Protein AF-A0AAD5FVX3-F1 (afdb_monomer)

Solvent-accessible surface area (backbone atoms only — not comparable to full-atom values): 28934 Å² total; per-residue (Å²): 134,87,79,82,76,73,82,83,62,68,49,76,49,75,51,73,77,37,102,55,100,63,56,95,56,68,50,38,39,42,38,32,35,44,67,47,93,89,44,83,86,58,59,31,7,36,40,37,32,32,49,61,84,53,92,61,96,62,64,76,43,79,46,80,34,93,35,38,50,61,24,64,38,67,38,69,78,39,96,90,45,76,48,69,29,47,47,80,86,84,65,46,25,36,27,52,48,68,45,70,48,90,92,56,54,36,40,36,37,32,20,37,70,20,42,33,35,35,25,42,82,91,44,79,90,53,69,76,44,76,48,74,48,46,52,93,85,75,41,72,40,44,30,41,31,63,33,55,34,66,95,41,82,45,44,34,36,39,23,18,57,77,12,36,36,35,35,29,25,71,68,67,99,62,46,39,73,73,45,78,48,80,76,52,86,23,31,27,69,42,54,47,46,39,58,66,91,57,104,59,90,48,45,50,32,34,38,37,33,29,76,64,80,46,76,47,81,47,62,77,66,80,80,91,53,88,75,74,73,82,58,82,70,80,76,80,53,62,70,59,50,51,49,53,52,55,47,43,76,70,68,50,53,60,71,61,51,19,69,75,69,75,43,61,51,67,58,54,51,50,52,51,53,45,28,75,76,67,75,49,78,70,84,71,84,70,90,67,79,81,70,87,72,47,74,67,56,51,52,50,54,52,54,51,39,72,78,36,80,80,69,50,53,61,58,57,32,50,64,31,43,79,73,72,47,87,64,55,42,65,58,51,52,51,51,39,44,75,73,71,50,73,92,74,82,80,80,90,70,84,89,75,51,73,69,44,51,53,46,42,52,53,50,48,66,74,53,67,83,56,58,69,78,80,69,74,74,81,71,74,88,75,91,72,96,63,89,81,48,43,65,58,50,51,53,54,46,66,72,43,47,62,56,32,40,59,76,69,68,57,63,100,80,64,72,47,79,68,74,88,47,71,49,62,66,28,73,66,37,48,53,52,45,60,74,72,66,64,47,69,53,88,72,53,72,96,44,66,91,77,39,67,64,56,56,52,51,50,52,49,50,52,57,44,58,72,70,58,58,88,45,76,67,50,44,51,53,50,62,71,75,106

Radius of gyration: 42.19 Å; Cα contacts (8 Å, |Δi|>4): 654; chains: 1; bounding box: 110×62×102 Å

Structure (mmCIF, N/CA/C/O backbone):
data_AF-A0AAD5FVX3-F1
#
_entry.id   AF-A0AAD5FVX3-F1
#
loop_
_atom_site.group_PDB
_atom_site.id
_atom_site.type_symbol
_atom_site.label_atom_id
_atom_site.label_alt_id
_atom_site.label_comp_id
_atom_site.label_asym_id
_atom_site.label_entity_id
_atom_site.label_seq_id
_atom_site.pdbx_PDB_ins_code
_atom_site.Cartn_x
_atom_site.Cartn_y
_atom_site.Cartn_z
_atom_site.occupancy
_atom_site.B_iso_or_equiv
_atom_site.auth_seq_id
_atom_site.auth_comp_id
_atom_site.auth_asym_id
_atom_site.auth_atom_id
_atom_site.pdbx_PDB_model_num
ATOM 1 N N . MET A 1 1 ? 18.220 26.783 13.282 1.00 26.48 1 MET A N 1
ATOM 2 C CA . MET A 1 1 ? 18.216 27.625 12.072 1.00 26.48 1 MET A CA 1
ATOM 3 C C . MET A 1 1 ? 18.574 26.736 10.899 1.00 26.48 1 MET A C 1
ATOM 5 O O . MET A 1 1 ? 19.712 26.313 10.789 1.00 26.48 1 MET A O 1
ATOM 9 N N . THR A 1 2 ? 17.582 26.344 10.110 1.00 23.83 2 THR A N 1
ATOM 10 C CA . THR A 1 2 ? 17.761 25.588 8.867 1.00 23.83 2 THR A CA 1
ATOM 11 C C . THR A 1 2 ? 18.089 26.599 7.775 1.00 23.83 2 THR A C 1
ATOM 13 O O . THR A 1 2 ? 17.193 27.282 7.286 1.00 23.83 2 THR A O 1
ATOM 16 N N . ALA A 1 3 ? 19.373 26.763 7.457 1.00 27.17 3 ALA A N 1
ATOM 17 C CA . ALA A 1 3 ? 19.788 27.577 6.324 1.00 27.17 3 ALA A CA 1
ATOM 18 C C . ALA A 1 3 ? 19.433 26.821 5.037 1.00 27.17 3 ALA A C 1
ATOM 20 O O . ALA A 1 3 ? 19.989 25.763 4.747 1.00 27.17 3 ALA A O 1
ATOM 21 N N . ALA A 1 4 ? 18.449 27.334 4.302 1.00 26.73 4 ALA A N 1
ATOM 22 C CA . ALA A 1 4 ? 18.193 26.923 2.934 1.00 26.73 4 ALA A CA 1
ATOM 23 C C . ALA A 1 4 ? 19.313 27.510 2.063 1.00 26.73 4 ALA A C 1
ATOM 25 O O . ALA A 1 4 ? 19.299 28.700 1.760 1.00 26.73 4 ALA A O 1
ATOM 26 N N . VAL A 1 5 ? 20.308 26.689 1.726 1.00 33.12 5 VAL A N 1
ATOM 27 C CA . VAL A 1 5 ? 21.365 27.047 0.772 1.00 33.12 5 VAL A CA 1
ATOM 28 C C . VAL A 1 5 ? 20.748 27.042 -0.630 1.00 33.12 5 VAL A C 1
ATOM 30 O O . VAL A 1 5 ? 20.064 26.084 -1.001 1.00 33.12 5 VAL A O 1
ATOM 33 N N . GLN A 1 6 ? 20.914 28.134 -1.381 1.00 27.50 6 GLN A N 1
ATOM 34 C CA . GLN A 1 6 ? 20.445 28.225 -2.766 1.00 27.50 6 GLN A CA 1
ATOM 35 C C . GLN A 1 6 ? 21.184 27.212 -3.670 1.00 27.50 6 GLN A C 1
ATOM 37 O O . GLN A 1 6 ? 22.305 26.823 -3.360 1.00 27.50 6 GLN A O 1
ATOM 42 N N . PRO A 1 7 ? 20.592 26.773 -4.799 1.00 33.41 7 PRO A N 1
ATOM 43 C CA . PRO A 1 7 ? 21.096 25.646 -5.592 1.00 33.41 7 PRO A CA 1
ATOM 44 C C . PRO A 1 7 ? 22.273 25.983 -6.520 1.00 33.41 7 PRO A C 1
ATOM 46 O O . PRO A 1 7 ? 22.688 25.128 -7.304 1.00 33.41 7 PRO A O 1
ATOM 49 N N . ASN A 1 8 ? 22.786 27.210 -6.487 1.00 35.69 8 ASN A N 1
ATOM 50 C CA . ASN A 1 8 ? 23.823 27.628 -7.415 1.00 35.69 8 ASN A CA 1
ATOM 51 C C . ASN A 1 8 ? 25.183 27.196 -6.853 1.00 35.69 8 ASN A C 1
ATOM 53 O O . ASN A 1 8 ? 25.682 27.797 -5.913 1.00 35.69 8 ASN A O 1
ATOM 57 N N . GLU A 1 9 ? 25.734 26.130 -7.443 1.00 46.78 9 GLU A N 1
ATOM 58 C CA . GLU A 1 9 ? 27.077 25.571 -7.195 1.00 46.78 9 GLU A CA 1
ATOM 59 C C . GLU A 1 9 ? 27.244 24.637 -5.986 1.00 46.78 9 GLU A C 1
ATOM 61 O O . GLU A 1 9 ? 28.295 24.592 -5.349 1.00 46.78 9 GLU A O 1
ATOM 66 N N . LEU A 1 10 ? 26.236 23.810 -5.700 1.00 49.88 10 LEU A N 1
ATOM 67 C CA . LEU A 1 10 ? 26.441 22.637 -4.846 1.00 49.88 10 LEU A CA 1
ATOM 68 C C . LEU A 1 10 ? 26.990 21.470 -5.675 1.00 49.88 10 LEU A C 1
ATOM 70 O O . LEU A 1 10 ? 26.279 20.908 -6.513 1.00 49.88 10 LEU A O 1
ATOM 74 N N . VAL A 1 11 ? 28.239 21.080 -5.418 1.00 52.00 11 VAL A N 1
ATOM 75 C CA . VAL A 1 11 ? 28.817 19.846 -5.963 1.00 52.00 11 VAL A CA 1
ATOM 76 C C . VAL A 1 11 ? 28.563 18.734 -4.949 1.00 52.00 11 VAL A C 1
ATOM 78 O O . VAL A 1 11 ? 29.147 18.699 -3.865 1.00 52.00 11 VAL A O 1
ATOM 81 N N . PHE A 1 12 ? 27.642 17.834 -5.292 1.00 51.00 12 PHE A N 1
ATOM 82 C CA . PHE A 1 12 ? 27.363 16.635 -4.507 1.00 51.00 12 PHE A CA 1
ATOM 83 C C . PHE A 1 12 ? 28.134 15.459 -5.086 1.00 51.00 12 PHE A C 1
ATOM 85 O O . PHE A 1 12 ? 27.883 15.061 -6.225 1.00 51.00 12 PHE A O 1
ATOM 92 N N . GLU A 1 13 ? 29.005 14.858 -4.283 1.00 48.41 13 GLU A N 1
ATOM 93 C CA . GLU A 1 13 ? 29.642 13.601 -4.641 1.00 48.41 13 GLU A CA 1
ATOM 94 C C . GLU A 1 13 ? 29.197 12.512 -3.664 1.00 48.41 13 GLU A C 1
ATOM 96 O O . GLU A 1 13 ? 29.522 12.499 -2.474 1.00 48.41 13 GLU A O 1
ATOM 101 N N . PHE A 1 14 ? 28.392 11.585 -4.181 1.00 43.88 14 PHE A N 1
ATOM 102 C CA . PHE A 1 14 ? 28.045 10.373 -3.458 1.00 43.88 14 PHE A CA 1
ATOM 103 C C . PHE A 1 14 ? 29.169 9.360 -3.636 1.00 43.88 14 PHE A C 1
ATOM 105 O O . PHE A 1 14 ? 29.391 8.862 -4.740 1.00 43.88 14 PHE A O 1
ATOM 112 N N . ALA A 1 15 ? 29.800 8.964 -2.533 1.00 39.47 15 ALA A N 1
ATOM 113 C CA . ALA A 1 15 ? 30.621 7.764 -2.492 1.00 39.47 15 ALA A CA 1
ATOM 114 C C . ALA A 1 15 ? 29.725 6.516 -2.513 1.00 39.47 15 ALA A C 1
ATOM 116 O O . ALA A 1 15 ? 29.636 5.770 -1.548 1.00 39.47 15 ALA A O 1
ATOM 117 N N . SER A 1 16 ? 29.025 6.278 -3.623 1.00 32.94 16 SER A N 1
ATOM 118 C CA . SER A 1 16 ? 28.420 4.976 -3.910 1.00 32.94 16 SER A CA 1
ATOM 119 C C . SER A 1 16 ? 29.180 4.304 -5.049 1.00 32.94 16 SER A C 1
ATOM 121 O O . SER A 1 16 ? 28.598 3.883 -6.053 1.00 32.94 16 SER A O 1
ATOM 123 N N . ASN A 1 17 ? 30.504 4.221 -4.916 1.00 32.34 17 ASN A N 1
ATOM 124 C CA . ASN A 1 17 ? 31.295 3.339 -5.759 1.00 32.34 17 ASN A CA 1
ATOM 125 C C . ASN A 1 17 ? 31.090 1.914 -5.269 1.00 32.34 17 ASN A C 1
ATOM 127 O O . ASN A 1 17 ? 31.829 1.482 -4.399 1.00 32.34 17 ASN A O 1
ATOM 131 N N . GLY A 1 18 ? 30.076 1.249 -5.835 1.00 29.80 18 GLY A N 1
ATOM 132 C CA . GLY A 1 18 ? 29.922 -0.205 -5.850 1.00 29.80 18 GLY A CA 1
ATOM 133 C C . GLY A 1 18 ? 29.725 -0.852 -4.480 1.00 29.80 18 GLY A C 1
ATOM 134 O O . GLY A 1 18 ? 30.430 -0.586 -3.517 1.00 29.80 18 GLY A O 1
ATOM 135 N N . MET A 1 19 ? 28.776 -1.777 -4.383 1.00 27.39 19 MET A N 1
ATOM 136 C CA . MET A 1 19 ? 28.849 -2.792 -3.336 1.00 27.39 19 MET A CA 1
ATOM 137 C C . MET A 1 19 ? 30.014 -3.736 -3.656 1.00 27.39 19 MET A C 1
ATOM 139 O O . MET A 1 19 ? 29.774 -4.821 -4.160 1.00 27.39 19 MET A O 1
ATOM 143 N N . ASP A 1 20 ? 31.242 -3.305 -3.394 1.00 27.55 20 ASP A N 1
ATOM 144 C CA . ASP A 1 20 ? 32.408 -4.171 -3.266 1.00 27.55 20 ASP A CA 1
ATOM 145 C C . ASP A 1 20 ? 33.216 -3.668 -2.060 1.00 27.55 20 ASP A C 1
ATOM 147 O O . ASP A 1 20 ? 33.366 -2.464 -1.853 1.00 27.55 20 ASP A O 1
ATOM 151 N N . GLU A 1 21 ? 33.672 -4.606 -1.230 1.00 32.50 21 GLU A N 1
ATOM 152 C CA . GLU A 1 21 ? 34.218 -4.500 0.140 1.00 32.50 21 GLU A CA 1
ATOM 153 C C . GLU A 1 21 ? 35.450 -3.582 0.357 1.00 32.50 21 GLU A C 1
ATOM 155 O O . GLU A 1 21 ? 36.186 -3.753 1.326 1.00 32.50 21 GLU A O 1
ATOM 160 N N . ILE A 1 22 ? 35.711 -2.597 -0.504 1.00 38.91 22 ILE A N 1
ATOM 161 C CA . ILE A 1 22 ? 36.975 -1.841 -0.534 1.00 38.91 22 ILE A CA 1
ATOM 162 C C . ILE A 1 22 ? 36.826 -0.384 -0.059 1.00 38.91 22 ILE A C 1
ATOM 164 O O . ILE A 1 22 ? 37.811 0.219 0.357 1.00 38.91 22 ILE A O 1
ATOM 168 N N . ASN A 1 23 ? 35.617 0.185 -0.014 1.00 48.59 23 ASN A N 1
ATOM 169 C CA . ASN A 1 23 ? 35.409 1.488 0.628 1.00 48.59 23 ASN A CA 1
ATOM 170 C C . ASN A 1 23 ? 35.146 1.290 2.127 1.00 48.59 23 ASN A C 1
ATOM 172 O O . ASN A 1 23 ? 34.058 0.874 2.511 1.00 48.59 23 ASN A O 1
ATOM 176 N N . GLN A 1 24 ? 36.115 1.626 2.988 1.00 49.28 24 GLN A N 1
ATOM 177 C CA . GLN A 1 24 ? 35.953 1.581 4.455 1.00 49.28 24 GLN A CA 1
ATOM 178 C C . GLN A 1 24 ? 34.836 2.510 4.984 1.00 49.28 24 GLN A C 1
ATOM 180 O O . GLN A 1 24 ? 34.381 2.339 6.117 1.00 49.28 24 GLN A O 1
ATOM 185 N N . HIS A 1 25 ? 34.334 3.438 4.157 1.00 55.91 25 HIS A N 1
ATOM 186 C CA . HIS A 1 25 ? 33.217 4.335 4.467 1.00 55.91 25 HIS A CA 1
ATOM 187 C C . HIS A 1 25 ? 32.100 4.281 3.402 1.00 55.91 25 HIS A C 1
ATOM 189 O O . HIS A 1 25 ? 31.864 5.268 2.708 1.00 55.91 25 HIS A O 1
ATOM 195 N N . PRO A 1 26 ? 31.366 3.160 3.268 1.00 57.00 26 PRO A N 1
ATOM 196 C CA . PRO A 1 26 ? 30.338 3.003 2.231 1.00 57.00 26 PRO A CA 1
ATOM 197 C C . PRO A 1 26 ? 29.081 3.863 2.477 1.00 57.00 26 PRO A C 1
ATOM 199 O O . PRO A 1 26 ? 28.192 3.924 1.633 1.00 57.00 26 PRO A O 1
ATOM 202 N N . GLU A 1 27 ? 28.995 4.518 3.640 1.00 67.44 27 GLU A N 1
ATOM 203 C CA . GLU A 1 27 ? 27.856 5.334 4.080 1.00 67.44 27 GLU A CA 1
ATOM 204 C C . GLU A 1 27 ? 28.245 6.801 4.362 1.00 67.44 27 GLU A C 1
ATOM 206 O O . GLU A 1 27 ? 27.495 7.519 5.026 1.00 67.44 27 GLU A O 1
ATOM 211 N N . SER A 1 28 ? 29.405 7.262 3.879 1.00 68.19 28 SER A N 1
ATOM 212 C CA . SER A 1 28 ? 29.810 8.669 3.996 1.00 68.19 28 SER A CA 1
ATOM 213 C C . SER A 1 28 ? 29.415 9.474 2.756 1.00 68.19 28 SER A C 1
ATOM 215 O O . SER A 1 28 ? 29.584 9.028 1.623 1.00 68.19 28 SER A O 1
ATOM 217 N N . LEU A 1 29 ? 28.892 10.680 2.971 1.00 73.50 29 LEU A N 1
ATOM 218 C CA . LEU A 1 29 ? 28.498 11.626 1.928 1.00 73.50 29 LEU A CA 1
ATOM 219 C C . LEU A 1 29 ? 29.385 12.867 2.009 1.00 73.50 29 LEU A C 1
ATOM 221 O O . LEU A 1 29 ? 29.534 13.423 3.096 1.00 73.50 29 LEU A O 1
ATOM 225 N N . MET A 1 30 ? 29.913 13.330 0.875 1.00 72.38 30 MET A N 1
ATOM 226 C CA . MET A 1 30 ? 30.599 14.619 0.787 1.00 72.38 30 MET A CA 1
ATOM 227 C C . MET A 1 30 ? 29.777 15.611 -0.025 1.00 72.38 30 MET A C 1
ATOM 229 O O . MET A 1 30 ? 29.214 15.275 -1.067 1.00 72.38 30 MET A O 1
ATOM 233 N N . ALA A 1 31 ? 29.732 16.852 0.440 1.00 76.00 31 ALA A N 1
ATOM 234 C CA . ALA A 1 31 ? 29.313 17.971 -0.389 1.00 76.00 31 ALA A CA 1
ATOM 235 C C . ALA A 1 31 ? 30.309 19.106 -0.231 1.00 76.00 31 ALA A C 1
ATOM 237 O O . ALA A 1 31 ? 30.757 19.397 0.879 1.00 76.00 31 ALA A O 1
ATOM 238 N N . SER A 1 32 ? 30.616 19.763 -1.338 1.00 75.56 32 SER A N 1
ATOM 239 C CA . SER A 1 32 ? 31.330 21.028 -1.326 1.00 75.56 32 SER A CA 1
ATOM 240 C C . SER A 1 32 ? 30.425 22.143 -1.814 1.00 75.56 32 SER A C 1
ATOM 242 O O . SER A 1 32 ? 29.554 21.937 -2.665 1.00 75.56 32 SER A O 1
ATOM 244 N N . TYR A 1 33 ? 30.638 23.328 -1.260 1.00 74.38 33 TYR A N 1
ATOM 245 C CA . TYR A 1 33 ? 30.000 24.547 -1.721 1.00 74.38 33 TYR A CA 1
ATOM 246 C C . TYR A 1 33 ? 31.025 25.672 -1.820 1.00 74.38 33 TYR A C 1
ATOM 248 O O . TYR A 1 33 ? 32.030 25.692 -1.101 1.00 74.38 33 TYR A O 1
ATOM 256 N N . ASN A 1 34 ? 30.752 26.576 -2.754 1.00 71.06 34 ASN A N 1
ATOM 257 C CA . ASN A 1 34 ? 31.538 27.777 -2.994 1.00 71.06 34 ASN A CA 1
ATOM 258 C C . ASN A 1 34 ? 30.947 28.977 -2.244 1.00 71.06 34 ASN A C 1
ATOM 260 O O . ASN A 1 34 ? 29.917 28.848 -1.581 1.00 71.06 34 ASN A O 1
ATOM 264 N N . ALA A 1 35 ? 31.609 30.131 -2.358 1.00 64.31 35 ALA A N 1
ATOM 265 C CA . ALA A 1 35 ? 31.251 31.398 -1.723 1.00 64.31 35 ALA A CA 1
ATOM 266 C C . ALA A 1 35 ? 29.733 31.597 -1.544 1.00 64.31 35 ALA A C 1
ATOM 268 O O . ALA A 1 35 ? 28.959 31.672 -2.499 1.00 64.31 35 ALA A O 1
ATOM 269 N N . ASN A 1 36 ? 29.313 31.696 -0.284 1.00 64.88 36 ASN A N 1
ATOM 270 C CA . ASN A 1 36 ? 27.922 31.907 0.079 1.00 64.88 36 ASN A CA 1
ATOM 271 C C . ASN A 1 36 ? 27.628 33.413 0.139 1.00 64.88 36 ASN A C 1
ATOM 273 O O . ASN A 1 36 ? 28.110 34.104 1.038 1.00 64.88 36 ASN A O 1
ATOM 277 N N . GLU A 1 37 ? 26.785 33.919 -0.768 1.00 63.12 37 GLU A N 1
ATOM 278 C CA . GLU A 1 37 ? 26.379 35.338 -0.816 1.00 63.12 37 GLU A CA 1
ATOM 279 C C . GLU A 1 37 ? 25.769 35.844 0.507 1.00 63.12 37 GLU A C 1
ATOM 281 O O . GLU A 1 37 ? 25.782 37.041 0.793 1.00 63.12 37 GLU A O 1
ATOM 286 N N . HIS A 1 38 ? 25.238 34.943 1.339 1.00 58.81 38 HIS A N 1
ATOM 287 C CA . HIS A 1 38 ? 24.609 35.274 2.618 1.00 58.81 38 HIS A CA 1
ATOM 288 C C . HIS A 1 38 ? 25.559 35.217 3.828 1.00 58.81 38 HIS A C 1
ATOM 290 O O . HIS A 1 38 ? 25.165 35.638 4.917 1.00 58.81 38 HIS A O 1
ATOM 296 N N . ALA A 1 39 ? 26.790 34.720 3.663 1.00 62.75 39 ALA A N 1
ATOM 297 C CA . ALA A 1 39 ? 27.779 34.589 4.736 1.00 62.75 39 ALA A CA 1
ATOM 298 C C . ALA A 1 39 ? 29.206 34.909 4.235 1.00 62.75 39 ALA A C 1
ATOM 300 O O . ALA A 1 39 ? 30.047 34.018 4.156 1.00 62.75 39 ALA A O 1
ATOM 301 N N . PRO A 1 40 ? 29.525 36.188 3.954 1.00 63.66 40 PRO A N 1
ATOM 302 C CA . PRO A 1 40 ? 30.817 36.601 3.387 1.00 63.66 40 PRO A CA 1
ATOM 303 C C . PRO A 1 40 ? 32.020 36.453 4.340 1.00 63.66 40 PRO A C 1
ATOM 305 O O . PRO A 1 40 ? 33.136 36.805 3.978 1.00 63.66 40 PRO A O 1
ATOM 308 N N . GLN A 1 41 ? 31.801 35.987 5.575 1.00 67.06 41 GLN A N 1
ATOM 309 C CA . GLN A 1 41 ? 32.872 35.659 6.524 1.00 67.06 41 GLN A CA 1
ATOM 310 C C . GLN A 1 41 ? 33.358 34.207 6.389 1.00 67.06 41 GLN A C 1
ATOM 312 O O . GLN A 1 41 ? 34.379 33.857 6.981 1.00 67.06 41 GLN A O 1
ATOM 317 N N . GLU A 1 42 ? 32.632 33.355 5.656 1.00 67.88 42 GLU A N 1
ATOM 318 C CA . GLU A 1 42 ? 33.064 31.985 5.380 1.00 67.88 42 GLU A CA 1
ATOM 319 C C . GLU A 1 42 ? 34.121 31.965 4.261 1.00 67.88 42 GLU A C 1
ATOM 321 O O . GLU A 1 42 ? 34.056 32.776 3.338 1.00 67.88 42 GLU A O 1
ATOM 326 N N . PRO A 1 43 ? 35.110 31.059 4.333 1.00 72.19 43 PRO A N 1
ATOM 327 C CA . PRO A 1 43 ? 36.108 30.906 3.281 1.00 72.19 43 PRO A CA 1
ATOM 328 C C . PRO A 1 43 ? 35.474 30.397 1.975 1.00 72.19 43 PRO A C 1
ATOM 330 O O . PRO A 1 43 ? 34.518 29.626 2.008 1.00 72.19 43 PRO A O 1
ATOM 333 N N . ASP A 1 44 ? 36.047 30.788 0.831 1.00 72.25 44 ASP A N 1
ATOM 334 C CA . ASP A 1 44 ? 35.489 30.554 -0.515 1.00 72.25 44 ASP A CA 1
ATOM 335 C C . ASP A 1 44 ? 35.241 29.083 -0.880 1.00 72.25 44 ASP A C 1
ATOM 337 O O . ASP A 1 44 ? 34.451 28.806 -1.782 1.00 72.25 44 ASP A O 1
ATOM 341 N N . GLY A 1 45 ? 35.925 28.142 -0.226 1.00 75.31 45 GLY A N 1
ATOM 342 C CA . GLY A 1 45 ? 35.736 26.711 -0.430 1.00 75.31 45 GLY A CA 1
ATOM 343 C C . GLY A 1 45 ? 35.466 25.989 0.882 1.00 75.31 45 GLY A C 1
ATOM 344 O O . GLY A 1 45 ? 36.335 25.943 1.754 1.00 75.31 45 GLY A O 1
ATOM 345 N N . VAL A 1 46 ? 34.292 25.373 1.017 1.00 78.62 46 VAL A N 1
ATOM 346 C CA . VAL A 1 46 ? 33.951 24.554 2.188 1.00 78.62 46 VAL A CA 1
ATOM 347 C C . VAL A 1 46 ? 33.575 23.146 1.745 1.00 78.62 46 VAL A C 1
ATOM 349 O O . VAL A 1 46 ? 32.786 22.966 0.819 1.00 78.62 46 VAL A O 1
ATOM 352 N N . VAL A 1 47 ? 34.127 22.137 2.424 1.00 78.88 47 VAL A N 1
ATOM 353 C CA . VAL A 1 47 ? 33.809 20.718 2.209 1.00 78.88 47 VAL A CA 1
ATOM 354 C C . VAL A 1 47 ? 33.208 20.141 3.485 1.00 78.88 47 VAL A C 1
ATOM 356 O O . VAL A 1 47 ? 33.801 20.216 4.560 1.00 78.88 47 VAL A O 1
ATOM 359 N N . LEU A 1 48 ? 32.027 19.549 3.360 1.00 79.50 48 LEU A N 1
ATOM 360 C CA . LEU A 1 48 ? 31.264 18.934 4.436 1.00 79.50 48 LEU A CA 1
ATOM 361 C C . LEU A 1 48 ? 31.216 17.421 4.235 1.00 79.50 48 LEU A C 1
ATOM 363 O O . LEU A 1 48 ? 30.860 16.947 3.156 1.00 79.50 48 LEU A O 1
ATOM 367 N N . VAL A 1 49 ? 31.528 16.668 5.289 1.00 79.00 49 VAL A N 1
ATOM 368 C CA . VAL A 1 49 ? 31.451 15.202 5.294 1.00 79.00 49 VAL A CA 1
ATOM 369 C C . VAL A 1 49 ? 30.391 14.762 6.294 1.00 79.00 49 VAL A C 1
ATOM 371 O O . VAL A 1 49 ? 30.495 15.048 7.487 1.00 79.00 49 VAL A O 1
ATOM 374 N N . TRP A 1 50 ? 29.374 14.045 5.824 1.00 77.81 50 TRP A N 1
ATOM 375 C CA . TRP A 1 50 ? 28.351 13.420 6.659 1.00 77.81 50 TRP A CA 1
ATOM 376 C C . TRP A 1 50 ? 28.552 11.920 6.738 1.00 77.81 50 TRP A C 1
ATOM 378 O O . TRP A 1 50 ? 28.893 11.266 5.758 1.00 77.81 50 TRP A O 1
ATOM 388 N N . ASN A 1 51 ? 28.223 11.370 7.898 1.00 74.69 51 ASN A N 1
ATOM 389 C CA . ASN A 1 51 ? 28.173 9.941 8.131 1.00 74.69 51 ASN A CA 1
ATOM 390 C C . ASN A 1 51 ? 26.718 9.511 8.275 1.00 74.69 51 ASN A C 1
ATOM 392 O O . ASN A 1 51 ? 26.046 9.865 9.243 1.00 74.69 51 ASN A O 1
ATOM 396 N N . MET A 1 52 ? 26.223 8.757 7.296 1.00 70.06 52 MET A N 1
ATOM 397 C CA . MET A 1 52 ? 24.811 8.380 7.215 1.00 70.06 52 MET A CA 1
ATOM 398 C C . MET A 1 52 ? 24.443 7.232 8.166 1.00 70.06 52 MET A C 1
ATOM 400 O O . MET A 1 52 ? 23.254 6.995 8.403 1.00 70.06 52 MET A O 1
ATOM 404 N N . LYS A 1 53 ? 25.436 6.558 8.764 1.00 70.00 53 LYS A N 1
ATOM 405 C CA . LYS A 1 53 ? 25.236 5.463 9.726 1.00 70.00 53 LYS A CA 1
ATOM 406 C C . LYS A 1 53 ? 24.561 5.948 11.002 1.00 70.00 53 LYS A C 1
ATOM 408 O O . LYS A 1 53 ? 23.645 5.321 11.540 1.00 70.00 53 LYS A O 1
ATOM 413 N N . PHE A 1 54 ? 25.008 7.097 11.495 1.00 63.31 54 PHE A N 1
ATOM 414 C CA . PHE A 1 54 ? 24.380 7.789 12.605 1.00 63.31 54 PHE A CA 1
ATOM 415 C C . PHE A 1 54 ? 23.444 8.812 11.983 1.00 63.31 54 PHE A C 1
ATOM 417 O O . PHE A 1 54 ? 23.925 9.751 11.375 1.00 63.31 54 PHE A O 1
ATOM 424 N N . LYS A 1 55 ? 22.122 8.638 12.108 1.00 65.31 55 LYS A N 1
ATOM 425 C CA . LYS A 1 55 ? 21.071 9.521 11.548 1.00 65.31 55 LYS A CA 1
ATOM 426 C C . LYS A 1 55 ? 21.093 10.953 12.128 1.00 65.31 55 LYS A C 1
ATOM 428 O O . LYS A 1 55 ? 20.089 11.439 12.644 1.00 65.31 55 LYS A O 1
ATOM 433 N N . LYS A 1 56 ? 22.247 11.610 12.116 1.00 72.06 56 LYS A N 1
ATOM 434 C CA . LYS A 1 56 ? 22.498 12.976 12.546 1.00 72.06 56 LYS A CA 1
ATOM 435 C C . LYS A 1 56 ? 22.409 13.869 11.316 1.00 72.06 56 LYS A C 1
ATOM 437 O O . LYS A 1 56 ? 22.874 13.519 10.241 1.00 72.06 56 LYS A O 1
ATOM 442 N N . THR A 1 57 ? 21.814 15.040 11.490 1.00 72.56 57 THR A N 1
ATOM 443 C CA . THR A 1 57 ? 21.676 16.055 10.435 1.00 72.56 57 THR A CA 1
ATOM 444 C C . THR A 1 57 ? 22.867 17.018 10.376 1.00 72.56 57 THR A C 1
ATOM 446 O O . THR A 1 57 ? 22.832 17.979 9.617 1.00 72.56 57 THR A O 1
ATOM 449 N N . ILE A 1 58 ? 23.892 16.801 11.206 1.00 77.62 58 ILE A N 1
ATOM 450 C CA . ILE A 1 58 ? 25.070 17.667 11.344 1.00 77.62 58 ILE A CA 1
ATOM 451 C C . ILE A 1 58 ? 26.250 16.973 10.645 1.00 77.62 58 ILE A C 1
ATOM 453 O O . ILE A 1 58 ? 26.390 15.759 10.831 1.00 77.62 58 ILE A O 1
ATOM 457 N N . PRO A 1 59 ? 27.066 17.693 9.852 1.00 76.12 59 PRO A N 1
ATOM 458 C CA . PRO A 1 59 ? 28.291 17.135 9.278 1.00 76.12 59 PRO A CA 1
ATOM 459 C C . PRO A 1 59 ? 29.243 16.666 10.386 1.00 76.12 59 PRO A C 1
ATOM 461 O O . PRO A 1 59 ? 29.341 17.292 11.440 1.00 76.12 59 PRO A O 1
ATOM 464 N N . GLU A 1 60 ? 29.922 15.543 10.158 1.00 78.62 60 GLU A N 1
ATOM 465 C CA . GLU A 1 60 ? 30.923 14.996 11.081 1.00 78.62 60 GLU A CA 1
ATOM 466 C C . GLU A 1 60 ? 32.249 15.755 10.960 1.00 78.62 60 GLU A C 1
ATOM 468 O O . GLU A 1 60 ? 32.876 16.057 11.974 1.00 78.62 60 GLU A O 1
ATOM 473 N N . TYR A 1 61 ? 32.622 16.133 9.732 1.00 80.12 61 TYR A N 1
ATOM 474 C CA . TYR A 1 61 ? 33.816 16.927 9.451 1.00 80.12 61 TYR A CA 1
ATOM 475 C C . TYR A 1 61 ? 33.491 18.111 8.540 1.00 80.12 61 TYR A C 1
ATOM 477 O O . TYR A 1 61 ? 32.677 18.001 7.619 1.00 80.12 61 TYR A O 1
ATOM 485 N N . ILE A 1 62 ? 34.151 19.237 8.809 1.00 82.44 62 ILE A N 1
ATOM 486 C CA . ILE A 1 62 ? 34.081 20.470 8.024 1.00 82.44 62 ILE A CA 1
ATOM 487 C C . ILE A 1 62 ? 35.518 20.865 7.692 1.00 82.44 62 ILE A C 1
ATOM 489 O O . ILE A 1 62 ? 36.333 21.049 8.597 1.00 82.44 62 ILE A O 1
ATOM 493 N N . PHE A 1 63 ? 35.823 20.983 6.404 1.00 81.25 63 PHE A N 1
ATOM 494 C CA . PHE A 1 63 ? 37.116 21.439 5.907 1.00 81.25 63 PHE A CA 1
ATOM 495 C C . PHE A 1 63 ? 36.957 22.776 5.195 1.00 81.25 63 PHE A C 1
ATOM 497 O O . PHE A 1 63 ? 35.968 23.012 4.501 1.00 81.25 63 PHE A O 1
ATOM 504 N N . HIS A 1 64 ? 37.959 23.635 5.355 1.00 82.81 64 HIS A N 1
ATOM 505 C CA . HIS A 1 64 ? 37.981 24.980 4.802 1.00 82.81 64 HIS A CA 1
ATOM 506 C C . HIS A 1 64 ? 39.177 25.146 3.863 1.00 82.81 64 HIS A C 1
ATOM 508 O O . HIS A 1 64 ? 40.306 24.802 4.216 1.00 82.81 64 HIS A O 1
ATOM 514 N N . CYS A 1 65 ? 38.930 25.709 2.686 1.00 77.88 65 CYS A N 1
ATOM 515 C CA . CYS A 1 65 ? 39.918 26.020 1.665 1.00 77.88 65 CYS A CA 1
ATOM 516 C C . CYS A 1 65 ? 39.867 27.515 1.334 1.00 77.88 65 CYS A C 1
ATOM 518 O O . CYS A 1 65 ? 38.800 28.115 1.253 1.00 77.88 65 CYS A O 1
ATOM 520 N N . GLN A 1 66 ? 41.035 28.117 1.103 1.00 77.44 66 GLN A N 1
ATOM 521 C CA . GLN A 1 66 ? 41.169 29.540 0.749 1.00 77.44 66 GLN A CA 1
ATOM 522 C C . GLN A 1 66 ? 40.720 29.860 -0.687 1.00 77.44 66 GLN A C 1
ATOM 524 O O . GLN A 1 66 ? 40.776 31.008 -1.111 1.00 77.44 66 GLN A O 1
ATOM 529 N N . SER A 1 67 ? 40.329 28.850 -1.461 1.00 78.62 67 SER A N 1
ATOM 530 C CA . SER A 1 67 ? 39.927 28.981 -2.858 1.00 78.62 67 SER A CA 1
ATOM 531 C C . SER A 1 67 ? 38.730 28.078 -3.129 1.00 78.62 67 SER A C 1
ATOM 533 O O . SER A 1 67 ? 38.596 27.030 -2.492 1.00 78.62 67 SER A O 1
ATOM 535 N N . SER A 1 68 ? 37.895 28.472 -4.092 1.00 76.19 68 SER A N 1
ATOM 536 C CA . SER A 1 68 ? 36.710 27.717 -4.514 1.00 76.19 68 SER A CA 1
ATOM 537 C C . SER A 1 68 ? 37.065 26.278 -4.904 1.00 76.19 68 SER A C 1
ATOM 539 O O . SER A 1 68 ? 38.041 26.031 -5.624 1.00 76.19 68 SER A O 1
ATOM 541 N N . VAL A 1 69 ? 36.266 25.332 -4.406 1.00 76.88 69 VAL A N 1
ATOM 542 C CA . VAL A 1 69 ? 36.439 23.893 -4.622 1.00 76.88 69 VAL A CA 1
ATOM 543 C C . VAL A 1 69 ? 35.513 23.464 -5.757 1.00 76.88 69 VAL A C 1
ATOM 545 O O . VAL A 1 69 ? 34.293 23.512 -5.643 1.00 76.88 69 VAL A O 1
ATOM 548 N N . MET A 1 70 ? 36.105 23.041 -6.869 1.00 74.88 70 MET A N 1
ATOM 549 C CA . MET A 1 70 ? 35.395 22.698 -8.105 1.00 74.88 70 MET A CA 1
ATOM 550 C C . MET A 1 70 ? 34.972 21.228 -8.147 1.00 74.88 70 MET A C 1
ATOM 552 O O . MET A 1 70 ? 33.939 20.881 -8.711 1.00 74.88 70 MET A O 1
ATOM 556 N N . SER A 1 71 ? 35.785 20.357 -7.559 1.00 74.38 71 SER A N 1
ATOM 557 C CA . SER A 1 71 ? 35.519 18.926 -7.450 1.00 74.38 71 SER A CA 1
ATOM 558 C C . SER A 1 71 ? 36.171 18.386 -6.186 1.00 74.38 71 SER A C 1
ATOM 560 O O . SER A 1 71 ? 37.208 18.882 -5.748 1.00 74.38 71 SER A O 1
ATOM 562 N N . VAL A 1 72 ? 35.557 17.379 -5.583 1.00 76.19 72 VAL A N 1
ATOM 563 C CA . VAL A 1 72 ? 36.107 16.636 -4.445 1.00 76.19 72 VAL A CA 1
ATOM 564 C C . VAL A 1 72 ? 36.196 15.172 -4.871 1.00 76.19 72 VAL A C 1
ATOM 566 O O . VAL A 1 72 ? 35.649 14.813 -5.910 1.00 76.19 72 VAL A O 1
ATOM 569 N N . GLY A 1 73 ? 36.978 14.378 -4.148 1.00 73.75 73 GLY A N 1
ATOM 570 C CA . GLY A 1 73 ? 37.083 12.935 -4.298 1.00 73.75 73 GLY A CA 1
ATOM 571 C C . GLY A 1 73 ? 37.635 12.304 -3.023 1.00 73.75 73 GLY A C 1
ATOM 572 O O . GLY A 1 73 ? 38.543 12.844 -2.381 1.00 73.75 73 GLY A O 1
ATOM 573 N N . PHE A 1 74 ? 37.111 11.139 -2.641 1.00 74.25 74 PHE A N 1
ATOM 574 C CA . PHE A 1 74 ? 37.741 10.326 -1.600 1.00 74.25 74 PHE A CA 1
ATOM 575 C C . PHE A 1 74 ? 38.986 9.645 -2.163 1.00 74.25 74 PHE A C 1
ATOM 577 O O . PHE A 1 74 ? 38.960 9.094 -3.268 1.00 74.25 74 PHE A O 1
ATOM 584 N N . ALA A 1 75 ? 40.060 9.592 -1.377 1.00 73.50 75 ALA A N 1
ATOM 585 C CA . ALA A 1 75 ? 41.149 8.683 -1.682 1.00 73.50 75 ALA A CA 1
ATOM 586 C C . ALA A 1 75 ? 40.689 7.247 -1.392 1.00 73.50 75 ALA A C 1
ATOM 588 O O . ALA A 1 75 ? 40.683 6.808 -0.246 1.00 73.50 75 ALA A O 1
ATOM 589 N N . GLN A 1 76 ? 40.309 6.509 -2.440 1.00 67.19 76 GLN A N 1
ATOM 590 C CA . GLN A 1 76 ? 39.699 5.172 -2.346 1.00 67.19 76 GLN A CA 1
ATOM 591 C C . GLN A 1 76 ? 40.456 4.189 -1.430 1.00 67.19 76 GLN A C 1
ATOM 593 O O . GLN A 1 76 ? 39.840 3.331 -0.807 1.00 67.19 76 GLN A O 1
ATOM 598 N N . PHE A 1 77 ? 41.782 4.322 -1.325 1.00 68.69 77 PHE A N 1
ATOM 599 C CA . PHE A 1 77 ? 42.645 3.420 -0.553 1.00 68.69 77 PHE A CA 1
ATOM 600 C C . PHE A 1 77 ? 43.245 4.052 0.718 1.00 68.69 77 PHE A C 1
ATOM 602 O O . PHE A 1 77 ? 43.963 3.374 1.451 1.00 68.69 77 PHE A O 1
ATOM 609 N N . HIS A 1 78 ? 42.944 5.325 1.007 1.00 69.69 78 HIS A N 1
ATOM 610 C CA . HIS A 1 78 ? 43.433 6.038 2.191 1.00 69.69 78 HIS A CA 1
ATOM 611 C C . HIS A 1 78 ? 42.252 6.660 2.955 1.00 69.69 78 HIS A C 1
ATOM 613 O O . HIS A 1 78 ? 41.812 7.755 2.611 1.00 69.69 78 HIS A O 1
ATOM 619 N N . PRO A 1 79 ? 41.751 6.009 4.022 1.00 64.25 79 PRO A N 1
ATOM 620 C CA . PRO A 1 79 ? 40.493 6.385 4.682 1.00 64.25 79 PRO A CA 1
ATOM 621 C C . PRO A 1 79 ? 40.502 7.786 5.312 1.00 64.25 79 PRO A C 1
ATOM 623 O O . PRO A 1 79 ? 39.448 8.383 5.496 1.00 64.25 79 PRO A O 1
ATOM 626 N N . ASN A 1 80 ? 41.686 8.327 5.612 1.00 71.19 80 ASN A N 1
ATOM 627 C CA . ASN A 1 80 ? 41.856 9.634 6.252 1.00 71.19 80 ASN A CA 1
ATOM 628 C C . ASN A 1 80 ? 42.221 10.753 5.262 1.00 71.19 80 ASN A C 1
ATOM 630 O O . ASN A 1 80 ? 42.533 11.860 5.696 1.00 71.19 80 ASN A O 1
ATOM 634 N N . LEU A 1 81 ? 42.243 10.470 3.956 1.00 75.00 81 LEU A N 1
ATOM 635 C CA . LEU A 1 81 ? 42.667 11.425 2.938 1.00 75.00 81 LEU A CA 1
ATOM 636 C C . LEU A 1 81 ? 41.497 11.781 2.015 1.00 75.00 81 LEU A C 1
ATOM 638 O O . LEU A 1 81 ? 40.902 10.925 1.360 1.00 75.00 81 LEU A O 1
ATOM 642 N N . ILE A 1 82 ? 41.201 13.075 1.945 1.00 76.38 82 ILE A N 1
ATOM 643 C CA . ILE A 1 82 ? 40.250 13.658 0.998 1.00 76.38 82 ILE A CA 1
ATOM 644 C C . ILE A 1 82 ? 41.049 14.551 0.062 1.00 76.38 82 ILE A C 1
ATOM 646 O O . ILE A 1 82 ? 41.935 15.284 0.505 1.00 76.38 82 ILE A O 1
ATOM 650 N N . VAL A 1 83 ? 40.740 14.482 -1.227 1.00 78.69 83 VAL A N 1
ATOM 651 C CA . VAL A 1 83 ? 41.396 15.295 -2.245 1.00 78.69 83 VAL A CA 1
ATOM 652 C C . VAL A 1 83 ? 40.359 16.203 -2.890 1.00 78.69 83 VAL A C 1
ATOM 654 O O . VAL A 1 83 ? 39.261 15.769 -3.222 1.00 78.69 83 VAL A O 1
ATOM 657 N N . GLY A 1 84 ? 40.703 17.478 -3.051 1.00 76.94 84 GLY A N 1
ATOM 658 C CA . GLY A 1 84 ? 39.844 18.483 -3.667 1.00 76.94 84 GLY A CA 1
ATOM 659 C C . GLY A 1 84 ? 40.590 19.263 -4.740 1.00 76.94 84 GLY A C 1
ATOM 660 O O . GLY A 1 84 ? 41.764 19.594 -4.582 1.00 76.94 84 GLY A O 1
ATOM 661 N N . GLY A 1 85 ? 39.902 19.546 -5.839 1.00 77.88 85 GLY A N 1
ATOM 662 C CA . GLY A 1 85 ? 40.376 20.376 -6.934 1.00 77.88 85 GLY A CA 1
ATOM 663 C C . GLY A 1 85 ? 39.959 21.808 -6.683 1.00 77.88 85 GLY A C 1
ATOM 664 O O . GLY A 1 85 ? 38.766 22.105 -6.652 1.00 77.88 85 GLY A O 1
ATOM 665 N N . THR A 1 86 ? 40.931 22.693 -6.497 1.00 77.31 86 THR A N 1
ATOM 666 C CA . THR A 1 86 ? 40.681 24.113 -6.251 1.00 77.31 86 THR A CA 1
ATOM 667 C C . THR A 1 86 ? 40.866 24.945 -7.516 1.00 77.31 86 THR A C 1
ATOM 669 O O . THR A 1 86 ? 41.544 24.547 -8.468 1.00 77.31 86 THR A O 1
ATOM 672 N N . TYR A 1 87 ? 40.257 26.127 -7.531 1.00 79.00 87 TYR A N 1
ATOM 673 C CA . TYR A 1 87 ? 40.506 27.142 -8.546 1.00 79.00 87 TYR A CA 1
ATOM 674 C C . TYR A 1 87 ? 41.620 28.099 -8.092 1.00 79.00 87 TYR A C 1
ATOM 676 O O . TYR A 1 87 ? 41.400 28.951 -7.239 1.00 79.00 87 TYR A O 1
ATOM 684 N N . SER A 1 88 ? 42.819 27.967 -8.672 1.00 69.12 88 SER A N 1
ATOM 685 C CA . SER A 1 88 ? 43.992 28.816 -8.377 1.00 69.12 88 SER A CA 1
ATOM 686 C C . SER A 1 88 ? 44.370 29.786 -9.512 1.00 69.12 88 SER A C 1
ATOM 688 O O . SER A 1 88 ? 45.451 30.371 -9.501 1.00 69.12 88 SER A O 1
ATOM 690 N N . GLY A 1 89 ? 43.492 29.967 -10.508 1.00 59.72 89 GLY A N 1
ATOM 691 C CA . GLY A 1 89 ? 43.638 30.973 -11.571 1.00 59.72 89 GLY A CA 1
ATOM 692 C C . GLY A 1 89 ? 44.403 30.554 -12.837 1.00 59.72 89 GLY A C 1
ATOM 693 O O . GLY A 1 89 ? 44.312 31.271 -13.827 1.00 59.72 89 GLY A O 1
ATOM 694 N N . GLN A 1 90 ? 45.108 29.413 -12.865 1.00 61.84 90 GLN A N 1
ATOM 695 C CA . GLN A 1 90 ? 45.757 28.914 -14.096 1.00 61.84 90 GLN A CA 1
ATOM 696 C C . GLN A 1 90 ? 44.887 27.922 -14.881 1.00 61.84 90 GLN A C 1
ATOM 698 O O . GLN A 1 90 ? 44.656 28.137 -16.064 1.00 61.84 90 GLN A O 1
ATOM 703 N N . HIS A 1 91 ? 44.368 26.871 -14.236 1.00 67.88 91 HIS A N 1
ATOM 704 C CA . HIS A 1 91 ? 43.500 25.873 -14.875 1.00 67.88 91 HIS A CA 1
ATOM 705 C C . HIS A 1 91 ? 42.503 25.304 -13.844 1.00 67.88 91 HIS A C 1
ATOM 707 O O . HIS A 1 91 ? 42.935 24.583 -12.942 1.00 67.88 91 HIS A O 1
ATOM 713 N N . PRO A 1 92 ? 41.186 25.591 -13.926 1.00 75.44 92 PRO A N 1
ATOM 714 C CA . PRO A 1 92 ? 40.208 25.035 -12.988 1.00 75.44 92 PRO A CA 1
ATOM 715 C C . PRO A 1 92 ? 40.135 23.515 -13.125 1.00 75.44 92 PRO A C 1
ATOM 717 O O . PRO A 1 92 ? 39.913 23.021 -14.234 1.00 75.44 92 PRO A O 1
ATOM 720 N N . VAL A 1 93 ? 40.279 22.780 -12.019 1.00 79.31 93 VAL A N 1
ATOM 721 C CA . VAL A 1 93 ? 40.147 21.315 -11.996 1.00 79.31 93 VAL A CA 1
ATOM 722 C C . VAL A 1 93 ? 38.665 20.930 -11.973 1.00 79.31 93 VAL A C 1
ATOM 724 O O . VAL A 1 93 ? 38.008 20.996 -10.939 1.00 79.31 93 VAL A O 1
ATOM 727 N N . SER A 1 94 ? 38.141 20.523 -13.128 1.00 74.25 94 SER A N 1
ATOM 728 C CA . SER A 1 94 ? 36.730 20.163 -13.327 1.00 74.25 94 SER A CA 1
ATOM 729 C C . SER A 1 94 ? 36.331 18.840 -12.672 1.00 74.25 94 SER A C 1
ATOM 731 O O . SER A 1 94 ? 35.192 18.676 -12.249 1.00 74.25 94 SER A O 1
ATOM 733 N N . SER A 1 95 ? 37.250 17.876 -12.608 1.00 75.94 95 SER A N 1
ATOM 734 C CA . SER A 1 95 ? 36.965 16.536 -12.103 1.00 75.94 95 SER A CA 1
ATOM 735 C C . SER A 1 95 ? 38.237 15.874 -11.592 1.00 75.94 95 SER A C 1
ATOM 737 O O . SER A 1 95 ? 39.306 16.000 -12.200 1.00 75.94 95 SER A O 1
ATOM 739 N N . ILE A 1 96 ? 38.100 15.155 -10.483 1.00 81.19 96 ILE A N 1
ATOM 740 C CA . ILE A 1 96 ? 39.153 14.368 -9.852 1.00 81.19 96 ILE A CA 1
ATOM 741 C C . ILE A 1 96 ? 38.681 12.926 -9.754 1.00 81.19 96 ILE A C 1
ATOM 743 O O . ILE A 1 96 ? 37.523 12.664 -9.446 1.00 81.19 96 ILE A O 1
ATOM 747 N N . ASN A 1 97 ? 39.580 11.984 -10.020 1.00 79.12 97 ASN A N 1
ATOM 748 C CA . ASN A 1 97 ? 39.324 10.572 -9.786 1.00 79.12 97 ASN A CA 1
ATOM 749 C C . ASN A 1 97 ? 40.608 9.876 -9.326 1.00 79.12 97 ASN A C 1
ATOM 751 O O . ASN A 1 97 ? 41.695 10.188 -9.814 1.00 79.12 97 ASN A O 1
ATOM 755 N N . VAL A 1 98 ? 40.495 8.938 -8.389 1.00 79.19 98 VAL A N 1
ATOM 756 C CA . VAL A 1 98 ? 41.626 8.117 -7.943 1.00 79.19 98 VAL A CA 1
ATOM 757 C C . VAL A 1 98 ? 41.563 6.798 -8.689 1.00 79.19 98 VAL A C 1
ATOM 759 O O . VAL A 1 98 ? 40.574 6.076 -8.605 1.00 79.19 98 VAL A O 1
ATOM 762 N N . VAL A 1 99 ? 42.621 6.489 -9.433 1.00 78.38 99 VAL A N 1
ATOM 763 C CA . VAL A 1 99 ? 42.661 5.337 -10.333 1.00 78.38 99 VAL A CA 1
ATOM 764 C C . VAL A 1 99 ? 43.835 4.446 -9.958 1.00 78.38 99 VAL A C 1
ATOM 766 O O . VAL A 1 99 ? 44.953 4.919 -9.761 1.00 78.38 99 VAL A O 1
ATOM 769 N N . GLY A 1 100 ? 43.593 3.140 -9.880 1.00 74.38 100 GLY A N 1
ATOM 770 C CA . GLY A 1 100 ? 44.635 2.146 -9.652 1.00 74.38 100 GLY A CA 1
ATOM 771 C C . GLY A 1 100 ? 44.224 1.073 -8.655 1.00 74.38 100 GLY A C 1
ATOM 772 O O . GLY A 1 100 ? 43.043 0.799 -8.451 1.00 74.38 100 GLY A O 1
ATOM 773 N N . THR A 1 101 ? 45.229 0.445 -8.058 1.00 72.19 101 THR A N 1
ATOM 774 C CA . THR A 1 101 ? 45.076 -0.600 -7.039 1.00 72.19 101 THR A CA 1
ATOM 775 C C . THR A 1 101 ? 45.536 -0.077 -5.681 1.00 72.19 101 THR A C 1
ATOM 777 O O . THR A 1 101 ? 46.204 0.950 -5.613 1.00 72.19 101 THR A O 1
ATOM 780 N N . GLN A 1 102 ? 45.252 -0.810 -4.602 1.00 70.31 102 GLN A N 1
ATOM 781 C CA . GLN A 1 102 ? 45.647 -0.423 -3.242 1.00 70.31 102 GLN A CA 1
ATOM 782 C C . GLN A 1 102 ? 47.150 -0.132 -3.086 1.00 70.31 102 GLN A C 1
ATOM 784 O O . GLN A 1 102 ? 47.521 0.731 -2.300 1.00 70.31 102 GLN A O 1
ATOM 789 N N . ASN A 1 103 ? 48.003 -0.831 -3.839 1.00 70.81 103 ASN A N 1
ATOM 790 C CA . ASN A 1 103 ? 49.460 -0.695 -3.746 1.00 70.81 103 ASN A CA 1
ATOM 791 C C . ASN A 1 103 ? 50.054 0.244 -4.812 1.00 70.81 103 ASN A C 1
ATOM 793 O O . ASN A 1 103 ? 51.252 0.503 -4.792 1.00 70.81 103 ASN A O 1
ATOM 797 N N . ALA A 1 104 ? 49.245 0.693 -5.776 1.00 73.12 104 ALA A N 1
ATOM 798 C CA . ALA A 1 104 ? 49.669 1.553 -6.876 1.00 73.12 104 ALA A CA 1
ATOM 799 C C . ALA A 1 104 ? 48.460 2.350 -7.378 1.00 73.12 104 ALA A C 1
ATOM 801 O O . ALA A 1 104 ? 47.720 1.894 -8.258 1.00 73.12 104 ALA A O 1
ATOM 802 N N . ASN A 1 105 ? 48.247 3.515 -6.775 1.00 79.00 105 ASN A N 1
ATOM 803 C CA . ASN A 1 105 ? 47.149 4.431 -7.042 1.00 79.00 105 ASN A CA 1
ATOM 804 C C . ASN A 1 105 ? 47.689 5.808 -7.432 1.00 79.00 105 ASN A C 1
ATOM 806 O O . ASN A 1 105 ? 48.521 6.395 -6.748 1.00 79.00 105 ASN A O 1
ATOM 810 N N . ASN A 1 106 ? 47.152 6.339 -8.522 1.00 83.06 106 ASN A N 1
ATOM 811 C CA . ASN A 1 106 ? 47.443 7.687 -8.971 1.00 83.06 106 ASN A CA 1
ATOM 812 C C . ASN A 1 106 ? 46.179 8.532 -8.865 1.00 83.06 106 ASN A C 1
ATOM 814 O O . ASN A 1 106 ? 45.058 8.068 -9.093 1.00 83.06 106 ASN A O 1
ATOM 818 N N . LEU A 1 107 ? 46.373 9.798 -8.532 1.00 83.62 107 LEU A N 1
ATOM 819 C CA . LEU A 1 107 ? 45.332 10.803 -8.574 1.00 83.62 107 LEU A CA 1
ATOM 820 C C . LEU A 1 107 ? 45.298 11.400 -9.977 1.00 83.62 107 LEU A C 1
ATOM 822 O O . LEU A 1 107 ? 46.292 11.942 -10.450 1.00 83.62 107 LEU A O 1
ATOM 826 N N . VAL A 1 108 ? 44.150 11.336 -10.633 1.00 86.31 108 VAL A N 1
ATOM 827 C CA . VAL A 1 108 ? 43.969 11.881 -11.972 1.00 86.31 108 VAL A CA 1
ATOM 828 C C . VAL A 1 108 ? 43.050 13.090 -11.910 1.00 86.31 108 VAL A C 1
ATOM 830 O O . VAL A 1 108 ? 41.925 13.008 -11.419 1.00 86.31 108 VAL A O 1
ATOM 833 N N . THR A 1 109 ? 43.520 14.216 -12.436 1.00 85.44 109 THR A N 1
ATOM 834 C CA . THR A 1 109 ? 42.775 15.476 -12.482 1.00 85.44 109 THR A CA 1
ATOM 835 C C . THR A 1 109 ? 42.525 15.876 -13.925 1.00 85.44 109 THR A C 1
ATOM 837 O O . THR A 1 109 ? 43.447 15.814 -14.739 1.00 85.44 109 THR A O 1
ATOM 840 N N . VAL A 1 110 ? 41.322 16.351 -14.234 1.00 85.75 110 VAL A N 1
ATOM 841 C CA . VAL A 1 110 ? 41.006 16.956 -15.531 1.00 85.75 110 VAL A CA 1
ATOM 842 C C . VAL A 1 110 ? 40.606 18.406 -15.339 1.00 85.75 110 VAL A C 1
ATOM 844 O O . VAL A 1 110 ? 39.684 18.720 -14.585 1.00 85.75 110 VAL A O 1
ATOM 847 N N . SER A 1 111 ? 41.281 19.289 -16.056 1.00 86.69 111 SER A N 1
ATOM 848 C CA . SER A 1 111 ? 40.988 20.709 -16.105 1.00 86.69 111 SER A CA 1
ATOM 849 C C . SER A 1 111 ? 39.906 21.031 -17.139 1.00 86.69 111 SER A C 1
ATOM 851 O O . SER A 1 111 ? 39.690 20.296 -18.104 1.00 86.69 111 SER A O 1
ATOM 853 N N . THR A 1 112 ? 39.205 22.143 -16.927 1.00 79.94 112 THR A N 1
ATOM 854 C CA . THR A 1 112 ? 38.117 22.615 -17.811 1.00 79.94 112 THR A CA 1
ATOM 855 C C . THR A 1 112 ? 38.556 22.881 -19.249 1.00 79.94 112 THR A C 1
ATOM 857 O O . THR A 1 112 ? 37.735 22.826 -20.157 1.00 79.94 112 THR A O 1
ATOM 860 N N . ASP A 1 113 ? 39.841 23.128 -19.474 1.00 79.69 113 ASP A N 1
ATOM 861 C CA . ASP A 1 113 ? 40.475 23.323 -20.776 1.00 79.69 113 ASP A CA 1
ATOM 862 C C . ASP A 1 113 ? 40.939 22.011 -21.433 1.00 79.69 113 ASP A C 1
ATOM 864 O O . ASP A 1 113 ? 41.589 22.036 -22.471 1.00 79.69 113 ASP A O 1
ATOM 868 N N . GLY A 1 114 ? 40.617 20.856 -20.846 1.00 79.00 114 GLY A N 1
ATOM 869 C CA . GLY A 1 114 ? 40.974 19.554 -21.405 1.00 79.00 114 GLY A CA 1
ATOM 870 C C . GLY A 1 114 ? 42.417 19.130 -21.136 1.00 79.00 114 GLY A C 1
ATOM 871 O O . GLY A 1 114 ? 42.890 18.180 -21.765 1.00 79.00 114 GLY A O 1
ATOM 872 N N . LYS A 1 115 ? 43.115 19.784 -20.201 1.00 85.62 115 LYS A N 1
ATOM 873 C CA . LYS A 1 115 ? 44.396 19.301 -19.681 1.00 85.62 115 LYS A CA 1
ATOM 874 C C . LYS A 1 115 ? 44.168 18.263 -18.587 1.00 85.62 115 LYS A C 1
ATOM 876 O O . LYS A 1 115 ? 43.459 18.503 -17.616 1.00 85.62 115 LYS A O 1
ATOM 881 N N . MET A 1 116 ? 44.770 17.098 -18.746 1.00 85.69 116 MET A N 1
ATOM 882 C CA . MET A 1 116 ? 44.653 15.971 -17.834 1.00 85.69 116 MET A CA 1
ATOM 883 C C . MET A 1 116 ? 46.015 15.697 -17.200 1.00 85.69 116 MET A C 1
ATOM 885 O O . MET A 1 116 ? 47.009 15.570 -17.907 1.00 85.69 116 MET A O 1
ATOM 889 N N . CYS A 1 117 ? 46.074 15.618 -15.875 1.00 87.38 117 CYS A N 1
ATOM 890 C CA . CYS A 1 117 ? 47.317 15.422 -15.129 1.00 87.38 117 CYS A CA 1
ATOM 891 C C . CYS A 1 117 ? 47.193 14.217 -14.196 1.00 87.38 117 CYS A C 1
ATOM 893 O O . CYS A 1 117 ? 46.165 14.040 -13.543 1.00 87.38 117 CYS A O 1
ATOM 895 N N . SER A 1 118 ? 48.242 13.400 -14.139 1.00 86.81 118 SER A N 1
ATOM 896 C CA . SER A 1 118 ? 48.391 12.309 -13.179 1.00 86.81 118 SER A CA 1
ATOM 897 C C . SER A 1 118 ? 49.345 12.755 -12.083 1.00 86.81 118 SER A C 1
ATOM 899 O O . SER A 1 118 ? 50.432 13.262 -12.361 1.00 86.81 118 SER A O 1
ATOM 901 N N . TRP A 1 119 ? 48.956 12.531 -10.839 1.00 86.44 119 TRP A N 1
ATOM 902 C CA . TRP A 1 119 ? 49.696 12.895 -9.642 1.00 86.44 119 TRP A CA 1
ATOM 903 C C . TRP A 1 119 ? 49.922 11.647 -8.796 1.00 86.44 119 TRP A C 1
ATOM 905 O O . TRP A 1 119 ? 49.040 10.793 -8.684 1.00 86.44 119 TRP A O 1
ATOM 915 N N . SER A 1 120 ? 51.093 11.561 -8.174 1.00 84.69 120 SER A N 1
ATOM 916 C CA . SER A 1 120 ? 51.330 10.584 -7.115 1.00 84.69 120 SER A CA 1
ATOM 917 C C . SER A 1 120 ? 50.775 11.139 -5.805 1.00 84.69 120 SER A C 1
ATOM 919 O O . SER A 1 120 ? 50.993 12.310 -5.492 1.00 84.69 120 SER A O 1
ATOM 921 N N . LEU A 1 121 ? 50.079 10.308 -5.026 1.00 78.31 121 LEU A N 1
ATOM 922 C CA . LEU A 1 121 ? 49.574 10.715 -3.710 1.00 78.31 121 LEU A CA 1
ATOM 923 C C . LEU A 1 121 ? 50.705 11.041 -2.720 1.00 78.31 121 LEU A C 1
ATOM 925 O O . LEU A 1 121 ? 50.492 11.838 -1.809 1.00 78.31 121 LEU A O 1
ATOM 929 N N . ASP A 1 122 ? 51.909 10.504 -2.939 1.00 79.06 122 ASP A N 1
ATOM 930 C CA . ASP A 1 122 ? 53.090 10.771 -2.111 1.00 79.06 122 ASP A CA 1
ATOM 931 C C . ASP A 1 122 ? 53.804 12.082 -2.495 1.00 79.06 122 ASP A C 1
ATOM 933 O O . ASP A 1 122 ? 54.560 12.644 -1.700 1.00 79.06 122 ASP A O 1
ATOM 937 N N . MET A 1 123 ? 53.586 12.591 -3.716 1.00 78.88 123 MET A N 1
ATOM 938 C CA . MET A 1 123 ? 54.256 13.785 -4.244 1.00 78.88 123 MET A CA 1
ATOM 939 C C . MET A 1 123 ? 53.289 14.659 -5.050 1.00 78.88 123 MET A C 1
ATOM 941 O O . MET A 1 123 ? 53.209 14.581 -6.273 1.00 78.88 123 MET A O 1
ATOM 945 N N . LEU A 1 124 ? 52.595 15.557 -4.348 1.00 76.62 124 LEU A N 1
ATOM 946 C CA . LEU A 1 124 ? 51.610 16.479 -4.933 1.00 76.62 124 LEU A CA 1
ATOM 947 C C . LEU A 1 124 ? 52.204 17.820 -5.401 1.00 76.62 124 LEU A C 1
ATOM 949 O O . LEU A 1 124 ? 51.478 18.695 -5.861 1.00 76.62 124 LEU A O 1
ATOM 953 N N . SER A 1 125 ? 53.520 18.016 -5.279 1.00 80.00 125 SER A N 1
ATOM 954 C CA . SER A 1 125 ? 54.169 19.285 -5.641 1.00 80.00 125 SER A CA 1
ATOM 955 C C . SER A 1 125 ? 54.262 19.510 -7.153 1.00 80.00 125 SER A C 1
ATOM 957 O O . SER A 1 125 ? 54.296 20.658 -7.597 1.00 80.00 125 SER A O 1
ATOM 959 N N . LYS A 1 126 ? 54.313 18.436 -7.952 1.00 80.38 126 LYS A N 1
ATOM 960 C CA . LYS A 1 126 ? 54.343 18.471 -9.420 1.00 80.38 126 LYS A CA 1
ATOM 961 C C . LYS A 1 126 ? 53.577 17.274 -9.994 1.00 80.38 126 LYS A C 1
ATOM 963 O O . LYS A 1 126 ? 53.639 16.198 -9.401 1.00 80.38 126 LYS A O 1
ATOM 968 N N . PRO A 1 127 ? 52.900 17.429 -11.146 1.00 82.94 127 PRO A N 1
ATOM 969 C CA . PRO A 1 127 ? 52.269 16.300 -11.815 1.00 82.94 127 PRO A CA 1
ATOM 970 C C . PRO A 1 127 ? 53.345 15.345 -12.344 1.00 82.94 127 PRO A C 1
ATOM 972 O O . PRO A 1 127 ? 54.380 15.781 -12.849 1.00 82.94 127 PRO A O 1
ATOM 975 N N . GLN A 1 128 ? 53.095 14.044 -12.221 1.00 82.88 128 GLN A N 1
ATOM 976 C CA . GLN A 1 128 ? 53.973 12.984 -12.714 1.00 82.88 128 GLN A CA 1
ATOM 977 C C . GLN A 1 128 ? 53.880 12.844 -14.237 1.00 82.88 128 GLN A C 1
ATOM 979 O O . GLN A 1 128 ? 54.887 12.601 -14.896 1.00 82.88 128 GLN A O 1
ATOM 984 N N . ASP A 1 129 ? 52.673 13.005 -14.779 1.00 83.88 129 ASP A N 1
ATOM 985 C CA . ASP A 1 129 ? 52.407 12.989 -16.214 1.00 83.88 129 ASP A CA 1
ATOM 986 C C . ASP A 1 129 ? 51.302 13.999 -16.549 1.00 83.88 129 ASP A C 1
ATOM 988 O O . ASP A 1 129 ? 50.425 14.271 -15.722 1.00 83.88 129 ASP A O 1
ATOM 992 N N . SER A 1 130 ? 51.343 14.574 -17.748 1.00 85.75 130 SER A N 1
ATOM 993 C CA . SER A 1 130 ? 50.348 15.538 -18.216 1.00 85.75 130 SER A CA 1
ATOM 994 C C . SER A 1 130 ? 50.059 15.354 -19.698 1.00 85.75 130 SER A C 1
ATOM 996 O O . SER A 1 130 ? 50.976 15.337 -20.517 1.00 85.75 130 SER A O 1
ATOM 998 N N . MET A 1 131 ? 48.778 15.302 -20.042 1.00 84.19 131 MET A N 1
ATOM 999 C CA . MET A 1 131 ? 48.280 15.094 -21.391 1.00 84.19 131 MET A CA 1
ATOM 1000 C C . MET A 1 131 ? 47.225 16.145 -21.738 1.00 84.19 131 MET A C 1
ATOM 1002 O O . MET A 1 131 ? 46.312 16.405 -20.962 1.00 84.19 131 MET A O 1
ATOM 1006 N N . GLU A 1 132 ? 47.310 16.722 -22.932 1.00 83.69 132 GLU A N 1
ATOM 1007 C CA . GLU A 1 132 ? 46.294 17.645 -23.447 1.00 83.69 132 GLU A CA 1
ATOM 1008 C C . GLU A 1 132 ? 45.356 16.928 -24.427 1.00 83.69 132 GLU A C 1
ATOM 1010 O O . GLU A 1 132 ? 45.789 16.254 -25.369 1.00 83.69 132 GLU A O 1
ATOM 1015 N N . LEU A 1 133 ? 44.046 17.062 -24.207 1.00 79.69 133 LEU A N 1
ATOM 1016 C CA . LEU A 1 133 ? 43.019 16.408 -25.012 1.00 79.69 133 LEU A CA 1
ATOM 1017 C C . LEU A 1 133 ? 42.678 17.241 -26.253 1.00 79.69 133 LEU A C 1
ATOM 1019 O O . LEU A 1 133 ? 41.814 18.119 -26.233 1.00 79.69 133 LEU A O 1
ATOM 1023 N N . TYR A 1 134 ? 43.319 16.903 -27.372 1.00 78.25 134 TYR A N 1
ATOM 1024 C CA . TYR A 1 134 ? 43.009 17.480 -28.680 1.00 78.25 134 TYR A CA 1
ATOM 1025 C C . TYR A 1 134 ? 42.087 16.578 -29.502 1.00 78.25 134 TYR A C 1
ATOM 1027 O O . TYR A 1 134 ? 42.384 15.405 -29.744 1.00 78.25 134 TYR A O 1
ATOM 1035 N N . TYR A 1 135 ? 41.009 17.150 -30.042 1.00 73.00 135 TYR A N 1
ATOM 1036 C CA . TYR A 1 135 ? 40.259 16.522 -31.127 1.00 73.00 135 TYR A CA 1
ATOM 1037 C C . TYR A 1 135 ? 40.847 16.930 -32.475 1.00 73.00 135 TYR A C 1
ATOM 1039 O O . TYR A 1 135 ? 40.981 18.116 -32.782 1.00 73.00 135 TYR A O 1
ATOM 1047 N N . ASN A 1 136 ? 41.190 15.931 -33.291 1.00 66.62 136 ASN A N 1
ATOM 1048 C CA . ASN A 1 136 ? 41.708 16.114 -34.648 1.00 66.62 136 ASN A CA 1
ATOM 1049 C C . ASN A 1 136 ? 42.906 17.093 -34.741 1.00 66.62 136 ASN A C 1
ATOM 1051 O O . ASN A 1 136 ? 43.015 17.856 -35.696 1.00 66.62 136 ASN A O 1
ATOM 1055 N N . LYS A 1 137 ? 43.796 17.070 -33.733 1.00 64.50 137 LYS A N 1
ATOM 1056 C CA . LYS A 1 137 ? 45.069 17.822 -33.656 1.00 64.50 137 LYS A CA 1
ATOM 1057 C C . LYS A 1 137 ? 44.986 19.360 -33.672 1.00 64.50 137 LYS A C 1
ATOM 1059 O O . LYS A 1 137 ? 46.025 20.000 -33.784 1.00 64.50 137 LYS A O 1
ATOM 1064 N N . SER A 1 138 ? 43.804 19.966 -33.545 1.00 59.72 138 SER A N 1
ATOM 1065 C CA . SER A 1 138 ? 43.680 21.437 -33.560 1.00 59.72 138 SER A CA 1
ATOM 1066 C C . SER A 1 138 ? 42.610 22.018 -32.638 1.00 59.72 138 SER A C 1
ATOM 1068 O O . SER A 1 138 ? 42.699 23.192 -32.290 1.00 59.72 138 SER A O 1
ATOM 1070 N N . LYS A 1 139 ? 41.615 21.229 -32.205 1.00 73.06 139 LYS A N 1
ATOM 1071 C CA . LYS A 1 139 ? 40.554 21.718 -31.315 1.00 73.06 139 LYS A CA 1
ATOM 1072 C C . LYS A 1 139 ? 40.770 21.222 -29.888 1.00 73.06 139 LYS A C 1
ATOM 1074 O O . LYS A 1 139 ? 40.670 20.020 -29.635 1.00 73.06 139 LYS A O 1
ATOM 1079 N N . VAL A 1 140 ? 41.024 22.159 -28.978 1.00 73.31 140 VAL A N 1
ATOM 1080 C CA . VAL A 1 140 ? 40.983 21.925 -27.529 1.00 73.31 140 VAL A CA 1
ATOM 1081 C C . VAL A 1 140 ? 39.536 21.645 -27.126 1.00 73.31 140 VAL A C 1
ATOM 1083 O O . VAL A 1 140 ? 38.620 22.354 -27.554 1.00 73.31 140 VAL A O 1
ATOM 1086 N N . ILE A 1 141 ? 39.310 20.590 -26.346 1.00 79.81 141 ILE A N 1
ATOM 1087 C CA . ILE A 1 141 ? 37.976 20.250 -25.847 1.00 79.81 141 ILE A CA 1
ATOM 1088 C C . ILE A 1 141 ? 37.833 20.762 -24.427 1.00 79.81 141 ILE A C 1
ATOM 1090 O O . ILE A 1 141 ? 38.554 20.325 -23.538 1.00 79.81 141 ILE A O 1
ATOM 1094 N N . ALA A 1 142 ? 36.837 21.617 -24.210 1.00 82.50 142 ALA A N 1
ATOM 1095 C CA . ALA A 1 142 ? 36.445 21.984 -22.864 1.00 82.50 142 ALA A CA 1
ATOM 1096 C C . ALA A 1 142 ? 35.721 20.807 -22.195 1.00 82.50 142 ALA A C 1
ATOM 1098 O O . ALA A 1 142 ? 34.661 20.377 -22.671 1.00 82.50 142 ALA A O 1
ATOM 1099 N N . VAL A 1 143 ? 36.310 20.275 -21.124 1.00 82.88 143 VAL A N 1
ATOM 1100 C CA . VAL A 1 143 ? 35.809 19.102 -20.400 1.00 82.88 143 VAL A CA 1
ATOM 1101 C C . VAL A 1 143 ? 35.039 19.543 -19.162 1.00 82.88 143 VAL A C 1
ATOM 1103 O O . VAL A 1 143 ? 35.456 20.440 -18.437 1.00 82.88 143 VAL A O 1
ATOM 1106 N N . THR A 1 144 ? 33.895 18.910 -18.927 1.00 81.25 144 THR A N 1
ATOM 1107 C CA . THR A 1 144 ? 33.029 19.173 -17.768 1.00 81.25 144 THR A CA 1
ATOM 1108 C C . THR A 1 144 ? 33.082 18.072 -16.720 1.00 81.25 144 THR A C 1
ATOM 1110 O O . THR A 1 144 ? 32.756 18.310 -15.565 1.00 81.25 144 THR A O 1
ATOM 1113 N N . GLY A 1 145 ? 33.470 16.860 -17.112 1.00 79.31 145 GLY A N 1
ATOM 1114 C CA . GLY A 1 145 ? 33.542 15.718 -16.214 1.00 79.31 145 GLY A CA 1
ATOM 1115 C C . GLY A 1 145 ? 34.239 14.531 -16.858 1.00 79.31 145 GLY A C 1
ATOM 1116 O O . GLY A 1 145 ? 34.306 14.418 -18.087 1.00 79.31 145 GLY A O 1
ATOM 1117 N N . MET A 1 146 ? 34.743 13.640 -16.012 1.00 85.81 146 MET A N 1
ATOM 1118 C CA . MET A 1 146 ? 35.486 12.448 -16.398 1.00 85.81 146 MET A CA 1
ATOM 1119 C C . MET A 1 146 ? 34.980 11.228 -15.623 1.00 85.81 146 MET A C 1
ATOM 1121 O O . MET A 1 146 ? 34.633 11.329 -14.450 1.00 85.81 146 MET A O 1
ATOM 1125 N N . GLY A 1 147 ? 34.983 10.060 -16.265 1.00 83.12 147 GLY A N 1
ATOM 1126 C CA . GLY A 1 147 ? 34.721 8.779 -15.614 1.00 83.12 147 GLY A CA 1
ATOM 1127 C C . GLY A 1 147 ? 35.598 7.655 -16.162 1.00 83.12 147 GLY A C 1
ATOM 1128 O O . GLY A 1 147 ? 35.870 7.601 -17.363 1.00 83.12 147 GLY A O 1
ATOM 1129 N N . PHE A 1 148 ? 36.003 6.744 -15.279 1.00 82.44 148 PHE A N 1
ATOM 1130 C CA . PHE A 1 148 ? 36.720 5.516 -15.623 1.00 82.44 148 PHE A CA 1
ATOM 1131 C C . PHE A 1 148 ? 35.771 4.312 -15.532 1.00 82.44 148 PHE A C 1
ATOM 1133 O O . PHE A 1 148 ? 35.063 4.176 -14.530 1.00 82.44 148 PHE A O 1
ATOM 1140 N N . PRO A 1 149 ? 35.722 3.437 -16.551 1.00 76.94 149 PRO A N 1
ATOM 1141 C CA . PRO A 1 149 ? 35.093 2.127 -16.430 1.00 76.94 149 PRO A CA 1
ATOM 1142 C C . PRO A 1 149 ? 35.782 1.274 -15.355 1.00 76.94 149 PRO A C 1
ATOM 1144 O O . PRO A 1 149 ? 36.992 1.370 -15.148 1.00 76.94 149 PRO A O 1
ATOM 1147 N N . VAL A 1 150 ? 35.026 0.402 -14.683 1.00 70.62 150 VAL A N 1
ATOM 1148 C CA . VAL A 1 150 ? 35.577 -0.465 -13.628 1.00 70.62 150 VAL A CA 1
ATOM 1149 C C . VAL A 1 150 ? 36.681 -1.363 -14.175 1.00 70.62 150 VAL A C 1
ATOM 1151 O O . VAL A 1 150 ? 36.479 -2.077 -15.155 1.00 70.62 150 VAL A O 1
ATOM 1154 N N . GLY A 1 151 ? 37.829 -1.362 -13.495 1.00 66.31 151 GLY A N 1
ATOM 1155 C CA . GLY A 1 151 ? 38.971 -2.215 -13.822 1.00 66.31 151 GLY A CA 1
ATOM 1156 C C . GLY A 1 151 ? 39.848 -1.702 -14.967 1.00 66.31 151 GLY A C 1
ATOM 1157 O O . GLY A 1 151 ? 40.875 -2.317 -15.250 1.00 66.31 151 GLY A O 1
ATOM 1158 N N . GLU A 1 152 ? 39.504 -0.575 -15.600 1.00 70.31 152 GLU A N 1
ATOM 1159 C CA . GLU A 1 152 ? 40.323 0.048 -16.641 1.00 70.31 152 GLU A CA 1
ATOM 1160 C C . GLU A 1 152 ? 41.015 1.311 -16.108 1.00 70.31 152 GLU A C 1
ATOM 1162 O O . GLU A 1 152 ? 40.374 2.298 -15.768 1.00 70.31 152 GLU A O 1
ATOM 1167 N N . VAL A 1 153 ? 42.350 1.293 -16.068 1.00 72.88 153 VAL A N 1
ATOM 1168 C CA . VAL A 1 153 ? 43.173 2.463 -15.689 1.00 72.88 153 VAL A CA 1
ATOM 1169 C C . VAL A 1 153 ? 43.473 3.350 -16.900 1.00 72.88 153 VAL A C 1
ATOM 1171 O O . VAL A 1 153 ? 43.741 4.540 -16.779 1.00 72.88 153 VAL A O 1
ATOM 1174 N N . ASN A 1 154 ? 43.449 2.752 -18.092 1.00 81.56 154 ASN A N 1
ATOM 1175 C CA . ASN A 1 154 ? 43.944 3.392 -19.301 1.00 81.56 154 ASN A CA 1
ATOM 1176 C C . ASN A 1 154 ? 42.854 4.058 -20.137 1.00 81.56 154 ASN A C 1
ATOM 1178 O O . ASN A 1 154 ? 43.128 5.045 -20.809 1.00 81.56 154 ASN A O 1
ATOM 1182 N N . ASN A 1 155 ? 41.645 3.504 -20.145 1.00 84.12 155 ASN A N 1
ATOM 1183 C CA . ASN A 1 155 ? 40.546 4.039 -20.936 1.00 84.12 155 ASN A CA 1
ATOM 1184 C C . ASN A 1 155 ? 39.630 4.847 -20.034 1.00 84.12 155 ASN A C 1
ATOM 1186 O O . ASN A 1 155 ? 39.287 4.422 -18.935 1.00 84.12 155 ASN A O 1
ATOM 1190 N N . PHE A 1 156 ? 39.199 5.991 -20.529 1.00 86.19 156 PHE A N 1
ATOM 1191 C CA . PHE A 1 156 ? 38.339 6.888 -19.788 1.00 86.19 156 PHE A CA 1
ATOM 1192 C C . PHE A 1 156 ? 37.366 7.586 -20.726 1.00 86.19 156 PHE A C 1
ATOM 1194 O O . PHE A 1 156 ? 37.529 7.621 -21.951 1.00 86.19 156 PHE A O 1
ATOM 1201 N N . VAL A 1 157 ? 36.312 8.124 -20.133 1.00 88.00 157 VAL A N 1
ATOM 1202 C CA . VAL A 1 157 ? 35.256 8.843 -20.828 1.00 88.00 157 VAL A CA 1
ATOM 1203 C C . VAL A 1 157 ? 35.224 10.269 -20.302 1.00 88.00 157 VAL A C 1
ATOM 1205 O O . VAL A 1 157 ? 35.193 10.482 -19.093 1.00 88.00 157 VAL A O 1
ATOM 1208 N N . VAL A 1 158 ? 35.214 11.244 -21.207 1.00 88.25 158 VAL A N 1
ATOM 1209 C CA . VAL A 1 158 ? 35.115 12.673 -20.889 1.00 88.25 158 VAL A CA 1
ATOM 1210 C C . VAL A 1 158 ? 33.892 13.291 -21.548 1.00 88.25 158 VAL A C 1
ATOM 1212 O O . VAL A 1 158 ? 33.544 12.977 -22.687 1.00 88.25 158 VAL A O 1
ATOM 1215 N N . GLY A 1 159 ? 33.226 14.180 -20.828 1.00 87.56 159 GLY A N 1
ATOM 1216 C CA . GLY A 1 159 ? 32.076 14.938 -21.311 1.00 87.56 159 GLY A CA 1
ATOM 1217 C C . GLY A 1 159 ? 32.517 16.333 -21.699 1.00 87.56 159 GLY A C 1
ATOM 1218 O O . GLY A 1 159 ? 33.323 16.935 -20.995 1.00 87.56 159 GLY A O 1
ATOM 1219 N N . SER A 1 160 ? 32.006 16.848 -22.814 1.00 87.56 160 SER A N 1
ATOM 1220 C CA . SER A 1 160 ? 32.274 18.223 -23.217 1.00 87.56 160 SER A CA 1
ATOM 1221 C C . SER A 1 160 ? 31.127 19.174 -22.906 1.00 87.56 160 SER A C 1
ATOM 1223 O O . SER A 1 160 ? 29.951 18.791 -22.834 1.00 87.56 160 SER A O 1
ATOM 1225 N N . THR A 1 161 ? 31.474 20.458 -22.828 1.00 84.44 161 THR A N 1
ATOM 1226 C CA . THR A 1 161 ? 30.510 21.567 -22.770 1.00 84.44 161 THR A CA 1
ATOM 1227 C C . THR A 1 161 ? 29.605 21.629 -24.007 1.00 84.44 161 THR A C 1
ATOM 1229 O O . THR A 1 161 ? 28.503 22.158 -23.947 1.00 84.44 161 THR A O 1
ATOM 1232 N N . GLU A 1 162 ? 30.021 21.032 -25.126 1.00 83.19 162 GLU A N 1
ATOM 1233 C CA . GLU A 1 162 ? 29.254 20.995 -26.379 1.00 83.19 162 GLU A CA 1
ATOM 1234 C C . GLU A 1 162 ? 28.191 19.878 -26.413 1.00 83.19 162 GLU A C 1
ATOM 1236 O O . GLU A 1 162 ? 27.517 19.704 -27.426 1.00 83.19 162 GLU A O 1
ATOM 1241 N N . GLY A 1 163 ? 28.061 19.069 -25.352 1.00 82.38 163 GLY A N 1
ATOM 1242 C CA . GLY A 1 163 ? 27.117 17.942 -25.316 1.00 82.38 163 GLY A CA 1
ATOM 1243 C C . GLY A 1 163 ? 27.612 16.680 -26.028 1.00 82.38 163 GLY A C 1
ATOM 1244 O O . GLY A 1 163 ? 26.850 15.744 -26.289 1.00 82.38 163 GLY A O 1
ATOM 1245 N N . THR A 1 164 ? 28.900 16.634 -26.361 1.00 87.69 164 THR A N 1
ATOM 1246 C CA . THR A 1 164 ? 29.531 15.454 -26.951 1.00 87.69 164 THR A CA 1
ATOM 1247 C C . THR A 1 164 ? 30.305 14.707 -25.877 1.00 87.69 164 THR A C 1
ATOM 1249 O O . THR A 1 164 ? 30.984 15.308 -25.051 1.00 87.69 164 THR A O 1
ATOM 1252 N N . VAL A 1 165 ? 30.206 13.382 -25.884 1.00 88.38 165 VAL A N 1
ATOM 1253 C CA . VAL A 1 165 ? 30.974 12.533 -24.974 1.00 88.38 165 VAL A CA 1
ATOM 1254 C C . VAL A 1 165 ? 32.090 11.869 -25.767 1.00 88.38 165 VAL A C 1
ATOM 1256 O O . VAL A 1 165 ? 31.846 11.322 -26.844 1.00 88.38 165 VAL A O 1
ATOM 1259 N N . TYR A 1 166 ? 33.313 11.912 -25.259 1.00 87.88 166 TYR A N 1
ATOM 1260 C CA . TYR A 1 166 ? 34.486 11.327 -25.894 1.00 87.88 166 TYR A CA 1
ATOM 1261 C C . TYR A 1 166 ? 34.998 10.161 -25.054 1.00 87.88 166 TYR A C 1
ATOM 1263 O O . TYR A 1 166 ? 35.089 10.268 -23.839 1.00 87.88 166 TYR A O 1
ATOM 1271 N N . ALA A 1 167 ? 35.345 9.051 -25.698 1.00 87.06 167 ALA A N 1
ATOM 1272 C CA . ALA A 1 167 ? 36.136 8.000 -25.068 1.00 87.06 167 ALA A CA 1
ATOM 1273 C C . ALA A 1 167 ? 37.580 8.127 -25.545 1.00 87.06 167 ALA A C 1
ATOM 1275 O O . ALA A 1 167 ? 37.830 8.210 -26.754 1.00 87.06 167 ALA A O 1
ATOM 1276 N N . ALA A 1 168 ? 38.508 8.144 -24.600 1.00 85.81 168 ALA A N 1
ATOM 1277 C CA . ALA A 1 168 ? 39.928 8.334 -24.828 1.00 85.81 168 ALA A CA 1
ATOM 1278 C C . ALA A 1 168 ? 40.742 7.279 -24.074 1.00 85.81 168 ALA A C 1
ATOM 1280 O O . ALA A 1 168 ? 40.247 6.639 -23.145 1.00 85.81 168 ALA A O 1
ATOM 1281 N N . SER A 1 169 ? 41.980 7.080 -24.512 1.00 85.81 169 SER A N 1
ATOM 1282 C CA . SER A 1 169 ? 42.955 6.248 -23.807 1.00 85.81 169 SER A CA 1
ATOM 1283 C C . SER A 1 169 ? 44.164 7.094 -23.426 1.00 85.81 169 SER A C 1
ATOM 1285 O O . SER A 1 169 ? 44.593 7.933 -24.218 1.00 85.81 169 SER A O 1
ATOM 1287 N N . TRP A 1 170 ? 44.702 6.876 -22.230 1.00 78.19 170 TRP A N 1
ATOM 1288 C CA . TRP A 1 170 ? 45.821 7.645 -21.687 1.00 78.19 170 TRP A CA 1
ATOM 1289 C C . TRP A 1 170 ? 47.141 7.245 -22.347 1.00 78.19 170 TRP A C 1
ATOM 1291 O O . TRP A 1 170 ? 47.831 8.062 -22.944 1.00 78.19 170 TRP A O 1
ATOM 1301 N N . HIS A 1 171 ? 47.476 5.960 -22.283 1.00 77.62 171 HIS A N 1
ATOM 1302 C CA . HIS A 1 171 ? 48.721 5.376 -22.765 1.00 77.62 171 HIS A CA 1
ATOM 1303 C C . HIS A 1 171 ? 48.475 4.449 -23.965 1.00 77.62 171 HIS A C 1
ATOM 1305 O O . HIS A 1 171 ? 47.423 3.813 -24.101 1.00 77.62 171 HIS A O 1
ATOM 1311 N N . GLY A 1 172 ? 49.495 4.311 -24.813 1.00 73.94 172 GLY A N 1
ATOM 1312 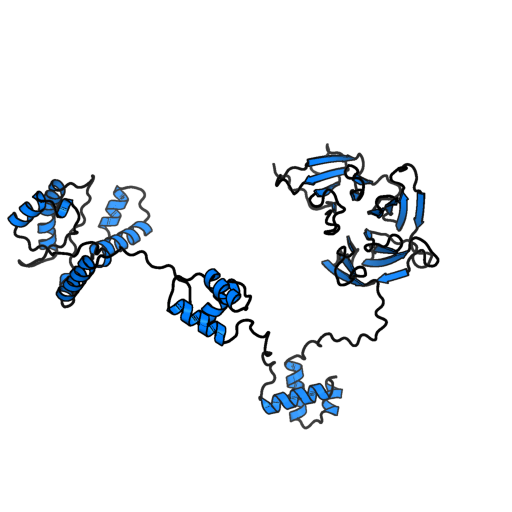C CA . GLY A 1 172 ? 49.543 3.345 -25.913 1.00 73.94 172 GLY A CA 1
ATOM 1313 C C . GLY A 1 172 ? 49.442 3.968 -27.308 1.00 73.94 172 GLY A C 1
ATOM 1314 O O . GLY A 1 172 ? 49.398 5.179 -27.481 1.00 73.94 172 GLY A O 1
ATOM 1315 N N . ILE A 1 173 ? 49.389 3.114 -28.335 1.00 69.00 173 ILE A N 1
ATOM 1316 C CA . ILE A 1 173 ? 49.403 3.520 -29.760 1.00 69.00 173 ILE A CA 1
ATOM 1317 C C . ILE A 1 173 ? 48.146 4.329 -30.143 1.00 69.00 173 ILE A C 1
ATOM 1319 O O . ILE A 1 173 ? 48.151 5.096 -31.101 1.00 69.00 173 ILE A O 1
ATOM 1323 N N . LYS A 1 174 ? 47.065 4.165 -29.372 1.00 68.75 174 LYS A N 1
ATOM 1324 C CA . LYS A 1 174 ? 45.792 4.887 -29.498 1.00 68.75 174 LYS A CA 1
ATOM 1325 C C . LYS A 1 174 ? 45.597 5.920 -28.378 1.00 68.75 174 LYS A C 1
ATOM 1327 O O . LYS A 1 174 ? 44.466 6.152 -27.952 1.00 68.75 174 LYS A O 1
ATOM 1332 N N . ALA A 1 175 ? 46.690 6.474 -27.850 1.00 71.94 175 ALA A N 1
ATOM 1333 C CA . ALA A 1 175 ? 46.619 7.551 -26.871 1.00 71.94 175 ALA A CA 1
ATOM 1334 C C . ALA A 1 175 ? 45.902 8.764 -27.483 1.00 71.94 175 ALA A C 1
ATOM 1336 O O . ALA A 1 175 ? 46.210 9.195 -28.598 1.00 71.94 175 ALA A O 1
ATOM 1337 N N . GLY A 1 176 ? 44.920 9.286 -26.757 1.00 75.06 176 GLY A N 1
ATOM 1338 C CA . GLY A 1 176 ? 44.054 10.374 -27.191 1.00 75.06 176 GLY A CA 1
ATOM 1339 C C . GLY A 1 176 ? 42.626 9.912 -27.449 1.00 75.06 176 GLY A C 1
ATOM 1340 O O . GLY A 1 176 ? 42.182 8.860 -26.988 1.00 75.06 176 GLY A O 1
ATOM 1341 N N . ILE A 1 177 ? 41.867 10.748 -28.152 1.00 80.25 177 ILE A N 1
ATOM 1342 C CA . ILE A 1 177 ? 40.434 10.535 -28.355 1.00 80.25 177 ILE A CA 1
ATOM 1343 C C . ILE A 1 177 ? 40.209 9.447 -29.397 1.00 80.25 177 ILE A C 1
ATOM 1345 O O . ILE A 1 177 ? 40.510 9.615 -30.577 1.00 80.25 177 ILE A O 1
ATOM 1349 N N . ASN A 1 178 ? 39.600 8.354 -28.952 1.00 77.00 178 ASN A N 1
ATOM 1350 C CA . ASN A 1 178 ? 39.335 7.176 -29.764 1.00 77.00 178 ASN A CA 1
ATOM 1351 C C . ASN A 1 178 ? 37.942 7.192 -30.379 1.00 77.00 178 ASN A C 1
ATOM 1353 O O . ASN A 1 178 ? 37.752 6.773 -31.522 1.00 77.00 178 ASN A O 1
ATOM 1357 N N . ARG A 1 179 ? 36.943 7.648 -29.619 1.00 77.06 179 ARG A N 1
ATOM 1358 C CA . ARG A 1 179 ? 35.542 7.588 -30.040 1.00 77.06 179 ARG A CA 1
ATOM 1359 C C . ARG A 1 179 ? 34.772 8.810 -29.576 1.00 77.06 179 ARG A C 1
ATOM 1361 O O . ARG A 1 179 ? 35.051 9.379 -28.529 1.00 77.06 179 ARG A O 1
ATOM 1368 N N . MET A 1 180 ? 33.769 9.171 -30.366 1.00 84.12 180 MET A N 1
ATOM 1369 C CA . MET A 1 180 ? 32.890 10.301 -30.116 1.00 84.12 180 MET A CA 1
ATOM 1370 C C . MET A 1 180 ? 31.432 9.835 -30.116 1.00 84.12 180 MET A C 1
ATOM 1372 O O . MET A 1 180 ? 30.984 9.165 -31.050 1.00 84.12 180 MET A O 1
ATOM 1376 N N . PHE A 1 181 ? 30.691 10.217 -29.085 1.00 84.00 181 PHE A N 1
ATOM 1377 C CA . PHE A 1 181 ? 29.270 9.956 -28.911 1.00 84.00 181 PHE A CA 1
ATOM 1378 C C . PHE A 1 181 ? 28.525 11.289 -28.951 1.00 84.00 181 PHE A C 1
ATOM 1380 O O . PHE A 1 181 ? 28.541 12.069 -27.999 1.00 84.00 181 PHE A O 1
ATOM 1387 N N . LYS A 1 182 ? 27.884 11.561 -30.089 1.00 82.88 182 LYS A N 1
ATOM 1388 C CA . LYS A 1 182 ? 27.020 12.730 -30.259 1.00 82.88 182 LYS A CA 1
ATOM 1389 C C . LYS A 1 182 ? 25.588 12.354 -29.923 1.00 82.88 182 LYS A C 1
ATOM 1391 O O . LYS A 1 182 ? 25.051 11.394 -30.474 1.00 82.88 182 LYS A O 1
ATOM 1396 N N . GLY A 1 183 ? 24.952 13.139 -29.064 1.00 78.19 183 GLY A N 1
ATOM 1397 C CA . GLY A 1 183 ? 23.519 13.004 -28.862 1.00 78.19 183 GLY A CA 1
ATOM 1398 C C . GLY A 1 183 ? 22.907 13.969 -27.868 1.00 78.19 183 GLY A C 1
ATOM 1399 O O . GLY A 1 183 ? 21.705 14.190 -27.984 1.00 78.19 183 GLY A O 1
ATOM 1400 N N . HIS A 1 184 ? 23.649 14.533 -26.917 1.00 85.62 184 HIS A N 1
ATOM 1401 C CA . HIS A 1 184 ? 23.092 15.590 -26.071 1.00 85.62 184 HIS A CA 1
ATOM 1402 C C . HIS A 1 184 ? 23.013 16.919 -26.826 1.00 85.62 184 HIS A C 1
ATOM 1404 O O . HIS A 1 184 ? 23.805 17.169 -27.733 1.00 85.62 184 HIS A O 1
ATOM 1410 N N . GLN A 1 185 ? 22.010 17.728 -26.483 1.00 81.62 185 GLN A N 1
ATOM 1411 C CA . GLN A 1 185 ? 21.775 19.054 -27.071 1.00 81.62 185 GLN A CA 1
ATOM 1412 C C . GLN A 1 185 ? 22.327 20.194 -26.203 1.00 81.62 185 GLN A C 1
ATOM 1414 O O . GLN A 1 185 ? 22.287 21.347 -26.619 1.00 81.62 185 GLN A O 1
ATOM 1419 N N . GLY A 1 186 ? 22.845 19.878 -25.014 1.00 83.19 186 GLY A N 1
ATOM 1420 C CA . GLY A 1 186 ? 23.482 20.828 -24.108 1.00 83.19 186 GLY A CA 1
ATOM 1421 C C . GLY A 1 186 ? 24.704 20.226 -23.407 1.00 83.19 186 GLY A C 1
ATOM 1422 O O . GLY A 1 186 ? 24.965 19.028 -23.566 1.00 83.19 186 GLY A O 1
ATOM 1423 N N . PRO A 1 187 ? 25.436 21.025 -22.611 1.00 85.50 187 PRO A N 1
ATOM 1424 C CA . PRO A 1 187 ? 26.616 20.582 -21.873 1.00 85.50 187 PRO A CA 1
ATOM 1425 C C . PRO A 1 187 ? 26.365 19.301 -21.081 1.00 85.50 187 PRO A C 1
ATOM 1427 O O . PRO A 1 187 ? 25.314 19.151 -20.450 1.00 85.50 187 PRO A O 1
ATOM 1430 N N . VAL A 1 188 ? 27.317 18.369 -21.120 1.00 85.94 188 VAL A N 1
ATOM 1431 C CA . VAL A 1 188 ? 27.282 17.184 -20.254 1.00 85.94 188 VAL A CA 1
ATOM 1432 C C . VAL A 1 188 ? 27.648 17.636 -18.844 1.00 85.94 188 VAL A C 1
ATOM 1434 O O . VAL A 1 188 ? 28.662 18.297 -18.670 1.00 85.94 188 VAL A O 1
ATOM 1437 N N . THR A 1 189 ? 26.833 17.319 -17.846 1.00 81.00 189 THR A N 1
ATOM 1438 C CA . THR A 1 189 ? 27.029 17.770 -16.456 1.00 81.00 189 THR A CA 1
ATOM 1439 C C . THR A 1 189 ? 27.471 16.653 -15.522 1.00 81.00 189 THR A C 1
ATOM 1441 O O . THR A 1 189 ? 27.981 16.924 -14.444 1.00 81.00 189 THR A O 1
ATOM 1444 N N . GLY A 1 190 ? 27.281 15.396 -15.917 1.00 79.75 190 GLY A N 1
ATOM 1445 C CA . GLY A 1 190 ? 27.631 14.248 -15.093 1.00 79.75 190 GLY A CA 1
ATOM 1446 C C . GLY A 1 190 ? 27.862 13.013 -15.943 1.00 79.75 190 GLY A C 1
ATOM 1447 O O . GLY A 1 190 ? 27.203 12.813 -16.968 1.00 79.75 190 GLY A O 1
ATOM 1448 N N . ILE A 1 191 ? 28.819 12.197 -15.516 1.00 84.88 191 ILE A N 1
ATOM 1449 C CA . ILE A 1 191 ? 29.190 10.934 -16.152 1.00 84.88 191 ILE A CA 1
ATOM 1450 C C . ILE A 1 191 ? 29.319 9.903 -15.045 1.00 84.88 191 ILE A C 1
ATOM 1452 O O . ILE A 1 191 ? 30.016 10.133 -14.063 1.00 84.88 191 ILE A O 1
ATOM 1456 N N . SER A 1 192 ? 28.650 8.768 -15.203 1.00 83.12 192 SER A N 1
ATOM 1457 C CA . SER A 1 192 ? 28.746 7.660 -14.259 1.00 83.12 192 SER A CA 1
ATOM 1458 C C . SER A 1 192 ? 28.937 6.361 -15.027 1.00 83.12 192 SER A C 1
ATOM 1460 O O . SER A 1 192 ? 28.162 6.028 -15.926 1.00 83.12 192 SER A O 1
ATOM 1462 N N . CYS A 1 193 ? 30.005 5.638 -14.703 1.00 80.69 193 CYS A N 1
ATOM 1463 C CA . CYS A 1 193 ? 30.255 4.312 -15.253 1.00 80.69 193 CYS A CA 1
ATOM 1464 C C . CYS A 1 193 ? 29.579 3.256 -14.373 1.00 80.69 193 CYS A C 1
ATOM 1466 O O . CYS A 1 193 ? 29.380 3.451 -13.175 1.00 80.69 193 CYS A O 1
ATOM 1468 N N . HIS A 1 194 ? 29.163 2.145 -14.978 1.00 79.62 194 HIS A N 1
ATOM 1469 C CA . HIS A 1 194 ? 28.519 1.075 -14.229 1.00 79.62 194 HIS A CA 1
ATOM 1470 C C . HIS A 1 194 ? 29.526 0.357 -13.323 1.00 79.62 194 HIS A C 1
ATOM 1472 O O . HIS A 1 194 ? 30.448 -0.288 -13.819 1.00 79.62 194 HIS A O 1
ATOM 1478 N N . ASN A 1 195 ? 29.286 0.413 -12.008 1.00 64.44 195 ASN A N 1
ATOM 1479 C CA . ASN A 1 195 ? 30.247 -0.045 -11.005 1.00 64.44 195 ASN A CA 1
ATOM 1480 C C . ASN A 1 195 ? 30.066 -1.487 -10.492 1.00 64.44 195 ASN A C 1
ATOM 1482 O O . ASN A 1 195 ? 30.887 -1.945 -9.709 1.00 64.44 195 ASN A O 1
ATOM 1486 N N . ALA A 1 196 ? 29.011 -2.210 -10.887 1.00 62.00 196 ALA A N 1
ATOM 1487 C CA . ALA A 1 196 ? 28.728 -3.533 -10.316 1.00 62.00 196 ALA A CA 1
ATOM 1488 C C . ALA A 1 196 ? 29.351 -4.684 -11.127 1.00 62.00 196 ALA A C 1
ATOM 1490 O O . ALA A 1 196 ? 29.060 -4.846 -12.317 1.00 62.00 196 ALA A O 1
ATOM 1491 N N . VAL A 1 197 ? 30.145 -5.526 -10.459 1.00 59.78 197 VAL A N 1
ATOM 1492 C CA . VAL A 1 197 ? 30.654 -6.792 -11.003 1.00 59.78 197 VAL A CA 1
ATOM 1493 C C . VAL A 1 197 ? 29.632 -7.894 -10.707 1.00 59.78 197 VAL A C 1
ATOM 1495 O O . VAL A 1 197 ? 29.582 -8.467 -9.626 1.00 59.78 197 VAL A O 1
ATOM 1498 N N . GLY A 1 198 ? 28.739 -8.150 -11.664 1.00 61.41 198 GLY A N 1
ATOM 1499 C CA . GLY A 1 198 ? 27.741 -9.220 -11.582 1.00 61.41 198 GLY A CA 1
ATOM 1500 C C . GLY A 1 198 ? 28.084 -10.421 -12.473 1.00 61.41 198 GLY A C 1
ATOM 1501 O O . GLY A 1 198 ? 29.048 -10.376 -13.233 1.00 61.41 198 GLY A O 1
ATOM 1502 N N . PRO A 1 199 ? 27.246 -11.477 -12.484 1.00 59.53 199 PRO A N 1
ATOM 1503 C CA . PRO A 1 199 ? 27.399 -12.613 -13.404 1.00 59.53 199 PRO A CA 1
ATOM 1504 C C . PRO A 1 199 ? 27.272 -12.225 -14.891 1.00 59.53 199 PRO A C 1
ATOM 1506 O O . PRO A 1 199 ? 27.546 -13.040 -15.768 1.00 59.53 199 PRO A O 1
ATOM 1509 N N . ILE A 1 200 ? 26.835 -10.995 -15.183 1.00 65.12 200 ILE A N 1
ATOM 1510 C CA . ILE A 1 200 ? 26.768 -10.413 -16.523 1.00 65.12 200 ILE A CA 1
ATOM 1511 C C . ILE A 1 200 ? 27.641 -9.155 -16.531 1.00 65.12 200 ILE A C 1
ATOM 1513 O O . ILE A 1 200 ? 27.435 -8.252 -15.721 1.00 65.12 200 ILE A O 1
ATOM 1517 N N . ASP A 1 201 ? 28.591 -9.096 -17.464 1.00 66.00 201 ASP A N 1
ATOM 1518 C CA . ASP A 1 201 ? 29.524 -7.979 -17.607 1.00 66.00 201 ASP A CA 1
ATOM 1519 C C . ASP A 1 201 ? 28.864 -6.758 -18.279 1.00 66.00 201 ASP A C 1
ATOM 1521 O O . ASP A 1 201 ? 28.631 -6.729 -19.493 1.00 66.00 201 ASP A O 1
ATOM 1525 N N . PHE A 1 202 ? 28.587 -5.728 -17.475 1.00 71.12 202 PHE A N 1
ATOM 1526 C CA . PHE A 1 202 ? 28.073 -4.427 -17.915 1.00 71.12 202 PHE A CA 1
ATOM 1527 C C . PHE A 1 202 ? 29.107 -3.294 -17.808 1.00 71.12 202 PHE A C 1
ATOM 1529 O O . PHE A 1 202 ? 28.738 -2.134 -17.971 1.00 71.12 202 PHE A O 1
ATOM 1536 N N . SER A 1 203 ? 30.394 -3.607 -17.611 1.00 69.56 203 SER A N 1
ATOM 1537 C CA . SER A 1 203 ? 31.503 -2.629 -17.503 1.00 69.56 203 SER A CA 1
ATOM 1538 C C . SER A 1 203 ? 31.564 -1.618 -18.657 1.00 69.56 203 SER A C 1
ATOM 1540 O O . SER A 1 203 ? 32.021 -0.491 -18.514 1.00 69.56 203 SER A O 1
ATOM 1542 N N . ASN A 1 204 ? 31.044 -2.016 -19.815 1.00 76.44 204 ASN A N 1
ATOM 1543 C CA . ASN A 1 204 ? 31.055 -1.243 -21.050 1.00 76.44 204 ASN A CA 1
ATOM 1544 C C . ASN A 1 204 ? 29.947 -0.182 -21.119 1.00 76.44 204 ASN A C 1
ATOM 1546 O O . ASN A 1 204 ? 29.829 0.497 -22.140 1.00 76.44 204 ASN A O 1
ATOM 1550 N N . LEU A 1 205 ? 29.074 -0.104 -20.113 1.00 84.06 205 LEU A N 1
ATOM 1551 C CA . LEU A 1 205 ? 27.949 0.821 -20.070 1.00 84.06 205 LEU A CA 1
ATOM 1552 C C . LEU A 1 205 ? 28.253 2.013 -19.164 1.00 84.06 205 LEU A C 1
ATOM 1554 O O . LEU A 1 205 ? 28.727 1.858 -18.040 1.00 84.06 205 LEU A O 1
ATOM 1558 N N . PHE A 1 206 ? 27.908 3.202 -19.644 1.00 86.00 206 PHE A N 1
ATOM 1559 C CA . PHE A 1 206 ? 28.019 4.436 -18.874 1.00 86.00 206 PHE A CA 1
ATOM 1560 C C . PHE A 1 206 ? 26.821 5.343 -19.139 1.00 86.00 206 PHE A C 1
ATOM 1562 O O . PHE A 1 206 ? 26.241 5.338 -20.229 1.00 86.00 206 PHE A O 1
ATOM 1569 N N . THR A 1 207 ? 26.427 6.110 -18.131 1.00 88.44 207 THR A N 1
ATOM 1570 C CA . THR A 1 207 ? 25.357 7.099 -18.217 1.00 88.44 207 THR A CA 1
ATOM 1571 C C . THR A 1 207 ? 25.937 8.501 -18.253 1.00 88.44 207 THR A C 1
ATOM 1573 O O . THR A 1 207 ? 26.957 8.789 -17.627 1.00 88.44 207 THR A O 1
ATOM 1576 N N . THR A 1 208 ? 25.274 9.386 -18.990 1.00 86.69 208 THR A N 1
ATOM 1577 C CA . THR A 1 208 ? 25.588 10.814 -18.985 1.00 86.69 208 THR A CA 1
ATOM 1578 C C . THR A 1 208 ? 24.332 11.636 -18.766 1.00 86.69 208 THR A C 1
ATOM 1580 O O . THR A 1 208 ? 23.294 11.372 -19.380 1.00 86.69 208 THR A O 1
ATOM 1583 N N . SER A 1 209 ? 24.429 12.634 -17.893 1.00 87.56 209 SER A N 1
ATOM 1584 C CA . SER A 1 209 ? 23.412 13.663 -17.682 1.00 87.56 209 SER A CA 1
ATOM 1585 C C . SER A 1 209 ? 23.816 14.944 -18.399 1.00 87.56 209 SER A C 1
ATOM 1587 O O . SER A 1 209 ? 25.000 15.266 -18.491 1.00 87.56 209 SER A O 1
ATOM 1589 N N . SER A 1 210 ? 22.837 15.681 -18.913 1.00 88.69 210 SER A N 1
ATOM 1590 C CA . SER A 1 210 ? 23.077 16.929 -19.634 1.00 88.69 210 SER A CA 1
ATOM 1591 C C . SER A 1 210 ? 22.074 18.008 -19.243 1.00 88.69 210 SER A C 1
ATOM 1593 O O . SER A 1 210 ? 20.979 17.730 -18.748 1.00 88.69 210 SER A O 1
ATOM 1595 N N . PHE A 1 211 ? 22.456 19.258 -19.501 1.00 84.69 211 PHE A N 1
ATOM 1596 C CA . PHE A 1 211 ? 21.607 20.435 -19.331 1.00 84.69 211 PHE A CA 1
ATOM 1597 C C . PHE A 1 211 ? 20.376 20.446 -20.258 1.00 84.69 211 PHE A C 1
ATOM 1599 O O . PHE A 1 211 ? 19.458 21.230 -20.048 1.00 84.69 211 PHE A O 1
ATOM 1606 N N . ASP A 1 212 ? 20.309 19.540 -21.242 1.00 83.31 212 ASP A N 1
ATOM 1607 C CA . ASP A 1 212 ? 19.112 19.297 -22.062 1.00 83.31 212 ASP A CA 1
ATOM 1608 C C . ASP A 1 212 ? 17.987 18.535 -21.324 1.00 83.31 212 ASP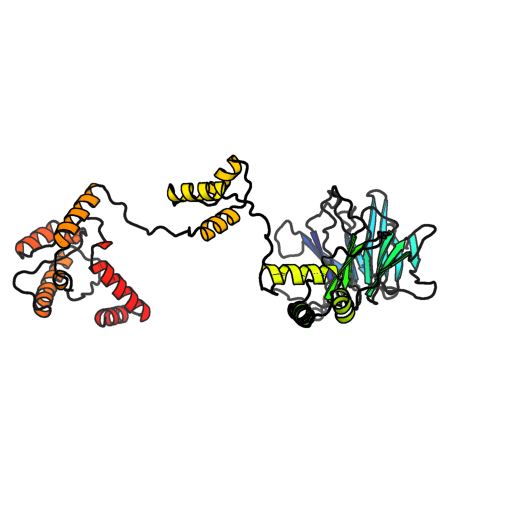 A C 1
ATOM 1610 O O . ASP A 1 212 ? 17.012 18.106 -21.944 1.00 83.31 212 ASP A O 1
ATOM 1614 N N . TRP A 1 213 ? 18.129 18.357 -20.004 1.00 84.31 213 TRP A N 1
ATOM 1615 C CA . TRP A 1 213 ? 17.226 17.614 -19.117 1.00 84.31 213 TRP A CA 1
ATOM 1616 C C . TRP A 1 213 ? 17.078 16.136 -19.488 1.00 84.31 213 TRP A C 1
ATOM 1618 O O . TRP A 1 213 ? 16.087 15.490 -19.136 1.00 84.31 213 TRP A O 1
ATOM 1628 N N . THR A 1 214 ? 18.068 15.571 -20.183 1.00 83.62 214 THR A N 1
ATOM 1629 C CA . THR A 1 214 ? 18.094 14.149 -20.524 1.00 83.62 214 THR A CA 1
ATOM 1630 C C . THR A 1 214 ? 19.240 13.412 -19.840 1.00 83.62 214 THR A C 1
ATOM 1632 O O . THR A 1 214 ? 20.331 13.942 -19.626 1.00 83.62 214 THR A O 1
ATOM 1635 N N . VAL A 1 215 ? 18.985 12.140 -19.528 1.00 87.94 215 VAL A N 1
ATOM 1636 C CA . VAL A 1 215 ? 20.007 11.167 -19.137 1.00 87.94 215 VAL A CA 1
ATOM 1637 C C . VAL A 1 215 ? 20.062 10.099 -20.219 1.00 87.94 215 VAL A C 1
ATOM 1639 O O . VAL A 1 215 ? 19.029 9.526 -20.579 1.00 87.94 215 VAL A O 1
ATOM 1642 N N . LYS A 1 216 ? 21.250 9.843 -20.765 1.00 86.75 216 LYS A N 1
ATOM 1643 C CA . LYS A 1 216 ? 21.454 8.851 -21.829 1.00 86.75 216 LYS A CA 1
ATOM 1644 C C . LYS A 1 216 ? 22.375 7.745 -21.352 1.00 86.75 216 LYS A C 1
ATOM 1646 O O . LYS A 1 216 ? 23.310 7.990 -20.600 1.00 86.75 216 LYS A O 1
ATOM 1651 N N . LEU A 1 217 ? 22.077 6.526 -21.793 1.00 87.69 217 LEU A N 1
ATOM 1652 C CA . LEU A 1 217 ? 22.901 5.344 -21.572 1.00 87.69 217 LEU A CA 1
ATOM 1653 C C . LEU A 1 217 ? 23.680 5.049 -22.852 1.00 87.69 217 LEU A C 1
ATOM 1655 O O . LEU A 1 217 ? 23.095 4.947 -23.933 1.00 87.69 217 LEU A O 1
ATOM 1659 N N . TRP A 1 218 ? 24.984 4.879 -22.712 1.00 86.50 218 TRP A N 1
ATOM 1660 C CA . TRP A 1 218 ? 25.917 4.645 -23.801 1.00 86.50 218 TRP A CA 1
ATOM 1661 C C . TRP A 1 218 ? 26.657 3.331 -23.600 1.00 86.50 218 TRP A C 1
ATOM 1663 O O . TRP A 1 218 ? 26.712 2.794 -22.494 1.00 86.50 218 TRP A O 1
ATOM 1673 N N . SER A 1 219 ? 27.239 2.817 -24.684 1.00 82.88 219 SER A N 1
ATOM 1674 C CA . SER A 1 219 ? 28.111 1.648 -24.637 1.00 82.88 219 SER A CA 1
ATOM 1675 C C . SER A 1 219 ? 29.426 1.909 -25.362 1.00 82.88 219 SER A C 1
ATOM 1677 O O . SER A 1 219 ? 29.434 2.389 -26.500 1.00 82.88 219 SER A O 1
ATOM 1679 N N . THR A 1 220 ? 30.537 1.549 -24.720 1.00 73.06 220 THR A N 1
ATOM 1680 C CA . THR A 1 220 ? 31.887 1.604 -25.298 1.00 73.06 220 THR A CA 1
ATOM 1681 C C . THR A 1 220 ? 32.103 0.534 -26.373 1.00 73.06 220 THR A C 1
ATOM 1683 O O . THR A 1 220 ? 32.883 0.762 -27.301 1.00 73.06 220 THR A O 1
ATOM 1686 N N . LYS A 1 221 ? 31.340 -0.571 -26.348 1.00 71.81 221 LYS A N 1
ATOM 1687 C CA . LYS A 1 221 ? 31.357 -1.616 -27.387 1.00 71.81 221 LYS A CA 1
ATOM 1688 C C . LYS A 1 221 ? 30.748 -1.108 -28.702 1.00 71.81 221 LYS A C 1
ATOM 1690 O O . LYS A 1 221 ? 29.781 -0.341 -28.732 1.00 71.81 221 LYS A O 1
ATOM 1695 N N . THR A 1 222 ? 31.339 -1.498 -29.827 1.00 53.56 222 THR A N 1
ATOM 1696 C CA . THR A 1 222 ? 30.766 -1.305 -31.164 1.00 53.56 222 THR A CA 1
ATOM 1697 C C . THR A 1 222 ? 29.798 -2.446 -31.450 1.00 53.56 222 THR A C 1
ATOM 1699 O O . THR A 1 222 ? 30.184 -3.610 -31.472 1.00 53.56 222 THR A O 1
ATOM 1702 N N . PHE A 1 223 ? 28.528 -2.132 -31.708 1.00 44.28 223 PHE A N 1
ATOM 1703 C CA . PHE A 1 223 ? 27.634 -3.097 -32.340 1.00 44.28 223 PHE A CA 1
ATOM 1704 C C . PHE A 1 223 ? 28.033 -3.210 -33.818 1.00 44.28 223 PHE A C 1
ATOM 1706 O O . PHE A 1 223 ? 27.527 -2.479 -34.661 1.00 44.28 223 PHE A O 1
ATOM 1713 N N . THR A 1 224 ? 28.956 -4.115 -34.146 1.00 38.97 224 THR A N 1
ATOM 1714 C CA . THR A 1 224 ? 29.276 -4.523 -35.530 1.00 38.97 224 THR A CA 1
ATOM 1715 C C . THR A 1 224 ? 28.266 -5.542 -36.068 1.00 38.97 224 THR A C 1
ATOM 1717 O O . THR A 1 224 ? 28.597 -6.438 -36.838 1.00 38.97 224 THR A O 1
ATOM 1720 N N . GLY A 1 225 ? 27.007 -5.413 -35.661 1.00 32.44 225 GLY A N 1
ATOM 1721 C CA . GLY A 1 225 ? 25.895 -6.191 -36.178 1.00 32.44 225 GLY A CA 1
ATOM 1722 C C . GLY A 1 225 ? 24.865 -5.225 -36.722 1.00 32.44 225 GLY A C 1
ATOM 1723 O O . GLY A 1 225 ? 24.487 -4.284 -36.026 1.00 32.44 225 GLY A O 1
ATOM 1724 N N . VAL A 1 226 ? 24.430 -5.454 -37.962 1.00 35.59 226 VAL A N 1
ATOM 1725 C CA . VAL A 1 226 ? 23.267 -4.801 -38.565 1.00 35.59 226 VAL A CA 1
ATOM 1726 C C . VAL A 1 226 ? 22.163 -4.763 -37.517 1.00 35.59 226 VAL A C 1
ATOM 1728 O O . VAL A 1 226 ? 21.579 -5.790 -37.174 1.00 35.59 226 VAL A O 1
ATOM 1731 N N . VAL A 1 227 ? 21.900 -3.574 -36.978 1.00 36.91 227 VAL A N 1
ATOM 1732 C CA . VAL A 1 227 ? 20.769 -3.354 -36.091 1.00 36.91 227 VAL A CA 1
ATOM 1733 C C . VAL A 1 227 ? 19.539 -3.420 -36.984 1.00 36.91 227 VAL A C 1
ATOM 1735 O O . VAL A 1 227 ? 19.005 -2.409 -37.436 1.00 36.91 227 VAL A O 1
ATOM 1738 N N . THR A 1 228 ? 19.056 -4.630 -37.265 1.00 36.84 228 THR A N 1
ATOM 1739 C CA . THR A 1 228 ? 17.625 -4.792 -37.471 1.00 36.84 228 THR A CA 1
ATOM 1740 C C . THR A 1 228 ? 17.017 -4.351 -36.156 1.00 36.84 228 THR A C 1
ATOM 1742 O O . THR A 1 228 ? 17.071 -5.084 -35.169 1.00 36.84 228 THR A O 1
ATOM 1745 N N . ASN A 1 229 ? 16.542 -3.109 -36.114 1.00 36.91 229 ASN A N 1
ATOM 1746 C CA . ASN A 1 229 ? 15.792 -2.567 -34.998 1.00 36.91 229 ASN A CA 1
ATOM 1747 C C . ASN A 1 229 ? 14.635 -3.529 -34.687 1.00 36.91 229 ASN A C 1
ATOM 1749 O O . ASN A 1 229 ? 13.543 -3.392 -35.228 1.00 36.91 229 ASN A O 1
ATOM 1753 N N . MET A 1 230 ? 14.846 -4.489 -33.786 1.00 35.84 230 MET A N 1
ATOM 1754 C CA . MET A 1 230 ? 13.780 -5.194 -33.079 1.00 35.84 230 MET A CA 1
ATOM 1755 C C . MET A 1 230 ? 13.319 -4.340 -31.895 1.00 35.84 230 MET A C 1
ATOM 1757 O O . MET A 1 230 ? 13.057 -4.824 -30.800 1.00 35.84 230 MET A O 1
ATOM 1761 N N . VAL A 1 231 ? 13.155 -3.040 -32.126 1.00 42.19 231 VAL A N 1
ATOM 1762 C CA . VAL A 1 231 ? 12.143 -2.295 -31.393 1.00 42.19 231 VAL A CA 1
ATOM 1763 C C . VAL A 1 231 ? 10.835 -2.755 -32.017 1.00 42.19 231 VAL A C 1
ATOM 1765 O O . VAL A 1 231 ? 10.664 -2.621 -33.228 1.00 42.19 231 VAL A O 1
ATOM 1768 N N . ARG A 1 232 ? 9.915 -3.342 -31.238 1.00 45.09 232 ARG A N 1
ATOM 1769 C CA . ARG A 1 232 ? 8.542 -3.565 -31.721 1.00 45.09 232 ARG A CA 1
ATOM 1770 C C . ARG A 1 232 ? 8.064 -2.241 -32.309 1.00 45.09 232 ARG A C 1
ATOM 1772 O O . ARG A 1 232 ? 7.879 -1.284 -31.561 1.00 45.09 232 ARG A O 1
ATOM 1779 N N . SER A 1 233 ? 7.937 -2.169 -33.633 1.00 50.34 233 SER A N 1
ATOM 1780 C CA . SER A 1 233 ? 7.563 -0.934 -34.314 1.00 50.34 233 SER A CA 1
ATOM 1781 C C . SER A 1 233 ? 6.270 -0.425 -33.692 1.00 50.34 233 SER A C 1
ATOM 1783 O O . SER A 1 233 ? 5.314 -1.199 -33.565 1.00 50.34 233 SER A O 1
ATOM 1785 N N . ARG A 1 234 ? 6.257 0.851 -33.296 1.00 60.72 234 ARG A N 1
ATOM 1786 C CA . ARG A 1 234 ? 5.068 1.554 -32.812 1.00 60.72 234 ARG A CA 1
ATOM 1787 C C . ARG A 1 234 ? 3.878 1.172 -33.689 1.00 60.72 234 ARG A C 1
ATOM 1789 O O . ARG A 1 234 ? 3.950 1.249 -34.914 1.00 60.72 234 ARG A O 1
ATOM 1796 N N . GLU A 1 235 ? 2.819 0.682 -33.059 1.00 69.25 235 GLU A N 1
ATOM 1797 C CA . GLU A 1 235 ? 1.665 0.176 -33.787 1.00 69.25 235 GLU A CA 1
ATOM 1798 C C . GLU A 1 235 ? 1.077 1.241 -34.730 1.00 69.25 235 GLU A C 1
ATOM 1800 O O . GLU A 1 235 ? 0.962 2.411 -34.365 1.00 69.25 235 GLU A O 1
ATOM 1805 N N . TRP A 1 236 ? 0.657 0.833 -35.935 1.00 77.19 236 TRP A N 1
ATOM 1806 C CA . TRP A 1 236 ? 0.044 1.748 -36.905 1.00 77.19 236 TRP A CA 1
ATOM 1807 C C . TRP A 1 236 ? -1.220 2.396 -36.345 1.00 77.19 236 TRP A C 1
ATOM 1809 O O . TRP A 1 236 ? -2.054 1.700 -35.755 1.00 77.19 236 TRP A O 1
ATOM 1819 N N . SER A 1 237 ? -1.374 3.701 -36.582 1.00 79.88 237 SER A N 1
ATOM 1820 C CA . SER A 1 237 ? -2.500 4.489 -36.075 1.00 79.88 237 SER A CA 1
ATOM 1821 C C . SER A 1 237 ? -3.852 3.949 -36.558 1.00 79.88 237 SER A C 1
ATOM 1823 O O . SER A 1 237 ? -3.952 3.353 -37.637 1.00 79.88 237 SER A O 1
ATOM 1825 N N . ARG A 1 238 ? -4.917 4.197 -35.781 1.00 82.69 238 ARG A N 1
ATOM 1826 C CA . ARG A 1 238 ? -6.294 3.838 -36.161 1.00 82.69 238 ARG A CA 1
ATOM 1827 C C . ARG A 1 238 ? -6.651 4.399 -37.543 1.00 82.69 238 ARG A C 1
ATOM 1829 O O . ARG A 1 238 ? -7.091 3.642 -38.403 1.00 82.69 238 ARG A O 1
ATOM 1836 N N . LYS A 1 239 ? -6.347 5.679 -37.779 1.00 85.00 239 LYS A N 1
ATOM 1837 C CA . LYS A 1 239 ? -6.595 6.388 -39.045 1.00 85.00 239 LYS A CA 1
ATOM 1838 C C . LYS A 1 239 ? -5.921 5.697 -40.233 1.00 85.00 239 LYS A C 1
ATOM 1840 O O . LYS A 1 239 ? -6.541 5.495 -41.272 1.00 85.00 239 LYS A O 1
ATOM 1845 N N . THR A 1 240 ? -4.677 5.254 -40.060 1.00 84.69 240 THR A N 1
ATOM 1846 C CA . THR A 1 240 ? -3.935 4.525 -41.098 1.00 84.69 240 THR A CA 1
ATOM 1847 C C . THR A 1 240 ? -4.583 3.172 -41.416 1.00 84.69 240 THR A C 1
ATOM 1849 O O . THR A 1 240 ? -4.698 2.792 -42.579 1.00 84.69 240 THR A O 1
ATOM 1852 N N . ARG A 1 241 ? -5.064 2.440 -40.403 1.00 86.75 241 ARG A N 1
ATOM 1853 C CA . ARG A 1 241 ? -5.757 1.154 -40.605 1.00 86.75 241 ARG A CA 1
ATOM 1854 C C . ARG A 1 241 ? -7.124 1.335 -41.277 1.00 86.75 241 ARG A C 1
ATOM 1856 O O . ARG A 1 241 ? -7.492 0.526 -42.125 1.00 86.75 241 ARG A O 1
ATOM 1863 N N . GLU A 1 242 ? -7.847 2.406 -40.956 1.00 88.50 242 GLU A N 1
ATOM 1864 C CA . GLU A 1 242 ? -9.110 2.769 -41.620 1.00 88.50 242 GLU A CA 1
ATOM 1865 C C . GLU A 1 242 ? -8.897 3.135 -43.093 1.00 88.50 242 GLU A C 1
ATOM 1867 O O . GLU A 1 242 ? -9.671 2.717 -43.957 1.00 88.50 242 GLU A O 1
ATOM 1872 N N . GLN A 1 243 ? -7.810 3.846 -43.407 1.00 88.44 243 GLN A N 1
ATOM 1873 C CA . GLN A 1 243 ? -7.421 4.142 -44.787 1.00 88.44 243 GLN A CA 1
ATOM 1874 C C . GLN A 1 243 ? -7.110 2.866 -45.580 1.00 88.44 243 GLN A C 1
ATOM 1876 O O . GLN A 1 243 ? -7.585 2.726 -46.706 1.00 88.44 243 GLN A O 1
ATOM 1881 N N . VAL A 1 244 ? -6.398 1.897 -44.987 1.00 88.62 244 VAL A N 1
ATOM 1882 C CA . VAL A 1 244 ? -6.151 0.581 -45.611 1.00 88.62 244 VAL A CA 1
ATOM 1883 C C . VAL A 1 244 ? -7.468 -0.125 -45.951 1.00 88.62 244 VAL A C 1
ATOM 1885 O O . VAL A 1 244 ? -7.622 -0.640 -47.059 1.00 88.62 244 VAL A O 1
ATOM 1888 N N . ILE A 1 245 ? -8.435 -0.128 -45.029 1.00 89.31 245 ILE A N 1
ATOM 1889 C CA . ILE A 1 245 ? -9.737 -0.782 -45.234 1.00 89.31 245 ILE A CA 1
ATOM 1890 C C . ILE A 1 245 ? -10.549 -0.061 -46.313 1.00 89.31 245 ILE A C 1
ATOM 1892 O O . ILE A 1 245 ? -11.113 -0.715 -47.188 1.00 89.31 245 ILE A O 1
ATOM 1896 N N . THR A 1 246 ? -10.570 1.273 -46.299 1.00 91.25 246 THR A N 1
ATOM 1897 C CA . THR A 1 246 ? -11.246 2.085 -47.321 1.00 91.25 246 THR A CA 1
ATOM 1898 C C . THR A 1 246 ? -10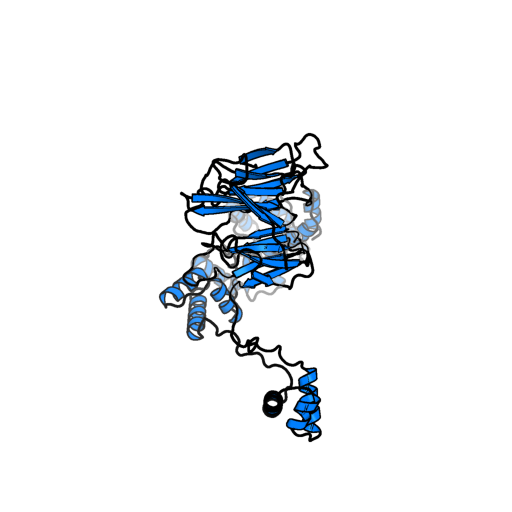.656 1.833 -48.710 1.00 91.25 246 THR A C 1
ATOM 1900 O O . THR A 1 246 ? -11.398 1.612 -49.666 1.00 91.25 246 THR A O 1
ATOM 1903 N N . LEU A 1 247 ? -9.326 1.796 -48.837 1.00 90.38 247 LEU A N 1
ATOM 1904 C CA . LEU A 1 247 ? -8.653 1.510 -50.107 1.00 90.38 247 LEU A CA 1
ATOM 1905 C C . LEU A 1 247 ? -8.883 0.071 -50.585 1.00 90.38 247 LEU A C 1
ATOM 1907 O O . LEU A 1 247 ? -8.983 -0.144 -51.794 1.00 90.38 247 LEU A O 1
ATOM 1911 N N . HIS A 1 248 ? -9.010 -0.890 -49.665 1.00 88.88 248 HIS A N 1
ATOM 1912 C CA . HIS A 1 248 ? -9.365 -2.270 -49.993 1.00 88.88 248 HIS A CA 1
ATOM 1913 C C . HIS A 1 248 ? -10.823 -2.403 -50.458 1.00 88.88 248 HIS A C 1
ATOM 1915 O O . HIS A 1 248 ? -11.078 -3.087 -51.445 1.00 88.88 248 HIS A O 1
ATOM 1921 N N . ARG A 1 249 ? -11.770 -1.706 -49.809 1.00 88.88 249 ARG A N 1
ATOM 1922 C CA . ARG A 1 249 ? -13.183 -1.648 -50.233 1.00 88.88 249 ARG A CA 1
ATOM 1923 C C . ARG A 1 249 ? -13.352 -1.039 -51.627 1.00 88.88 249 ARG A C 1
ATOM 1925 O O . ARG A 1 249 ? -14.224 -1.470 -52.365 1.00 88.88 249 ARG A O 1
ATOM 1932 N N . LYS A 1 250 ? -12.479 -0.101 -52.009 1.00 90.25 250 LYS A N 1
ATOM 1933 C CA . LYS A 1 250 ? -12.398 0.469 -53.368 1.00 90.25 250 LYS A CA 1
ATOM 1934 C C . LYS A 1 250 ? -11.805 -0.491 -54.420 1.00 90.25 250 LYS A C 1
ATOM 1936 O O . LYS A 1 250 ? -11.548 -0.066 -55.539 1.00 90.25 250 LYS A O 1
ATOM 1941 N N . GLY A 1 251 ? -11.528 -1.752 -54.074 1.00 87.44 251 GLY A N 1
ATOM 1942 C CA . GLY A 1 251 ? -11.035 -2.769 -55.010 1.00 87.44 251 GLY A CA 1
ATOM 1943 C C . GLY A 1 251 ? -9.535 -2.706 -55.317 1.00 87.44 251 GLY A C 1
ATOM 1944 O O . GLY A 1 251 ? -9.056 -3.426 -56.189 1.00 87.44 251 GLY A O 1
ATOM 1945 N N . ASN A 1 252 ? -8.751 -1.881 -54.611 1.00 88.25 252 ASN A N 1
ATOM 1946 C CA . ASN A 1 252 ? -7.308 -1.821 -54.852 1.00 88.25 252 ASN A CA 1
ATOM 1947 C C . ASN A 1 252 ? -6.593 -3.075 -54.315 1.00 88.25 252 ASN A C 1
ATOM 1949 O O . ASN A 1 252 ? -6.796 -3.498 -53.175 1.00 88.25 252 ASN A O 1
ATOM 1953 N N . GLY A 1 253 ? -5.690 -3.638 -55.122 1.00 85.94 253 GLY A N 1
ATOM 1954 C CA . GLY A 1 253 ? -4.846 -4.767 -54.722 1.00 85.94 253 GLY A CA 1
ATOM 1955 C C . GLY A 1 253 ? -3.790 -4.393 -53.672 1.00 85.94 253 GLY A C 1
ATOM 1956 O O . GLY A 1 253 ? -3.322 -3.254 -53.608 1.00 85.94 253 GLY A O 1
ATOM 1957 N N . TYR A 1 254 ? -3.348 -5.369 -52.869 1.00 89.62 254 TYR A N 1
ATOM 1958 C CA . TYR A 1 254 ? -2.461 -5.132 -51.715 1.00 89.62 254 TYR A CA 1
ATOM 1959 C C . TYR A 1 254 ? -1.134 -4.446 -52.074 1.00 89.62 254 TYR A C 1
ATOM 1961 O O . TYR A 1 254 ? -0.660 -3.612 -51.309 1.00 89.62 254 TYR A O 1
ATOM 1969 N N . LYS A 1 255 ? -0.556 -4.740 -53.249 1.00 86.94 255 LYS A N 1
ATOM 1970 C CA . LYS A 1 255 ? 0.679 -4.091 -53.734 1.00 86.94 255 LYS A CA 1
ATOM 1971 C C . LYS A 1 255 ? 0.488 -2.589 -53.996 1.00 86.94 255 LYS A C 1
ATOM 1973 O O . LYS A 1 255 ? 1.387 -1.803 -53.715 1.00 86.94 255 LYS A O 1
ATOM 1978 N N . LYS A 1 256 ? -0.684 -2.186 -54.503 1.00 88.56 256 LYS A N 1
ATOM 1979 C CA . LYS A 1 256 ? -1.014 -0.781 -54.796 1.00 88.56 256 LYS A CA 1
ATOM 1980 C C . LYS A 1 256 ? -1.234 0.010 -53.505 1.00 88.56 256 LYS A C 1
ATOM 1982 O O . LYS A 1 256 ? -0.723 1.115 -53.370 1.00 88.56 256 LYS A O 1
ATOM 1987 N N . ILE A 1 257 ? -1.909 -0.601 -52.529 1.00 88.62 257 ILE A N 1
ATOM 1988 C CA . ILE A 1 257 ? -2.112 -0.022 -51.192 1.00 88.62 257 ILE A CA 1
ATOM 1989 C C . ILE A 1 257 ? -0.773 0.123 -50.451 1.00 88.62 257 ILE A C 1
ATOM 1991 O O . ILE A 1 257 ? -0.525 1.161 -49.844 1.00 88.62 257 ILE A O 1
ATOM 1995 N N . ALA A 1 258 ? 0.107 -0.881 -50.548 1.00 88.88 258 ALA A N 1
ATOM 1996 C CA . ALA A 1 258 ? 1.436 -0.856 -49.932 1.00 88.88 258 ALA A CA 1
ATOM 1997 C C . ALA A 1 258 ? 2.283 0.323 -50.424 1.00 88.88 258 ALA A C 1
ATOM 1999 O O . ALA A 1 258 ? 2.840 1.051 -49.607 1.00 88.88 258 ALA A O 1
ATOM 2000 N N . LYS A 1 259 ? 2.314 0.553 -51.744 1.00 87.88 259 LYS A N 1
ATOM 2001 C CA . LYS A 1 259 ? 3.023 1.694 -52.342 1.00 87.88 259 LYS A CA 1
ATOM 2002 C C . LYS A 1 259 ? 2.407 3.041 -51.951 1.00 87.88 259 LYS A C 1
ATOM 2004 O O . LYS A 1 259 ? 3.142 3.977 -51.682 1.00 87.88 259 LYS A O 1
ATOM 2009 N N . MET A 1 260 ? 1.077 3.135 -51.899 1.00 85.06 260 MET A N 1
ATOM 2010 C CA . MET A 1 260 ? 0.372 4.392 -51.611 1.00 85.06 260 MET A CA 1
ATOM 2011 C C . MET A 1 260 ? 0.506 4.846 -50.152 1.00 85.06 260 MET A C 1
ATOM 2013 O O . MET A 1 260 ? 0.576 6.041 -49.893 1.00 85.06 260 MET A O 1
ATOM 2017 N N . LEU A 1 261 ? 0.523 3.906 -49.202 1.00 84.88 261 LEU A N 1
ATOM 2018 C CA . LEU A 1 261 ? 0.582 4.212 -47.767 1.00 84.88 261 LEU A CA 1
ATOM 2019 C C . LEU A 1 261 ? 1.971 4.006 -47.146 1.00 84.88 261 LEU A C 1
ATOM 2021 O O . LEU A 1 261 ? 2.137 4.267 -45.959 1.00 84.88 261 LEU A O 1
ATOM 2025 N N . ASN A 1 262 ? 2.949 3.531 -47.924 1.00 84.62 262 ASN A N 1
ATOM 2026 C CA . ASN A 1 262 ? 4.283 3.148 -47.455 1.00 84.62 262 ASN A CA 1
ATOM 2027 C C . ASN A 1 262 ? 4.241 2.150 -46.274 1.00 84.62 262 ASN A C 1
ATOM 2029 O O . ASN A 1 262 ? 4.932 2.299 -45.267 1.00 84.62 262 ASN A O 1
ATOM 2033 N N . ILE A 1 263 ? 3.377 1.134 -46.385 1.00 84.56 263 ILE A N 1
ATOM 2034 C CA . ILE A 1 263 ? 3.198 0.079 -45.374 1.00 84.56 263 ILE A CA 1
ATOM 2035 C C . ILE A 1 263 ? 3.588 -1.266 -45.997 1.00 84.56 263 ILE A C 1
ATOM 2037 O O . ILE A 1 263 ? 3.151 -1.557 -47.115 1.00 84.56 263 ILE A O 1
ATOM 2041 N N . PRO A 1 264 ? 4.331 -2.135 -45.283 1.00 86.88 264 PRO A N 1
ATOM 2042 C CA . PRO A 1 264 ? 4.643 -3.474 -45.768 1.00 86.88 264 PRO A CA 1
ATOM 2043 C C . PRO A 1 264 ? 3.385 -4.264 -46.157 1.00 86.88 264 PRO A C 1
ATOM 2045 O O . PRO A 1 264 ? 2.380 -4.279 -45.437 1.00 86.88 264 PRO A O 1
ATOM 2048 N N . ARG A 1 265 ? 3.449 -4.966 -47.293 1.00 87.69 265 ARG A N 1
ATOM 2049 C CA . ARG A 1 265 ? 2.319 -5.721 -47.864 1.00 87.69 265 ARG A CA 1
ATOM 2050 C C . ARG A 1 265 ? 1.732 -6.742 -46.885 1.00 87.69 265 ARG A C 1
ATOM 2052 O O . ARG A 1 265 ? 0.514 -6.918 -46.850 1.00 87.69 265 ARG A O 1
ATOM 2059 N N . ASP A 1 266 ? 2.566 -7.392 -46.079 1.00 84.69 266 ASP A N 1
ATOM 2060 C CA . ASP A 1 266 ? 2.111 -8.413 -45.128 1.00 84.69 266 ASP A CA 1
ATOM 2061 C C . ASP A 1 266 ? 1.347 -7.810 -43.946 1.00 84.69 266 ASP A C 1
ATOM 2063 O O . ASP A 1 266 ? 0.359 -8.385 -43.483 1.00 84.69 266 ASP A O 1
ATOM 2067 N N . THR A 1 267 ? 1.712 -6.595 -43.531 1.00 85.62 267 THR A N 1
ATOM 2068 C CA . THR A 1 267 ? 0.965 -5.821 -42.534 1.00 85.62 267 THR A CA 1
ATOM 2069 C C . THR A 1 267 ? -0.428 -5.464 -43.049 1.00 85.62 267 THR A C 1
ATOM 2071 O O . THR A 1 267 ? -1.407 -5.636 -42.325 1.00 85.62 267 THR A O 1
ATOM 2074 N N . ILE A 1 268 ? -0.550 -5.049 -44.316 1.00 86.94 268 ILE A N 1
ATOM 2075 C CA . ILE A 1 268 ? -1.853 -4.804 -44.963 1.00 86.94 268 ILE A CA 1
ATOM 2076 C C . ILE A 1 268 ? -2.688 -6.089 -44.999 1.00 86.94 268 ILE A C 1
ATOM 2078 O O . ILE A 1 268 ? -3.866 -6.071 -44.635 1.00 86.94 268 ILE A O 1
ATOM 2082 N N . GLY A 1 269 ? -2.073 -7.219 -45.361 1.00 88.50 269 GLY A N 1
ATOM 2083 C CA . GLY A 1 269 ? -2.729 -8.526 -45.333 1.00 88.50 269 GLY A CA 1
ATOM 2084 C C . GLY A 1 269 ? -3.229 -8.910 -43.935 1.00 88.50 269 GLY A C 1
ATOM 2085 O O . GLY A 1 269 ? -4.353 -9.389 -43.793 1.00 88.50 269 GLY A O 1
ATOM 2086 N N . SER A 1 270 ? -2.432 -8.652 -42.896 1.00 86.38 270 SER A N 1
ATOM 2087 C CA . SER A 1 270 ? -2.802 -8.892 -41.496 1.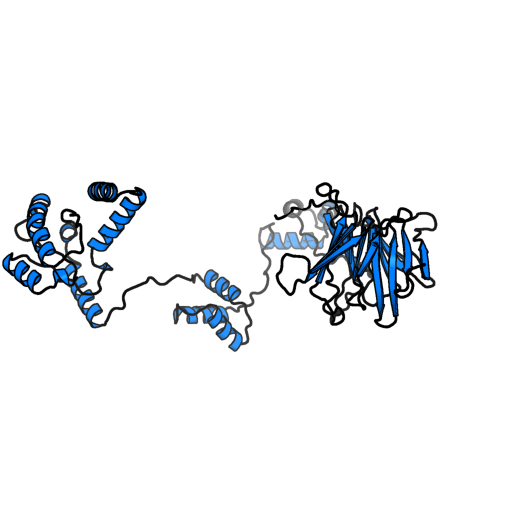00 86.38 270 SER A CA 1
ATOM 2088 C C . SER A 1 270 ? -3.971 -8.007 -41.041 1.00 86.38 270 SER A C 1
ATOM 2090 O O . SER A 1 270 ? -4.934 -8.512 -40.458 1.00 86.38 270 SER A O 1
ATOM 2092 N N . ILE A 1 271 ? -3.943 -6.709 -41.375 1.00 87.69 271 ILE A N 1
ATOM 2093 C CA . ILE A 1 271 ? -5.021 -5.753 -41.065 1.00 87.69 271 ILE A CA 1
ATOM 2094 C C . ILE A 1 271 ? -6.336 -6.194 -41.717 1.00 87.69 271 ILE A C 1
ATOM 2096 O O . ILE A 1 271 ? -7.361 -6.266 -41.040 1.00 87.69 271 ILE A O 1
ATOM 2100 N N . ILE A 1 272 ? -6.314 -6.541 -43.006 1.00 89.31 272 ILE A N 1
ATOM 2101 C CA . ILE A 1 272 ? -7.516 -6.945 -43.748 1.00 89.31 272 ILE A CA 1
ATOM 2102 C C . ILE A 1 272 ? -8.049 -8.289 -43.243 1.00 89.31 272 ILE A C 1
ATOM 2104 O O . ILE A 1 272 ? -9.256 -8.435 -43.066 1.00 89.31 272 ILE A O 1
ATOM 2108 N N . ARG A 1 273 ? -7.174 -9.261 -42.954 1.00 90.56 273 ARG A N 1
ATOM 2109 C CA . ARG A 1 273 ? -7.582 -10.556 -42.383 1.00 90.56 273 ARG A CA 1
ATOM 2110 C C . ARG A 1 273 ? -8.257 -10.373 -41.025 1.00 90.56 273 ARG A C 1
ATOM 2112 O O . ARG A 1 273 ? -9.307 -10.959 -40.779 1.00 90.56 273 ARG A O 1
ATOM 2119 N N . LYS A 1 274 ? -7.690 -9.519 -40.167 1.00 86.75 274 LYS A N 1
ATOM 2120 C CA . LYS A 1 274 ? -8.284 -9.160 -38.875 1.00 86.75 274 LYS A CA 1
ATOM 2121 C C . LYS A 1 274 ? -9.640 -8.470 -39.051 1.00 86.75 274 LYS A C 1
ATOM 2123 O O . LYS A 1 274 ? -10.585 -8.832 -38.355 1.00 86.75 274 LYS A O 1
ATOM 2128 N N . PHE A 1 275 ? -9.742 -7.523 -39.984 1.00 88.50 275 PHE A N 1
ATOM 2129 C CA . PHE A 1 275 ? -10.984 -6.806 -40.265 1.00 88.50 275 PHE A CA 1
ATOM 2130 C C . PHE A 1 275 ? -12.085 -7.739 -40.789 1.00 88.50 275 PHE A C 1
ATOM 2132 O O . PHE A 1 275 ? -13.208 -7.672 -40.306 1.00 88.50 275 PHE A O 1
ATOM 2139 N N . LYS A 1 276 ? -11.763 -8.668 -41.699 1.00 88.25 276 LYS A N 1
ATOM 2140 C CA . LYS A 1 276 ? -12.717 -9.678 -42.190 1.00 88.25 276 LYS A CA 1
ATOM 2141 C C . LYS A 1 276 ? -13.199 -10.624 -41.086 1.00 88.25 276 LYS A C 1
ATOM 2143 O O . LYS A 1 276 ? -14.364 -10.988 -41.079 1.00 88.25 276 LYS A O 1
ATOM 2148 N N . ALA A 1 277 ? -12.322 -11.006 -40.155 1.00 89.38 277 ALA A N 1
ATOM 2149 C CA . ALA A 1 277 ? -12.665 -11.949 -39.090 1.00 89.38 277 ALA A CA 1
ATOM 2150 C C . ALA A 1 277 ? -13.450 -11.323 -37.923 1.00 89.38 277 ALA A C 1
ATOM 2152 O O . ALA A 1 277 ? -14.232 -12.015 -37.282 1.00 89.38 277 ALA A O 1
ATOM 2153 N N . LYS A 1 278 ? -13.196 -10.051 -37.584 1.00 84.62 278 LYS A N 1
ATOM 2154 C CA . LYS A 1 278 ? -13.725 -9.416 -36.358 1.00 84.62 278 LYS A CA 1
ATOM 2155 C C . LYS A 1 278 ? -14.522 -8.137 -36.592 1.00 84.62 278 LYS A C 1
ATOM 2157 O O . LYS A 1 278 ? -15.063 -7.599 -35.636 1.00 84.62 278 LYS A O 1
ATOM 2162 N N . GLY A 1 279 ? -14.540 -7.607 -37.813 1.00 83.56 279 GLY A N 1
ATOM 2163 C CA . GLY A 1 279 ? -15.247 -6.372 -38.165 1.00 83.56 279 GLY A CA 1
ATOM 2164 C C . GLY A 1 279 ? -14.677 -5.090 -37.545 1.00 83.56 279 GLY A C 1
ATOM 2165 O O . GLY A 1 279 ? -15.211 -4.014 -37.792 1.00 83.56 279 GLY A O 1
ATOM 2166 N N . THR A 1 280 ? -13.597 -5.167 -36.759 1.00 83.50 280 THR A N 1
ATOM 2167 C CA . THR A 1 280 ? -13.054 -4.027 -36.009 1.00 83.50 280 THR A CA 1
ATOM 2168 C C . THR A 1 280 ? -11.689 -3.579 -36.520 1.00 83.50 280 THR A C 1
ATOM 2170 O O . THR A 1 280 ? -10.827 -4.380 -36.894 1.00 83.50 280 THR A O 1
ATOM 2173 N N . VAL A 1 281 ? -11.486 -2.260 -36.513 1.00 81.56 281 VAL A N 1
ATOM 2174 C CA . VAL A 1 281 ? -10.208 -1.612 -36.867 1.00 81.56 281 VAL A CA 1
ATOM 2175 C C . VAL A 1 281 ? -9.333 -1.373 -35.630 1.00 81.56 281 VAL A C 1
ATOM 2177 O O . VAL A 1 281 ? -8.110 -1.209 -35.724 1.00 81.56 281 VAL A O 1
ATOM 2180 N N . GLU A 1 282 ? -9.958 -1.406 -34.452 1.00 80.38 282 GLU A N 1
ATOM 2181 C CA . GLU A 1 282 ? -9.308 -1.173 -33.169 1.00 80.38 282 GLU A CA 1
ATOM 2182 C C . GLU A 1 282 ? -8.316 -2.272 -32.799 1.00 80.38 282 GLU A C 1
ATOM 2184 O O . GLU A 1 282 ? -8.390 -3.423 -33.246 1.00 80.38 282 GLU A O 1
ATOM 2189 N N . THR A 1 283 ? -7.331 -1.907 -31.982 1.00 76.12 283 THR A N 1
ATOM 2190 C CA . THR A 1 283 ? -6.437 -2.872 -31.349 1.00 76.12 283 THR A CA 1
ATOM 2191 C C . THR A 1 283 ? -7.249 -3.766 -30.429 1.00 76.12 283 THR A C 1
ATOM 2193 O O . THR A 1 283 ? -8.122 -3.317 -29.699 1.00 76.12 283 THR A O 1
ATOM 2196 N N . LEU A 1 284 ? -6.974 -5.065 -30.488 1.00 76.88 284 LEU A N 1
ATOM 2197 C CA . LEU A 1 284 ? -7.546 -5.954 -29.491 1.00 76.88 284 LEU A CA 1
ATOM 2198 C C . LEU A 1 284 ? -6.641 -5.902 -28.273 1.00 76.88 284 LEU A C 1
ATOM 2200 O O . LEU A 1 284 ? -5.418 -5.879 -28.462 1.00 76.88 284 LEU A O 1
ATOM 2204 N N . PRO A 1 285 ? -7.203 -5.942 -27.059 1.00 76.25 285 PRO A N 1
ATOM 2205 C CA . PRO A 1 285 ? -6.388 -6.122 -25.878 1.00 76.25 285 PRO A CA 1
ATOM 2206 C C . PRO A 1 285 ? -5.545 -7.386 -26.065 1.00 76.25 285 PRO A C 1
ATOM 2208 O O . PRO A 1 285 ? -6.044 -8.453 -26.441 1.00 76.25 285 PRO A O 1
ATOM 2211 N N . GLY A 1 286 ? -4.236 -7.241 -25.870 1.00 73.94 286 GLY A N 1
ATOM 2212 C CA . GLY A 1 286 ? -3.337 -8.384 -25.869 1.00 73.94 286 GLY A CA 1
ATOM 2213 C C . GLY A 1 286 ? -3.726 -9.366 -24.763 1.00 73.94 286 GLY A C 1
ATOM 2214 O O . GLY A 1 286 ? -4.437 -9.020 -23.823 1.00 73.94 286 GLY A O 1
ATOM 2215 N N . ARG A 1 287 ? -3.194 -10.591 -24.823 1.00 73.94 287 ARG A N 1
ATOM 2216 C CA . ARG A 1 287 ? -3.412 -11.613 -23.778 1.00 73.94 287 ARG A CA 1
ATOM 2217 C C . ARG A 1 287 ? -2.933 -11.182 -22.379 1.00 73.94 287 ARG A C 1
ATOM 2219 O O . ARG A 1 287 ? -3.249 -11.853 -21.402 1.00 73.94 287 ARG A O 1
ATOM 2226 N N . GLY A 1 288 ? -2.198 -10.071 -22.284 1.00 79.94 288 GLY A N 1
ATOM 2227 C CA . GLY A 1 288 ? -1.627 -9.562 -21.046 1.00 79.94 288 GLY A CA 1
ATOM 2228 C C . GLY A 1 288 ? -0.537 -10.479 -20.494 1.00 79.94 288 GLY A C 1
ATOM 2229 O O . GLY A 1 288 ? -0.191 -11.510 -21.076 1.00 79.94 288 GLY A O 1
ATOM 2230 N N . ARG A 1 289 ? 0.024 -10.093 -19.348 1.00 80.19 289 ARG A N 1
ATOM 2231 C CA . ARG A 1 289 ? 0.913 -10.969 -18.582 1.00 80.19 289 ARG A CA 1
ATOM 2232 C C . ARG A 1 289 ? 0.082 -12.112 -17.996 1.00 80.19 289 ARG A C 1
ATOM 2234 O O . ARG A 1 289 ? -0.970 -11.863 -17.408 1.00 80.19 289 ARG A O 1
ATOM 2241 N N . LYS A 1 290 ? 0.559 -13.356 -18.128 1.00 81.50 290 LYS A N 1
ATOM 2242 C CA . LYS A 1 290 ? -0.067 -14.509 -17.462 1.00 81.50 290 LYS A CA 1
ATOM 2243 C C . LYS A 1 290 ? -0.152 -14.232 -15.955 1.00 81.50 290 LYS A C 1
ATOM 2245 O O . LYS A 1 290 ? 0.825 -13.786 -15.354 1.00 81.50 290 LYS A O 1
ATOM 2250 N N . LYS A 1 291 ? -1.327 -14.460 -15.362 1.00 82.31 291 LYS A N 1
ATOM 2251 C CA . LYS A 1 291 ? -1.530 -14.311 -13.914 1.00 82.31 291 LYS A CA 1
ATOM 2252 C C . LYS A 1 291 ? -0.677 -15.351 -13.181 1.00 82.31 291 LYS A C 1
ATOM 2254 O O . LYS A 1 291 ? -0.623 -16.494 -13.621 1.00 82.31 291 LYS A O 1
ATOM 2259 N N . MET A 1 292 ? -0.036 -14.951 -12.080 1.00 81.88 292 MET A N 1
ATOM 2260 C CA . MET A 1 292 ? 0.755 -15.876 -11.254 1.00 81.88 292 MET A CA 1
ATOM 2261 C C . MET A 1 292 ? -0.126 -16.865 -10.489 1.00 81.88 292 MET A C 1
ATOM 2263 O O . MET A 1 292 ? 0.209 -18.037 -10.386 1.00 81.88 292 MET A O 1
ATOM 2267 N N . LEU A 1 293 ? -1.276 -16.408 -9.988 1.00 86.44 293 LEU A N 1
ATOM 2268 C CA . LEU A 1 293 ? -2.246 -17.281 -9.334 1.00 86.44 293 LEU A CA 1
ATOM 2269 C C . LEU A 1 293 ? -3.077 -18.022 -10.384 1.00 86.44 293 LEU A C 1
ATOM 2271 O O . LEU A 1 293 ? -3.732 -17.402 -11.229 1.00 86.44 293 LEU A O 1
ATOM 2275 N N . THR A 1 294 ? -3.061 -19.350 -10.301 1.00 89.06 294 THR A N 1
ATOM 2276 C CA . THR A 1 294 ? -3.912 -20.235 -11.101 1.00 89.06 294 THR A CA 1
ATOM 2277 C C . THR A 1 294 ? -5.356 -20.194 -10.599 1.00 89.06 294 THR A C 1
ATOM 2279 O O . THR A 1 294 ? -5.624 -19.859 -9.444 1.00 89.06 294 THR A O 1
ATOM 2282 N N . SER A 1 295 ? -6.317 -20.571 -11.447 1.00 89.00 295 SER A N 1
ATOM 2283 C CA . SER A 1 295 ? -7.737 -20.638 -11.064 1.00 89.00 295 SER A CA 1
ATOM 2284 C C . SER A 1 295 ? -7.985 -21.567 -9.866 1.00 89.00 295 SER A C 1
ATOM 2286 O O . SER A 1 295 ? -8.833 -21.274 -9.023 1.00 89.00 295 SER A O 1
ATOM 2288 N N . THR A 1 296 ? -7.214 -22.650 -9.748 1.00 90.25 296 THR A N 1
ATOM 2289 C CA . THR A 1 296 ? -7.260 -23.580 -8.612 1.00 90.25 296 THR A CA 1
ATOM 2290 C C . THR A 1 296 ? -6.828 -22.906 -7.310 1.00 90.25 296 THR A C 1
ATOM 2292 O O . THR A 1 296 ? -7.536 -23.016 -6.309 1.00 90.25 296 THR A O 1
ATOM 2295 N N . ALA A 1 297 ? -5.726 -22.148 -7.329 1.00 90.62 297 ALA A N 1
ATOM 2296 C CA . ALA A 1 297 ? -5.250 -21.406 -6.162 1.00 90.62 297 ALA A CA 1
ATOM 2297 C C . ALA A 1 297 ? -6.259 -20.333 -5.722 1.00 90.62 297 ALA A C 1
ATOM 2299 O O . ALA A 1 297 ? -6.550 -20.197 -4.535 1.00 90.62 297 ALA A O 1
ATOM 2300 N N . VAL A 1 298 ? -6.875 -19.620 -6.673 1.00 92.44 298 VAL A N 1
ATOM 2301 C CA . VAL A 1 298 ? -7.935 -18.642 -6.370 1.00 92.44 298 VAL A CA 1
ATOM 2302 C C . VAL A 1 298 ? -9.138 -19.308 -5.697 1.00 92.44 298 VAL A C 1
ATOM 2304 O O . VAL A 1 298 ? -9.650 -18.802 -4.698 1.00 92.44 298 VAL A O 1
ATOM 2307 N N . ARG A 1 299 ? -9.563 -20.479 -6.187 1.00 92.25 299 ARG A N 1
ATOM 2308 C CA . ARG A 1 299 ? -10.664 -21.245 -5.584 1.00 92.25 299 ARG A CA 1
ATOM 2309 C C . ARG A 1 299 ? -10.337 -21.708 -4.162 1.00 92.25 299 ARG A C 1
ATOM 2311 O O . ARG A 1 299 ? -11.212 -21.658 -3.298 1.00 92.25 299 ARG A O 1
ATOM 2318 N N . TYR A 1 300 ? -9.099 -22.140 -3.918 1.00 92.31 300 TYR A N 1
ATOM 2319 C CA . TYR A 1 300 ? -8.628 -22.494 -2.579 1.00 92.31 300 TYR A CA 1
ATOM 2320 C C . TYR A 1 300 ? -8.706 -21.294 -1.626 1.00 92.31 300 TYR A C 1
ATOM 2322 O O . TYR A 1 300 ? -9.334 -21.394 -0.570 1.00 92.31 300 TYR A O 1
ATOM 2330 N N . LEU A 1 301 ? -8.167 -20.140 -2.038 1.00 92.25 301 LEU A N 1
ATOM 2331 C CA . LEU A 1 301 ? -8.208 -18.903 -1.252 1.00 92.25 301 LEU A CA 1
ATOM 2332 C C . LEU A 1 301 ? -9.643 -18.495 -0.899 1.00 92.25 301 LEU A C 1
ATOM 2334 O O . LEU A 1 301 ? -9.924 -18.172 0.254 1.00 92.25 301 LEU A O 1
ATOM 2338 N N . LYS A 1 302 ? -10.567 -18.561 -1.864 1.00 93.56 302 LYS A N 1
ATOM 2339 C CA . LYS A 1 302 ? -11.983 -18.245 -1.639 1.00 93.56 302 LYS A CA 1
ATOM 2340 C C . LYS A 1 302 ? -12.595 -19.140 -0.558 1.00 93.56 302 LYS A C 1
ATOM 2342 O O . LYS A 1 302 ? -13.138 -18.635 0.421 1.00 93.56 302 LYS A O 1
ATOM 2347 N N . ARG A 1 303 ? -12.419 -20.459 -0.679 1.00 93.00 303 ARG A N 1
ATOM 2348 C CA . ARG A 1 303 ? -12.922 -21.436 0.301 1.00 93.00 303 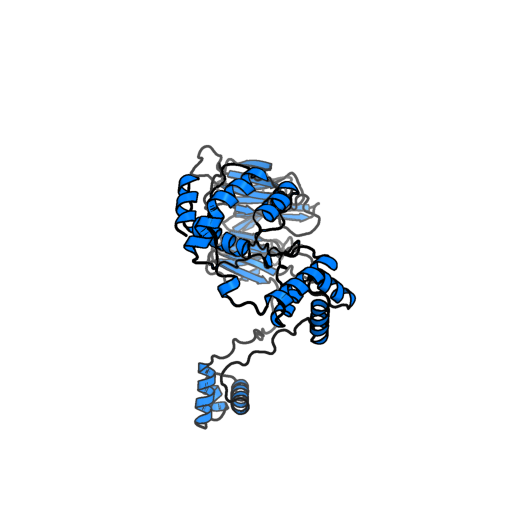ARG A CA 1
ATOM 2349 C C . ARG A 1 303 ? -12.320 -21.217 1.691 1.00 93.00 303 ARG A C 1
ATOM 2351 O O . ARG A 1 303 ? -13.013 -21.342 2.699 1.00 93.00 303 ARG A O 1
ATOM 2358 N N . ARG A 1 304 ? -11.027 -20.888 1.755 1.00 93.00 304 ARG A N 1
ATOM 2359 C CA . ARG A 1 304 ? -10.310 -20.628 3.009 1.00 93.00 304 ARG A CA 1
ATOM 2360 C C . ARG A 1 304 ? -10.863 -19.400 3.736 1.00 93.00 304 ARG A C 1
ATOM 2362 O O . ARG A 1 304 ? -11.070 -19.468 4.947 1.00 93.00 304 ARG A O 1
ATOM 2369 N N . VAL A 1 305 ? -11.142 -18.322 2.999 1.00 93.62 305 VAL A N 1
ATOM 2370 C CA . VAL A 1 305 ? -11.735 -17.086 3.536 1.00 93.62 305 VAL A CA 1
ATOM 2371 C C . VAL A 1 305 ? -13.195 -17.293 3.945 1.00 93.62 305 VAL A C 1
ATOM 2373 O O . VAL A 1 305 ? -13.596 -16.814 5.000 1.00 93.62 305 VAL A O 1
ATOM 2376 N N . GLU A 1 306 ? -13.979 -18.050 3.175 1.00 91.75 306 GLU A N 1
ATOM 2377 C CA . GLU A 1 306 ? -15.369 -18.383 3.530 1.00 91.75 306 GLU A CA 1
ATOM 2378 C C . GLU A 1 306 ? -15.451 -19.205 4.824 1.00 91.75 306 GLU A C 1
ATOM 2380 O O . GLU A 1 306 ? -16.276 -18.919 5.691 1.00 91.75 306 GLU A O 1
ATOM 2385 N N . LYS A 1 307 ? -14.555 -20.186 5.004 1.00 92.56 307 LYS A N 1
ATOM 2386 C CA . LYS A 1 307 ? -14.493 -20.998 6.231 1.00 92.56 307 LYS A CA 1
ATOM 2387 C C . LYS A 1 307 ? -13.999 -20.198 7.438 1.00 92.56 307 LYS A C 1
ATOM 2389 O O . LYS A 1 307 ? -14.356 -20.497 8.577 1.00 92.56 307 LYS A O 1
ATOM 2394 N N . SER A 1 308 ? -13.130 -19.217 7.225 1.00 91.94 308 SER A N 1
ATOM 2395 C CA . SER A 1 308 ? -12.530 -18.431 8.304 1.00 91.94 308 SER A CA 1
ATOM 2396 C C . SER A 1 308 ? -12.372 -16.965 7.879 1.00 91.94 308 SER A C 1
ATOM 2398 O O . SER A 1 308 ? -11.299 -16.560 7.434 1.00 91.94 308 SER A O 1
ATOM 2400 N N . PRO A 1 309 ? -13.409 -16.127 8.075 1.00 88.44 309 PRO A N 1
ATOM 2401 C CA . PRO A 1 309 ? -13.423 -14.743 7.581 1.00 88.44 309 PRO A CA 1
ATOM 2402 C C . PRO A 1 309 ? -12.402 -13.794 8.226 1.00 88.44 309 PRO A C 1
ATOM 2404 O O . PRO A 1 309 ? -12.253 -12.658 7.784 1.00 88.44 309 PRO A O 1
ATOM 2407 N N . ARG A 1 310 ? -11.728 -14.226 9.301 1.00 88.56 310 ARG A N 1
ATOM 2408 C CA . ARG A 1 310 ? -10.722 -13.437 10.037 1.00 88.56 310 ARG A CA 1
ATOM 2409 C C . ARG A 1 310 ? -9.279 -13.710 9.608 1.00 88.56 310 ARG A C 1
ATOM 2411 O O . ARG A 1 310 ? -8.380 -13.071 10.143 1.00 88.56 310 ARG A O 1
ATOM 2418 N N . VAL A 1 311 ? -9.063 -14.646 8.686 1.00 91.44 311 VAL A N 1
ATOM 2419 C CA . VAL A 1 311 ? -7.721 -15.026 8.225 1.00 91.44 311 VAL A CA 1
ATOM 2420 C C . VAL A 1 311 ? -7.038 -13.835 7.564 1.00 91.44 311 VAL A C 1
ATOM 2422 O O . VAL A 1 311 ? -7.639 -13.115 6.759 1.00 91.44 311 VAL A O 1
ATOM 2425 N N . THR A 1 312 ? -5.769 -13.626 7.900 1.00 91.94 312 THR A N 1
ATOM 2426 C CA . THR A 1 312 ? -4.986 -12.526 7.340 1.00 91.94 312 THR A CA 1
ATOM 2427 C C . THR A 1 312 ? -4.437 -12.872 5.955 1.00 91.94 312 THR A C 1
ATOM 2429 O O . THR A 1 312 ? -4.215 -14.028 5.603 1.00 91.94 312 THR A O 1
ATOM 2432 N N . ALA A 1 313 ? -4.167 -11.851 5.137 1.00 91.44 313 ALA A N 1
ATOM 2433 C CA . ALA A 1 313 ? -3.536 -12.063 3.829 1.00 91.44 313 ALA A CA 1
ATOM 2434 C C . ALA A 1 313 ? -2.123 -12.671 3.933 1.00 91.44 313 ALA A C 1
ATOM 2436 O O . ALA A 1 313 ? -1.627 -13.200 2.945 1.00 91.44 313 ALA A O 1
ATOM 2437 N N . GLU A 1 314 ? -1.488 -12.566 5.102 1.00 92.38 314 GLU A N 1
ATOM 2438 C CA . GLU A 1 314 ? -0.168 -13.128 5.377 1.00 92.38 314 GLU A CA 1
ATOM 2439 C C . GLU A 1 314 ? -0.252 -14.624 5.701 1.00 92.38 314 GLU A C 1
ATOM 2441 O O . GLU A 1 314 ? 0.515 -15.409 5.154 1.00 92.38 314 GLU A O 1
ATOM 2446 N N . GLU A 1 315 ? -1.249 -15.040 6.484 1.00 92.56 315 GLU A N 1
ATOM 2447 C CA . GLU A 1 315 ? -1.568 -16.461 6.676 1.00 92.56 315 GLU A CA 1
ATOM 2448 C C . GLU A 1 315 ? -1.905 -17.138 5.344 1.00 92.56 315 GLU A C 1
ATOM 2450 O O . GLU A 1 315 ? -1.350 -18.182 5.028 1.00 92.56 315 GLU A O 1
ATOM 2455 N N . LEU A 1 316 ? -2.726 -16.500 4.499 1.00 92.44 316 LEU A N 1
ATOM 2456 C CA . LEU A 1 316 ? -3.020 -17.016 3.154 1.00 92.44 316 LEU A CA 1
ATOM 2457 C C . LEU A 1 316 ? -1.778 -17.101 2.262 1.00 92.44 316 LEU A C 1
ATOM 2459 O O . LEU A 1 316 ? -1.729 -17.926 1.352 1.00 92.44 316 LEU A O 1
ATOM 2463 N N . ARG A 1 317 ? -0.794 -16.223 2.482 1.00 93.75 317 ARG A N 1
ATOM 2464 C CA . ARG A 1 317 ? 0.479 -16.265 1.764 1.00 93.75 317 ARG A CA 1
ATOM 2465 C C . ARG A 1 317 ? 1.296 -17.472 2.191 1.00 93.75 317 ARG A C 1
ATOM 2467 O O . ARG A 1 317 ? 1.832 -18.150 1.324 1.00 93.75 317 ARG A O 1
ATOM 2474 N N . LYS A 1 318 ? 1.347 -17.737 3.496 1.00 92.38 318 LYS A N 1
ATOM 2475 C CA . LYS A 1 318 ? 2.026 -18.899 4.067 1.00 92.38 318 LYS A CA 1
ATOM 2476 C C . LYS A 1 318 ? 1.398 -20.211 3.580 1.00 92.38 318 LYS A C 1
ATOM 2478 O O . LYS A 1 318 ? 2.102 -21.063 3.056 1.00 92.38 318 LYS A O 1
ATOM 2483 N N . ASP A 1 319 ? 0.066 -20.301 3.603 1.00 89.94 319 ASP A N 1
ATOM 2484 C CA . ASP A 1 319 ? -0.666 -21.461 3.072 1.00 89.94 319 ASP A CA 1
ATOM 2485 C C . ASP A 1 319 ? -0.318 -21.739 1.588 1.00 89.94 319 ASP A C 1
ATOM 2487 O O . ASP A 1 319 ? -0.344 -22.883 1.147 1.00 89.94 319 ASP A O 1
ATOM 2491 N N . LEU A 1 320 ? -0.014 -20.701 0.793 1.00 89.94 320 LEU A N 1
ATOM 2492 C CA . LEU A 1 320 ? 0.370 -20.844 -0.618 1.00 89.94 320 LEU A CA 1
ATOM 2493 C C . LEU A 1 320 ? 1.865 -21.112 -0.831 1.00 89.94 320 LEU A C 1
ATOM 2495 O O . LEU A 1 320 ? 2.205 -21.808 -1.792 1.00 89.94 320 LEU A O 1
ATOM 2499 N N . SER A 1 321 ? 2.744 -2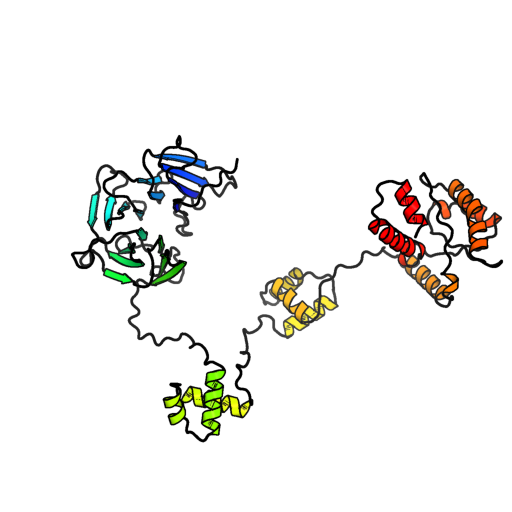0.598 0.035 1.00 90.44 321 SER A N 1
ATOM 2500 C CA . SER A 1 321 ? 4.171 -20.936 -0.011 1.00 90.44 321 SER A CA 1
ATOM 2501 C C . SER A 1 321 ? 4.398 -22.411 0.294 1.00 90.44 321 SER A C 1
ATOM 2503 O O . SER A 1 321 ? 5.209 -23.038 -0.378 1.00 90.44 321 SER A O 1
ATOM 2505 N N . ASP A 1 322 ? 3.610 -22.989 1.204 1.00 86.69 322 ASP A N 1
ATOM 2506 C CA . ASP A 1 322 ? 3.679 -24.417 1.544 1.00 86.69 322 ASP A CA 1
ATOM 2507 C C . ASP A 1 322 ? 3.309 -25.319 0.346 1.00 86.69 322 ASP A C 1
ATOM 2509 O O . ASP A 1 322 ? 3.765 -26.454 0.239 1.00 86.69 322 ASP A O 1
ATOM 2513 N N . VAL A 1 323 ? 2.519 -24.799 -0.602 1.00 84.69 323 VAL A N 1
ATOM 2514 C CA . VAL A 1 323 ? 2.129 -25.474 -1.856 1.00 84.69 323 VAL A CA 1
ATOM 2515 C C . VAL A 1 323 ? 3.112 -25.162 -3.006 1.00 84.69 323 VAL A C 1
ATOM 2517 O O . VAL A 1 323 ? 2.939 -25.634 -4.128 1.00 84.69 323 VAL A O 1
ATOM 2520 N N . GLY A 1 324 ? 4.155 -24.362 -2.755 1.00 84.62 324 GLY A N 1
ATOM 2521 C CA . GLY A 1 324 ? 5.177 -23.993 -3.740 1.00 84.62 324 GLY A CA 1
ATOM 2522 C C . GLY A 1 324 ? 4.799 -22.817 -4.649 1.00 84.62 324 GLY A C 1
ATOM 2523 O O . GLY A 1 324 ? 5.394 -22.639 -5.709 1.00 84.62 324 GLY A O 1
ATOM 2524 N N . THR A 1 325 ? 3.796 -22.011 -4.278 1.00 86.25 325 THR A N 1
ATOM 2525 C CA . THR A 1 325 ? 3.420 -20.794 -5.017 1.00 86.25 325 THR A CA 1
ATOM 2526 C C . THR A 1 325 ? 3.826 -19.543 -4.244 1.00 86.25 325 THR A C 1
ATOM 2528 O O . THR A 1 325 ? 3.098 -19.064 -3.375 1.00 86.25 325 THR A O 1
ATOM 2531 N N . GLU A 1 326 ? 4.968 -18.960 -4.605 1.00 88.00 326 GLU A N 1
ATOM 2532 C CA . GLU A 1 326 ? 5.428 -17.707 -4.007 1.00 88.00 326 GLU A CA 1
ATOM 2533 C C . GLU A 1 326 ? 4.710 -16.493 -4.609 1.00 88.00 326 GLU A C 1
ATOM 2535 O O . GLU A 1 326 ? 4.839 -16.158 -5.789 1.00 88.00 326 GLU A O 1
ATOM 2540 N N . VAL A 1 327 ? 3.927 -15.807 -3.777 1.00 90.19 327 VAL A N 1
ATOM 2541 C CA . VAL A 1 327 ? 3.212 -14.579 -4.139 1.00 90.19 327 VAL A CA 1
ATOM 2542 C C . VAL A 1 327 ? 3.292 -13.569 -3.009 1.00 90.19 327 VAL A C 1
ATOM 2544 O O . VAL A 1 327 ? 3.351 -13.925 -1.839 1.00 90.19 327 VAL A O 1
ATOM 2547 N N . SER A 1 328 ? 3.223 -12.279 -3.331 1.00 92.00 328 SER A N 1
ATOM 2548 C CA . SER A 1 328 ? 3.117 -11.245 -2.300 1.00 92.00 328 SER A CA 1
ATOM 2549 C C . SER A 1 328 ? 1.720 -11.221 -1.668 1.00 92.00 328 SER A C 1
ATOM 2551 O O . SER A 1 328 ? 0.707 -11.421 -2.349 1.00 92.00 328 SER A O 1
ATOM 2553 N N . ALA A 1 329 ? 1.628 -10.850 -0.386 1.00 92.75 329 ALA A N 1
ATOM 2554 C CA . ALA A 1 329 ? 0.340 -10.659 0.292 1.00 92.75 329 ALA A CA 1
ATOM 2555 C C . ALA A 1 329 ? -0.564 -9.640 -0.438 1.00 92.75 329 ALA A C 1
ATOM 2557 O O . ALA A 1 329 ? -1.791 -9.751 -0.438 1.00 92.75 329 ALA A O 1
ATOM 2558 N N . GLN A 1 330 ? 0.022 -8.648 -1.121 1.00 93.50 330 GLN A N 1
ATOM 2559 C CA . GLN A 1 330 ? -0.731 -7.690 -1.935 1.00 93.50 330 GLN A CA 1
ATOM 2560 C C . GLN A 1 330 ? -1.396 -8.350 -3.151 1.00 93.50 330 GLN A C 1
ATOM 2562 O O . GLN A 1 330 ? -2.520 -7.982 -3.499 1.00 93.50 330 GLN A O 1
ATOM 2567 N N . THR A 1 331 ? -0.743 -9.335 -3.771 1.00 92.19 331 THR A N 1
ATOM 2568 C CA . THR A 1 331 ? -1.304 -10.102 -4.894 1.00 92.19 331 THR A CA 1
ATOM 2569 C C . THR A 1 331 ? -2.540 -10.880 -4.451 1.00 92.19 331 THR A C 1
ATOM 2571 O O . THR A 1 331 ? -3.565 -10.850 -5.137 1.00 92.19 331 THR A O 1
ATOM 2574 N N . ILE A 1 332 ? -2.493 -11.479 -3.259 1.00 93.00 332 ILE A N 1
ATOM 2575 C CA . ILE A 1 332 ? -3.633 -12.175 -2.649 1.00 93.00 332 ILE A CA 1
ATOM 2576 C C . ILE A 1 332 ? -4.785 -11.196 -2.394 1.00 93.00 332 ILE A C 1
ATOM 2578 O O . ILE A 1 332 ? -5.900 -11.433 -2.853 1.00 93.00 332 ILE A O 1
ATOM 2582 N N . ARG A 1 333 ? -4.522 -10.041 -1.763 1.00 93.94 333 ARG A N 1
ATOM 2583 C CA . ARG A 1 333 ? -5.559 -9.018 -1.504 1.00 93.94 333 ARG A CA 1
ATOM 2584 C C . ARG A 1 333 ? -6.225 -8.507 -2.783 1.00 93.94 333 ARG A C 1
ATOM 2586 O O . ARG A 1 333 ? -7.440 -8.333 -2.808 1.00 93.94 333 ARG A O 1
ATOM 2593 N N . ARG A 1 334 ? -5.445 -8.247 -3.841 1.00 93.06 334 ARG A N 1
ATOM 2594 C CA . ARG A 1 334 ? -5.977 -7.813 -5.147 1.00 93.06 334 ARG A CA 1
ATOM 2595 C C . ARG A 1 334 ? -6.857 -8.892 -5.768 1.00 93.06 334 ARG A C 1
ATOM 2597 O O . ARG A 1 334 ? -7.927 -8.583 -6.276 1.00 93.06 334 ARG A O 1
ATOM 2604 N N . THR A 1 335 ? -6.418 -10.143 -5.692 1.00 93.12 335 THR A N 1
ATOM 2605 C CA . THR A 1 335 ? -7.155 -11.278 -6.251 1.00 93.12 335 THR A CA 1
ATOM 2606 C C . THR A 1 335 ? -8.474 -11.491 -5.517 1.00 93.12 335 THR A C 1
ATOM 2608 O O . THR A 1 335 ? -9.509 -11.527 -6.165 1.00 93.12 335 THR A O 1
ATOM 2611 N N . LEU A 1 336 ? -8.469 -11.495 -4.181 1.00 92.94 336 LEU A N 1
ATOM 2612 C CA . LEU A 1 336 ? -9.694 -11.589 -3.378 1.00 92.94 336 LEU A CA 1
ATOM 2613 C C . LEU A 1 336 ? -10.672 -10.443 -3.668 1.00 92.94 336 LEU A C 1
ATOM 2615 O O . LEU A 1 336 ? -11.867 -10.681 -3.811 1.00 92.94 336 LEU A O 1
ATOM 2619 N N . ARG A 1 337 ? -10.169 -9.213 -3.834 1.00 93.81 337 ARG A N 1
ATOM 2620 C CA . ARG A 1 337 ? -10.998 -8.058 -4.203 1.00 93.81 337 ARG A CA 1
ATOM 2621 C C . ARG A 1 337 ? -11.644 -8.222 -5.579 1.00 93.81 337 ARG A C 1
ATOM 2623 O O . ARG A 1 337 ? -12.808 -7.875 -5.735 1.00 93.81 337 ARG A O 1
ATOM 2630 N N . ASN A 1 338 ? -10.903 -8.741 -6.556 1.00 91.31 338 ASN A N 1
ATOM 2631 C CA . ASN A 1 338 ? -11.435 -9.017 -7.893 1.00 91.31 338 ASN A CA 1
ATOM 2632 C C . ASN A 1 338 ? -12.505 -10.120 -7.871 1.00 91.31 338 ASN A C 1
ATOM 2634 O O . ASN A 1 338 ? -13.404 -10.102 -8.701 1.00 91.31 338 ASN A O 1
ATOM 2638 N N . GLU A 1 339 ? -12.433 -11.036 -6.903 1.00 92.06 339 GLU A N 1
ATOM 2639 C CA . GLU A 1 339 ? -13.449 -12.064 -6.642 1.00 92.06 339 GLU A CA 1
ATOM 2640 C C . GLU A 1 339 ? -14.624 -11.556 -5.773 1.00 92.06 339 GLU A C 1
ATOM 2642 O O . GLU A 1 339 ? -15.473 -12.345 -5.362 1.00 92.06 339 GLU A O 1
ATOM 2647 N N . GLY A 1 340 ? -14.683 -10.254 -5.460 1.00 92.31 340 GLY A N 1
ATOM 2648 C CA . GLY A 1 340 ? -15.760 -9.634 -4.675 1.00 92.31 340 GLY A CA 1
ATOM 2649 C C . GLY A 1 340 ? -15.625 -9.770 -3.154 1.00 92.31 340 GLY A C 1
ATOM 2650 O O . GLY A 1 340 ? -16.522 -9.371 -2.413 1.00 92.31 340 GLY A O 1
ATOM 2651 N N . LEU A 1 341 ? -14.507 -10.306 -2.654 1.00 91.50 341 LEU A N 1
ATOM 2652 C CA . LEU A 1 341 ? -14.245 -10.429 -1.222 1.00 91.50 341 LEU A CA 1
ATOM 2653 C C . LEU A 1 341 ? -13.506 -9.192 -0.705 1.00 91.50 341 LEU A C 1
ATOM 2655 O O . LEU A 1 341 ? -12.352 -8.922 -1.052 1.00 91.50 341 LEU A O 1
ATOM 2659 N N . HIS A 1 342 ? -14.174 -8.444 0.172 1.00 91.25 342 HIS A N 1
ATOM 2660 C CA . HIS A 1 342 ? -13.641 -7.221 0.758 1.00 91.25 342 HIS A CA 1
ATOM 2661 C C . HIS A 1 342 ? -13.415 -7.367 2.260 1.00 91.25 342 HIS A C 1
ATOM 2663 O O . HIS A 1 342 ? -14.300 -7.792 2.998 1.00 91.25 342 HIS A O 1
ATOM 2669 N N . ALA A 1 343 ? -12.248 -6.919 2.724 1.00 88.69 343 ALA A N 1
ATOM 2670 C CA . ALA A 1 343 ? -11.988 -6.792 4.150 1.00 88.69 343 ALA A CA 1
ATOM 2671 C C . ALA A 1 343 ? -12.933 -5.750 4.779 1.00 88.69 343 ALA A C 1
ATOM 2673 O O . ALA A 1 343 ? -13.184 -4.677 4.210 1.00 88.69 343 ALA A O 1
ATOM 2674 N N . ARG A 1 344 ? -13.459 -6.081 5.959 1.00 89.31 344 ARG A N 1
ATOM 2675 C CA . ARG A 1 344 ? -14.315 -5.225 6.784 1.00 89.31 344 ARG A CA 1
ATOM 2676 C C . ARG A 1 344 ? -13.926 -5.385 8.245 1.00 89.31 344 ARG A C 1
ATOM 2678 O O . ARG A 1 344 ? -13.504 -6.461 8.663 1.00 89.31 344 ARG A O 1
ATOM 2685 N N . THR A 1 345 ? -14.108 -4.323 9.018 1.00 86.44 345 THR A N 1
ATOM 2686 C CA . THR A 1 345 ? -13.935 -4.376 10.469 1.00 86.44 345 THR A CA 1
ATOM 2687 C C . THR A 1 345 ? -15.187 -4.994 11.095 1.00 86.44 345 THR A C 1
ATOM 2689 O O . THR A 1 345 ? -16.289 -4.507 10.828 1.00 86.44 345 THR A O 1
ATOM 2692 N N . PRO A 1 346 ? -15.065 -6.056 11.911 1.00 84.81 346 PRO A N 1
ATOM 2693 C CA . PRO A 1 346 ? -16.214 -6.625 12.601 1.00 84.81 346 PRO A CA 1
ATOM 2694 C C . PRO A 1 346 ? -16.810 -5.601 13.575 1.00 84.81 346 PRO A C 1
ATOM 2696 O O . PRO A 1 346 ? -16.081 -4.912 14.292 1.00 84.81 346 PRO A O 1
ATOM 2699 N N . ARG A 1 347 ? -18.144 -5.508 13.619 1.00 84.69 347 ARG A N 1
ATOM 2700 C CA . ARG A 1 347 ? -18.846 -4.655 14.587 1.00 84.69 347 ARG A CA 1
ATOM 2701 C C . ARG A 1 347 ? -18.551 -5.163 16.002 1.00 84.69 347 ARG A C 1
ATOM 2703 O O . ARG A 1 347 ? -18.652 -6.361 16.258 1.00 84.69 347 ARG A O 1
ATOM 2710 N N . ARG A 1 348 ? -18.202 -4.258 16.921 1.00 83.75 348 ARG A N 1
ATOM 2711 C CA . ARG A 1 348 ? -18.075 -4.592 18.346 1.00 83.75 348 ARG A CA 1
ATOM 2712 C C . ARG A 1 348 ? -19.463 -4.920 18.891 1.00 83.75 348 ARG A C 1
ATOM 2714 O O . ARG A 1 348 ? -20.365 -4.094 18.805 1.00 83.75 348 ARG A O 1
ATOM 2721 N N . THR A 1 349 ? -19.629 -6.120 19.428 1.00 81.00 349 THR A N 1
ATOM 2722 C CA . THR A 1 349 ? -20.892 -6.595 20.003 1.00 81.00 349 THR A CA 1
ATOM 2723 C C . THR A 1 349 ? -20.631 -7.185 21.384 1.00 81.00 349 THR A C 1
ATOM 2725 O O . THR A 1 349 ? -19.594 -7.831 21.559 1.00 81.00 349 THR A O 1
ATOM 2728 N N . PRO A 1 350 ? -21.544 -7.011 22.355 1.00 82.56 350 PRO A N 1
ATOM 2729 C CA . PRO A 1 350 ? -21.402 -7.641 23.662 1.00 82.56 350 PRO A CA 1
ATOM 2730 C C . PRO A 1 350 ? -21.394 -9.169 23.528 1.00 82.56 350 PRO A C 1
ATOM 2732 O O . PRO A 1 350 ? -22.086 -9.744 22.683 1.00 82.56 350 PRO A O 1
ATOM 2735 N N . LEU A 1 351 ? -20.601 -9.837 24.367 1.00 86.19 351 LEU A N 1
ATOM 2736 C CA . LEU A 1 351 ? -20.541 -11.295 24.399 1.00 86.19 351 LEU A CA 1
ATOM 2737 C C . LEU A 1 351 ? -21.805 -11.848 25.073 1.00 86.19 351 LEU A C 1
ATOM 2739 O O . LEU A 1 351 ? -21.980 -11.716 26.279 1.00 86.19 351 LEU A O 1
ATOM 2743 N N . LEU A 1 352 ? -22.679 -12.494 24.299 1.00 87.62 352 LEU A N 1
ATOM 2744 C CA . LEU A 1 352 ? -23.930 -13.052 24.816 1.00 87.62 352 LEU A CA 1
ATOM 2745 C C . LEU A 1 352 ? -23.765 -14.504 25.271 1.00 87.62 352 LEU A C 1
ATOM 2747 O O . LEU A 1 352 ? -23.452 -15.388 24.467 1.00 87.62 352 LEU A O 1
ATOM 2751 N N . SER A 1 353 ? -24.085 -14.762 26.540 1.00 91.75 353 SER A N 1
ATOM 2752 C CA . SER A 1 353 ? -24.222 -16.122 27.070 1.00 91.75 353 SER A CA 1
ATOM 2753 C C . SER A 1 353 ? -25.417 -16.861 26.433 1.00 91.75 353 SER A C 1
ATOM 2755 O O . SER A 1 353 ? -26.368 -16.217 25.970 1.00 91.75 353 SER A O 1
ATOM 2757 N N . PRO A 1 354 ? -25.441 -18.209 26.433 1.00 93.19 354 PRO A N 1
ATOM 2758 C CA . PRO A 1 354 ? -26.587 -18.981 25.936 1.00 93.19 354 PRO A CA 1
ATOM 2759 C C . PRO A 1 354 ? -27.910 -18.620 26.631 1.00 93.19 354 PRO A C 1
ATOM 2761 O O . PRO A 1 354 ? -28.948 -18.513 25.975 1.00 93.19 354 PRO A O 1
ATOM 2764 N N . LYS A 1 355 ? -27.864 -18.343 27.943 1.00 91.75 355 LYS A N 1
ATOM 2765 C CA . LYS A 1 355 ? -29.015 -17.871 28.727 1.00 91.75 355 LYS A CA 1
ATOM 2766 C C . LYS A 1 355 ? -29.539 -16.536 28.195 1.00 91.75 355 LYS A C 1
ATOM 2768 O O . LYS A 1 355 ? -30.735 -16.412 27.943 1.00 91.75 355 LYS A O 1
ATOM 2773 N N . ASN A 1 356 ? -28.647 -15.572 27.954 1.00 89.69 356 ASN A N 1
ATOM 2774 C CA . ASN A 1 356 ? -29.025 -14.257 27.433 1.00 89.69 356 ASN A CA 1
ATOM 2775 C C . ASN A 1 356 ? -29.638 -14.375 26.032 1.00 89.69 356 ASN A C 1
ATOM 2777 O O . ASN A 1 356 ? -30.652 -13.740 25.759 1.00 89.69 356 ASN A O 1
ATOM 2781 N N . LYS A 1 357 ? -29.090 -15.238 25.163 1.00 90.75 357 LYS A N 1
ATOM 2782 C CA . LYS A 1 357 ? -29.654 -15.498 23.826 1.00 90.75 357 LYS A CA 1
ATOM 2783 C C . LYS A 1 357 ? -31.090 -16.024 23.898 1.00 90.75 357 LYS A C 1
ATOM 2785 O O . LYS A 1 357 ? -31.949 -15.522 23.177 1.00 90.75 357 LYS A O 1
ATOM 2790 N N . LYS A 1 358 ? -31.367 -16.984 24.790 1.00 93.12 358 LYS A N 1
ATOM 2791 C CA . LYS A 1 358 ? -32.719 -17.534 24.986 1.00 93.12 358 LYS A CA 1
ATOM 2792 C C . LYS A 1 358 ? -33.697 -16.463 25.473 1.00 93.12 358 LYS A C 1
ATOM 2794 O O . LYS A 1 358 ? -34.760 -16.309 24.876 1.00 93.12 358 LYS A O 1
ATOM 2799 N N . SER A 1 359 ? -33.321 -15.690 26.494 1.00 90.56 359 SER A N 1
ATOM 2800 C CA . SER A 1 359 ? -34.162 -14.606 27.021 1.00 90.56 359 SER A CA 1
ATOM 2801 C C . SER A 1 359 ? -34.442 -13.529 25.972 1.00 90.56 359 SER A C 1
ATOM 2803 O O . SER A 1 359 ? -35.575 -13.075 25.849 1.00 90.56 359 SER A O 1
ATOM 2805 N N . ARG A 1 360 ? -33.434 -13.156 25.174 1.00 91.75 360 ARG A N 1
ATOM 2806 C CA . ARG A 1 360 ? -33.575 -12.192 24.073 1.00 91.75 360 ARG A CA 1
ATOM 2807 C C . ARG A 1 360 ? -34.511 -12.684 22.979 1.00 91.75 360 ARG A C 1
ATOM 2809 O O . ARG A 1 360 ? -35.353 -11.924 22.516 1.00 91.75 360 ARG A O 1
ATOM 2816 N N . LEU A 1 361 ? -34.393 -13.952 22.590 1.00 91.56 361 LEU A N 1
ATOM 2817 C CA . LEU A 1 361 ? -35.271 -14.542 21.584 1.00 91.56 361 LEU A CA 1
ATOM 2818 C C . LEU A 1 361 ? -36.720 -14.619 22.075 1.00 91.56 361 LEU A C 1
ATOM 2820 O O . LEU A 1 361 ? -37.635 -14.306 21.322 1.00 91.56 361 LEU A O 1
ATOM 2824 N N . GLN A 1 362 ? -36.935 -15.018 23.331 1.00 92.00 362 GLN A N 1
ATOM 2825 C CA . GLN A 1 362 ? -38.272 -15.055 23.923 1.00 92.00 362 GLN A CA 1
ATOM 2826 C C . GLN A 1 362 ? -38.890 -13.657 23.992 1.00 92.00 362 GLN A C 1
ATOM 2828 O O . GLN A 1 362 ? -40.047 -13.487 23.623 1.00 92.00 362 GLN A O 1
ATOM 2833 N N . TYR A 1 363 ? -38.101 -12.664 24.405 1.00 89.81 363 TYR A N 1
ATOM 2834 C CA . TYR A 1 363 ? -38.514 -11.268 24.412 1.00 89.81 363 TYR A CA 1
ATOM 2835 C C . TYR A 1 363 ? -38.947 -10.805 23.014 1.00 89.81 363 TYR A C 1
ATOM 2837 O O . TYR A 1 363 ? -40.068 -10.340 22.841 1.00 89.81 363 TYR A O 1
ATOM 2845 N N . ALA A 1 364 ? -38.102 -11.020 22.001 1.00 89.69 364 ALA A N 1
ATOM 2846 C CA . ALA A 1 364 ? -38.411 -10.644 20.624 1.00 89.69 364 ALA A CA 1
ATOM 2847 C C . ALA A 1 364 ? -39.706 -11.306 20.124 1.00 89.69 364 ALA A C 1
ATOM 2849 O O . ALA A 1 364 ? -40.549 -10.627 19.555 1.00 89.69 364 ALA A O 1
ATOM 2850 N N . LYS A 1 365 ? -39.916 -12.600 20.402 1.00 91.19 365 LYS A N 1
ATOM 2851 C CA . LYS A 1 365 ? -41.142 -13.318 20.007 1.00 91.19 365 LYS A CA 1
ATOM 2852 C C . LYS A 1 365 ? -42.414 -12.753 20.642 1.00 91.19 365 LYS A C 1
ATOM 2854 O O . LYS A 1 365 ? -43.438 -12.713 19.983 1.00 91.19 365 LYS A O 1
ATOM 2859 N N . ILE A 1 366 ? -42.360 -12.327 21.904 1.00 89.44 366 ILE A N 1
ATOM 2860 C CA . ILE A 1 366 ? -43.520 -11.746 22.606 1.00 89.44 366 ILE A CA 1
ATOM 2861 C C . ILE A 1 366 ? -43.877 -10.360 22.043 1.00 89.44 366 ILE A C 1
ATOM 2863 O O . ILE A 1 366 ? -45.031 -9.933 22.104 1.00 89.44 366 ILE A O 1
ATOM 2867 N N . HIS A 1 367 ? -42.876 -9.647 21.530 1.00 87.38 367 HIS A N 1
ATOM 2868 C CA . HIS A 1 367 ? -42.974 -8.231 21.201 1.00 87.38 367 HIS A CA 1
ATOM 2869 C C . HIS A 1 367 ? -42.984 -7.917 19.699 1.00 87.38 367 HIS A C 1
ATOM 2871 O O . HIS A 1 367 ? -43.243 -6.770 19.347 1.00 87.38 367 HIS A O 1
ATOM 2877 N N . VAL A 1 368 ? -42.760 -8.907 18.827 1.00 87.62 368 VAL A N 1
ATOM 2878 C CA . VAL A 1 368 ? -42.714 -8.722 17.365 1.00 87.62 368 VAL A CA 1
ATOM 2879 C C . VAL A 1 368 ? -44.053 -8.265 16.779 1.00 87.62 368 VAL A C 1
ATOM 2881 O O . VAL A 1 368 ? -44.064 -7.418 15.895 1.00 87.62 368 VAL A O 1
ATOM 2884 N N . ASP A 1 369 ? -45.172 -8.752 17.324 1.00 88.69 369 ASP A N 1
ATOM 2885 C CA . ASP A 1 369 ? -46.525 -8.440 16.835 1.00 88.69 369 ASP A CA 1
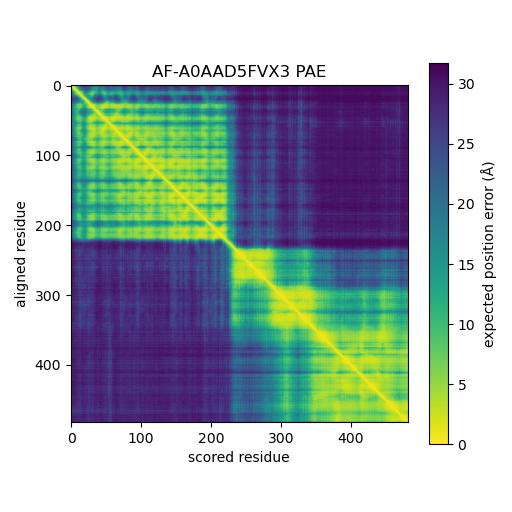ATOM 2886 C C . ASP A 1 369 ? -47.127 -7.183 17.487 1.00 88.69 369 ASP A C 1
ATOM 2888 O O . ASP A 1 369 ? -48.296 -6.850 17.277 1.00 88.69 369 ASP A O 1
ATOM 2892 N N . LYS A 1 370 ? -46.368 -6.485 18.343 1.00 85.81 370 LYS A N 1
ATOM 2893 C CA . LYS A 1 370 ? -46.863 -5.265 18.988 1.00 85.81 370 LYS A CA 1
ATOM 2894 C C . LYS A 1 370 ? -46.931 -4.130 17.957 1.00 85.81 370 LYS A C 1
ATOM 2896 O O . LYS A 1 370 ? -45.977 -3.941 17.207 1.00 85.81 370 LYS A O 1
ATOM 2901 N N . PRO A 1 371 ? -48.026 -3.346 17.926 1.00 87.12 371 PRO A N 1
ATOM 2902 C CA . PRO A 1 371 ? -48.154 -2.236 16.988 1.00 87.12 371 PRO A CA 1
ATOM 2903 C C . PRO A 1 371 ? -47.118 -1.150 17.292 1.00 87.12 371 PRO A C 1
ATOM 2905 O O . PRO A 1 371 ? -46.771 -0.941 18.450 1.00 87.12 371 PRO A O 1
ATOM 2908 N N . GLN A 1 372 ? -46.696 -0.400 16.273 1.00 82.12 372 GLN A N 1
ATOM 2909 C CA . GLN A 1 372 ? -45.688 0.663 16.394 1.00 82.12 372 GLN A CA 1
ATOM 2910 C C . GLN A 1 372 ? -46.030 1.696 17.491 1.00 82.12 372 GLN A C 1
ATOM 2912 O O . GLN A 1 372 ? -45.174 2.059 18.291 1.00 82.12 372 GLN A O 1
ATOM 2917 N N . LYS A 1 373 ? -47.320 2.030 17.652 1.00 82.00 373 LYS A N 1
ATOM 2918 C CA . LYS A 1 373 ? -47.837 2.900 18.727 1.00 82.00 373 LYS A CA 1
ATOM 2919 C C . LYS A 1 373 ? -47.479 2.433 20.150 1.00 82.00 373 LYS A C 1
ATOM 2921 O O . LYS A 1 373 ? -47.496 3.234 21.074 1.00 82.00 373 LYS A O 1
ATOM 2926 N N . PHE A 1 374 ? -47.188 1.146 20.348 1.00 82.38 374 PHE A N 1
ATOM 2927 C CA . PHE A 1 374 ? -46.714 0.619 21.631 1.00 82.38 374 PHE A CA 1
ATOM 2928 C C . PHE A 1 374 ? -45.312 1.139 21.993 1.00 82.38 374 PHE A C 1
ATOM 2930 O O . PHE A 1 374 ? -44.995 1.235 23.175 1.00 82.38 374 PHE A O 1
ATOM 2937 N N . TRP A 1 375 ? -44.494 1.471 20.990 1.00 80.62 375 TRP A N 1
ATOM 2938 C CA . TRP A 1 375 ? -43.114 1.944 21.137 1.00 80.62 375 TRP A CA 1
ATOM 2939 C C . TRP A 1 375 ? -42.970 3.463 20.984 1.00 80.62 375 TRP A C 1
ATOM 2941 O O . TRP A 1 375 ? -42.029 4.035 21.528 1.00 80.62 375 TRP A O 1
ATOM 2951 N N . ASP A 1 376 ? -43.900 4.116 20.282 1.00 74.56 376 ASP A N 1
ATOM 2952 C CA . ASP A 1 376 ? -43.856 5.549 19.953 1.00 74.56 376 ASP A CA 1
ATOM 2953 C C . ASP A 1 376 ? -44.293 6.445 21.128 1.00 74.56 376 ASP A C 1
ATOM 2955 O O . ASP A 1 376 ? -45.263 7.201 21.050 1.00 74.56 376 ASP A O 1
ATOM 2959 N N . SER A 1 377 ? -43.635 6.328 22.278 1.00 76.75 377 SER A N 1
ATOM 2960 C CA . SER A 1 377 ? -43.954 7.129 23.463 1.00 76.75 377 SER A CA 1
ATOM 2961 C C . SER A 1 377 ? -42.700 7.400 24.282 1.00 76.75 377 SER A C 1
ATOM 2963 O O . SER A 1 377 ? -42.112 6.486 24.855 1.00 76.75 377 SER A O 1
ATOM 2965 N N . THR A 1 378 ? -42.306 8.669 24.360 1.00 79.25 378 THR A N 1
ATOM 2966 C CA . THR A 1 378 ? -41.142 9.125 25.127 1.00 79.25 378 THR A CA 1
ATOM 2967 C C . THR A 1 378 ? -41.581 10.037 26.263 1.00 79.25 378 THR A C 1
ATOM 2969 O O . THR A 1 378 ? -42.417 10.921 26.082 1.00 79.25 378 THR A O 1
ATOM 2972 N N . GLY A 1 379 ? -41.027 9.810 27.455 1.00 81.31 379 GLY A N 1
ATOM 2973 C CA . GLY A 1 379 ? -41.246 10.686 28.604 1.00 81.31 379 GLY A CA 1
ATOM 2974 C C . GLY A 1 379 ? -40.531 12.029 28.453 1.00 81.31 379 GLY A C 1
ATOM 2975 O O . GLY A 1 379 ? -39.690 12.207 27.571 1.00 81.31 379 GLY A O 1
ATOM 2976 N N . LYS A 1 380 ? -40.849 12.971 29.343 1.00 83.31 380 LYS A N 1
ATOM 2977 C CA . LYS A 1 380 ? -40.156 14.261 29.418 1.00 83.31 380 LYS A CA 1
ATOM 2978 C C . LYS A 1 380 ? -38.674 14.062 29.772 1.00 83.31 380 LYS A C 1
ATOM 2980 O O . LYS A 1 380 ? -38.354 13.327 30.707 1.00 83.31 380 LYS A O 1
ATOM 2985 N N . LEU A 1 381 ? -37.780 14.741 29.051 1.00 86.38 381 LEU A N 1
ATOM 2986 C CA . LEU A 1 381 ? -36.357 14.803 29.387 1.00 86.38 381 LEU A CA 1
ATOM 2987 C C . LEU A 1 381 ? -36.163 15.608 30.683 1.00 86.38 381 LEU A C 1
ATOM 2989 O O . LEU A 1 381 ? -36.706 16.703 30.810 1.00 86.38 381 LEU A O 1
ATOM 2993 N N . GLN A 1 382 ? -35.385 15.077 31.629 1.00 85.56 382 GLN A N 1
ATOM 2994 C CA . GLN A 1 382 ? -35.070 15.746 32.894 1.00 85.56 382 GLN A CA 1
ATOM 2995 C C . GLN A 1 382 ? -33.561 15.723 33.144 1.00 85.56 382 GLN A C 1
ATOM 2997 O O . GLN A 1 382 ? -32.930 14.663 33.131 1.00 85.56 382 GLN A O 1
ATOM 3002 N N . ARG A 1 383 ? -32.979 16.897 33.406 1.00 86.38 383 ARG A N 1
ATOM 3003 C CA . ARG A 1 383 ? -31.568 17.027 33.776 1.00 86.38 383 ARG A CA 1
ATOM 3004 C C . ARG A 1 383 ? -31.357 16.615 35.233 1.00 86.38 383 ARG A C 1
ATOM 3006 O O . ARG A 1 383 ? -32.073 17.067 36.125 1.00 86.38 383 ARG A O 1
ATOM 3013 N N . VAL A 1 384 ? -30.318 15.815 35.470 1.00 86.56 384 VAL A N 1
ATOM 3014 C CA . VAL A 1 384 ? -29.842 15.439 36.810 1.00 86.56 384 VAL A CA 1
ATOM 3015 C C . VAL A 1 384 ? -28.463 16.061 37.029 1.00 86.56 384 VAL A C 1
ATOM 3017 O O . VAL A 1 384 ? -27.587 15.948 36.174 1.00 86.56 384 VAL A O 1
ATOM 3020 N N . GLN A 1 385 ? -28.271 16.762 38.150 1.00 80.81 385 GLN A N 1
ATOM 3021 C CA . GLN A 1 385 ? -27.036 17.511 38.428 1.00 80.81 385 GLN A CA 1
ATOM 3022 C C . GLN A 1 385 ? -25.892 16.645 38.986 1.00 80.81 385 GLN A C 1
ATOM 3024 O O . GLN A 1 385 ? -24.736 17.052 38.919 1.00 80.81 385 GLN A O 1
ATOM 3029 N N . SER A 1 386 ? -26.191 15.461 39.525 1.00 83.44 386 SER A N 1
ATOM 3030 C CA . SER A 1 386 ? -25.224 14.574 40.183 1.00 83.44 386 SER A CA 1
ATOM 3031 C C . SER A 1 386 ? -25.408 13.108 39.770 1.00 83.44 386 SER A C 1
ATOM 3033 O O . SER A 1 386 ? -26.284 12.767 38.973 1.00 83.44 386 SER A O 1
ATOM 3035 N N . THR A 1 387 ? -24.554 12.214 40.276 1.00 82.44 387 THR A N 1
ATOM 3036 C CA . THR A 1 387 ? -24.707 10.772 40.049 1.00 82.44 387 THR A CA 1
ATOM 3037 C C . THR A 1 387 ? -25.976 10.265 40.726 1.00 82.44 387 THR A C 1
ATOM 3039 O O . THR A 1 387 ? -26.053 10.225 41.953 1.00 82.44 387 THR A O 1
ATOM 3042 N N . MET A 1 388 ? -26.952 9.867 39.912 1.00 86.25 388 MET A N 1
ATOM 3043 C CA . MET A 1 388 ? -28.284 9.467 40.360 1.00 86.25 388 MET A CA 1
ATOM 3044 C C . MET A 1 388 ? -28.255 8.242 41.283 1.00 86.25 388 MET A C 1
ATOM 3046 O O . MET A 1 388 ? -27.789 7.168 40.893 1.00 86.25 388 MET A O 1
ATOM 3050 N N . ASN A 1 389 ? -28.817 8.391 42.484 1.00 89.06 389 ASN A N 1
ATOM 3051 C CA . ASN A 1 389 ? -29.045 7.287 43.418 1.00 89.06 389 ASN A CA 1
ATOM 3052 C C . ASN A 1 389 ? -30.467 6.689 43.270 1.00 89.06 389 ASN A C 1
ATOM 3054 O O . ASN A 1 389 ? -31.284 7.166 42.483 1.00 89.06 389 ASN A O 1
ATOM 3058 N N . SER A 1 390 ? -30.774 5.608 44.001 1.00 88.25 390 SER A N 1
ATOM 3059 C CA . SER A 1 390 ? -32.088 4.941 43.901 1.00 88.25 390 SER A CA 1
ATOM 3060 C C . SER A 1 390 ? -33.262 5.770 44.438 1.00 88.25 390 SER A C 1
ATOM 3062 O O . SER A 1 390 ? -34.372 5.575 43.959 1.00 88.25 390 SER A O 1
ATOM 3064 N N . LEU A 1 391 ? -33.038 6.664 45.407 1.00 88.81 391 LEU A N 1
ATOM 3065 C CA . LEU A 1 391 ? -34.087 7.512 45.993 1.00 88.81 391 LEU A CA 1
ATOM 3066 C C . LEU A 1 391 ? -34.408 8.696 45.075 1.00 88.81 391 LEU A C 1
ATOM 3068 O O . LEU A 1 391 ? -35.559 8.889 44.712 1.00 88.81 391 LEU A O 1
ATOM 3072 N N . GLN A 1 392 ? -33.378 9.384 44.585 1.00 89.00 392 GLN A N 1
ATOM 3073 C CA . GLN A 1 392 ? -33.491 10.426 43.565 1.00 89.00 392 GLN A CA 1
ATOM 3074 C C . GLN A 1 392 ? -34.171 9.901 42.301 1.00 89.00 392 GLN A C 1
ATOM 3076 O O . GLN A 1 392 ? -34.975 10.598 41.697 1.00 89.00 392 GLN A O 1
ATOM 3081 N N . TYR A 1 393 ? -33.889 8.656 41.902 1.00 90.50 393 TYR A N 1
ATOM 3082 C CA . TYR A 1 393 ? -34.605 8.029 40.792 1.00 90.50 393 TYR A CA 1
ATOM 3083 C C . TYR A 1 393 ? -36.112 7.900 41.072 1.00 90.50 393 TYR A C 1
ATOM 3085 O O . TYR A 1 393 ? -36.915 8.180 40.189 1.00 90.50 393 TYR A O 1
ATOM 3093 N N . GLN A 1 394 ? -36.505 7.507 42.289 1.00 90.62 394 GLN A N 1
ATOM 3094 C CA . GLN A 1 394 ? -37.919 7.402 42.673 1.00 90.62 394 GLN A CA 1
ATOM 3095 C C . GLN A 1 394 ? -38.604 8.772 42.682 1.00 90.62 394 GLN A C 1
ATOM 3097 O O . GLN A 1 394 ? -39.696 8.888 42.135 1.00 90.62 394 GLN A O 1
ATOM 3102 N N . GLU A 1 395 ? -37.950 9.799 43.229 1.00 90.00 395 GLU A N 1
ATOM 3103 C CA . GLU A 1 395 ? -38.446 11.185 43.236 1.00 90.00 395 GLU A CA 1
ATOM 3104 C C . GLU A 1 395 ? -38.668 11.705 41.809 1.00 90.00 395 GLU A C 1
ATOM 3106 O O . GLU A 1 395 ? -39.765 12.137 41.463 1.00 90.00 395 GLU A O 1
ATOM 3111 N N . ILE A 1 396 ? -37.669 11.550 40.929 1.00 89.88 396 ILE A N 1
ATOM 3112 C CA . ILE A 1 396 ? -37.767 11.973 39.524 1.00 89.88 396 ILE A CA 1
ATOM 3113 C C . ILE A 1 396 ? -38.933 11.279 38.814 1.00 89.88 396 ILE A C 1
ATOM 3115 O O . ILE A 1 396 ? -39.634 11.914 38.019 1.00 89.88 396 ILE A O 1
ATOM 3119 N N . LEU A 1 397 ? -39.132 9.979 39.063 1.00 89.44 397 LEU A N 1
ATOM 3120 C CA . LEU A 1 397 ? -40.244 9.242 38.473 1.00 89.44 397 LEU A CA 1
ATOM 3121 C C . LEU A 1 397 ? -41.597 9.707 39.015 1.00 89.44 397 LEU A C 1
ATOM 3123 O O . LEU A 1 397 ? -42.541 9.796 38.229 1.00 89.44 397 LEU A O 1
ATOM 3127 N N . ASP A 1 398 ? -41.706 9.992 40.313 1.00 89.94 398 ASP A N 1
ATOM 3128 C CA . ASP A 1 398 ? -42.970 10.432 40.908 1.00 89.94 398 ASP A CA 1
ATOM 3129 C C . ASP A 1 398 ? -43.428 11.773 40.323 1.00 89.94 398 ASP A C 1
ATOM 3131 O O . ASP A 1 398 ? -44.583 11.916 39.920 1.00 89.94 398 ASP A O 1
ATOM 3135 N N . ASP A 1 399 ? -42.488 12.705 40.161 1.00 87.56 399 ASP A N 1
ATOM 3136 C CA . ASP A 1 399 ? -42.776 14.053 39.674 1.00 87.56 399 ASP A CA 1
ATOM 3137 C C . ASP A 1 399 ? -43.096 14.090 38.169 1.00 87.56 399 ASP A C 1
ATOM 3139 O O . ASP A 1 399 ? -43.962 14.844 37.719 1.00 87.56 399 ASP A O 1
ATOM 3143 N N . ASN A 1 400 ? -42.406 13.281 37.351 1.00 87.56 400 ASN A N 1
ATOM 3144 C CA . ASN A 1 400 ? -42.423 13.454 35.889 1.00 87.56 400 ASN A CA 1
ATOM 3145 C C . ASN A 1 400 ? -43.287 12.444 35.123 1.00 87.56 400 ASN A C 1
ATOM 3147 O O . ASN A 1 400 ? -43.763 12.752 34.019 1.00 87.56 400 ASN A O 1
ATOM 3151 N N . VAL A 1 401 ? -43.490 11.230 35.649 1.00 86.38 401 VAL A N 1
ATOM 3152 C CA . VAL A 1 401 ? -44.163 10.160 34.889 1.00 86.38 401 VAL A CA 1
ATOM 3153 C C . VAL A 1 401 ? -45.636 10.488 34.674 1.00 86.38 401 VAL A C 1
ATOM 3155 O O . VAL A 1 401 ? -46.122 10.383 33.549 1.00 86.38 401 VAL A O 1
ATOM 3158 N N . MET A 1 402 ? -46.341 10.957 35.705 1.00 84.19 402 MET A N 1
ATOM 3159 C CA . MET A 1 402 ? -47.774 11.261 35.599 1.00 84.19 402 MET A CA 1
ATOM 3160 C C . MET A 1 402 ? -48.057 12.430 34.647 1.00 84.19 402 MET A C 1
ATOM 3162 O O . MET A 1 402 ? -49.004 12.370 33.854 1.00 84.19 402 MET A O 1
ATOM 3166 N N . GLN A 1 403 ? -47.196 13.453 34.649 1.00 84.25 403 GLN A N 1
ATOM 3167 C CA . GLN A 1 403 ? -47.284 14.551 33.687 1.00 84.25 403 GLN A CA 1
ATOM 3168 C C . GLN A 1 403 ? -47.066 14.048 32.252 1.00 84.25 403 GLN A C 1
ATOM 3170 O O . GLN A 1 403 ? -47.806 14.419 31.341 1.00 84.25 403 GLN A O 1
ATOM 3175 N N . SER A 1 404 ? -46.094 13.153 32.052 1.00 85.44 404 SER A N 1
ATOM 3176 C CA . SER A 1 404 ? -45.803 12.566 30.738 1.00 85.44 404 SER A CA 1
ATOM 3177 C C . SER A 1 404 ? -46.956 11.690 30.230 1.00 85.44 404 SER A C 1
ATOM 3179 O O . SER A 1 404 ? -47.347 11.804 29.072 1.00 85.44 404 SER A O 1
ATOM 3181 N N . VAL A 1 405 ? -47.559 10.868 31.096 1.00 85.00 405 VAL A N 1
ATOM 3182 C CA . VAL A 1 405 ? -48.731 10.030 30.773 1.00 85.00 405 VAL A CA 1
ATOM 3183 C C . VAL A 1 405 ? -49.918 10.888 30.329 1.00 85.00 405 VAL A C 1
ATOM 3185 O O . VAL A 1 405 ? -50.585 10.559 29.345 1.00 85.00 405 VAL A O 1
ATOM 3188 N N . THR A 1 406 ? -50.143 12.012 31.014 1.00 84.25 406 THR A N 1
ATOM 3189 C CA . THR A 1 406 ? -51.211 12.967 30.686 1.00 84.25 406 THR A CA 1
ATOM 3190 C C . THR A 1 406 ? -50.957 13.649 29.341 1.00 84.25 406 THR A C 1
ATOM 3192 O O . THR A 1 406 ? -51.840 13.661 28.482 1.00 84.25 406 THR A O 1
ATOM 3195 N N . ASN A 1 407 ? -49.737 14.145 29.112 1.00 84.00 407 ASN A N 1
ATOM 3196 C CA . ASN A 1 407 ? -49.353 14.814 27.865 1.00 84.00 407 ASN A CA 1
ATOM 3197 C C . ASN A 1 407 ? -49.446 13.879 26.648 1.00 84.00 407 ASN A C 1
ATOM 3199 O O . ASN A 1 407 ? -49.928 14.279 25.590 1.00 84.00 407 ASN A O 1
ATOM 3203 N N . LEU A 1 408 ? -49.044 12.615 26.812 1.00 82.88 408 LEU A N 1
ATOM 3204 C CA . LEU A 1 408 ? -49.108 11.585 25.771 1.00 82.88 408 LEU A CA 1
ATOM 3205 C C . LEU A 1 408 ? -50.521 11.006 25.573 1.00 82.88 408 LEU A C 1
ATOM 3207 O O . LEU A 1 408 ? -50.721 10.162 24.698 1.00 82.88 408 LEU A O 1
ATOM 3211 N N . ARG A 1 409 ? -51.508 11.440 26.374 1.00 82.50 409 ARG A N 1
ATOM 3212 C CA . ARG A 1 409 ? -52.897 10.944 26.364 1.00 82.50 409 ARG A CA 1
ATOM 3213 C C . ARG A 1 409 ? -52.975 9.417 26.481 1.00 82.50 409 ARG A C 1
ATOM 3215 O O . ARG A 1 409 ? -53.805 8.766 25.838 1.00 82.50 409 ARG A O 1
ATOM 3222 N N . LEU A 1 410 ? -52.093 8.834 27.292 1.00 80.69 410 LEU A N 1
ATOM 3223 C CA . LEU A 1 410 ? -52.075 7.396 27.536 1.00 80.69 410 LEU A CA 1
ATOM 3224 C C . LEU A 1 410 ? -53.258 7.016 28.442 1.00 80.69 410 LEU A C 1
ATOM 3226 O O . LEU A 1 410 ? -53.548 7.680 29.435 1.00 80.69 410 LEU A O 1
ATOM 3230 N N . GLY A 1 411 ? -53.974 5.947 28.084 1.00 75.19 411 GLY A N 1
ATOM 3231 C CA . GLY A 1 411 ? -55.108 5.453 28.872 1.00 75.19 411 GLY A CA 1
ATOM 3232 C C . GLY A 1 411 ? -54.684 4.803 30.196 1.00 75.19 411 GLY A C 1
ATOM 3233 O O . GLY A 1 411 ? -53.505 4.701 30.519 1.00 75.19 411 GLY A O 1
ATOM 3234 N N . ARG A 1 412 ? -55.650 4.250 30.944 1.00 74.56 412 ARG A N 1
ATOM 3235 C CA . ARG A 1 412 ? -55.407 3.587 32.248 1.00 74.56 412 ARG A CA 1
ATOM 3236 C C . ARG A 1 412 ? -54.448 2.383 32.204 1.00 74.56 412 ARG A C 1
ATOM 3238 O O . ARG A 1 412 ? -53.999 1.934 33.251 1.00 74.56 412 ARG A O 1
ATOM 3245 N N . ARG A 1 413 ? -54.153 1.830 31.022 1.00 80.06 413 ARG A N 1
ATOM 3246 C CA . ARG A 1 413 ? -53.241 0.691 30.831 1.00 80.06 413 ARG A CA 1
ATOM 3247 C C . ARG A 1 413 ? -52.045 1.110 29.984 1.00 80.06 413 ARG A C 1
ATOM 3249 O O . ARG A 1 413 ? -52.079 0.995 28.763 1.00 80.06 413 ARG A O 1
ATOM 3256 N N . TRP A 1 414 ? -50.990 1.561 30.646 1.00 86.00 414 TRP A N 1
ATOM 3257 C CA . TRP A 1 414 ? -49.690 1.841 30.042 1.00 86.00 414 TRP A CA 1
ATOM 3258 C C . TRP A 1 414 ? -48.630 0.895 30.617 1.00 86.00 414 TRP A C 1
ATOM 3260 O O . TRP A 1 414 ? -48.844 0.256 31.650 1.00 86.00 414 TRP A O 1
ATOM 3270 N N . THR A 1 415 ? -47.520 0.740 29.895 1.00 87.31 415 THR A N 1
ATOM 3271 C CA . THR A 1 415 ? -46.384 -0.093 30.311 1.00 87.31 415 THR A CA 1
ATOM 3272 C C . THR A 1 415 ? -45.157 0.797 30.435 1.00 87.31 415 THR A C 1
ATOM 3274 O O . THR A 1 415 ? -44.828 1.517 29.498 1.00 87.31 415 THR A O 1
ATOM 3277 N N . PHE A 1 416 ? -44.489 0.750 31.582 1.00 88.31 416 PHE A N 1
ATOM 3278 C CA . PHE A 1 416 ? -43.267 1.497 31.835 1.00 88.31 416 PHE A CA 1
ATOM 3279 C C . PHE A 1 416 ? -42.048 0.703 31.372 1.00 88.31 416 PHE A C 1
ATOM 3281 O O . PHE A 1 416 ? -41.858 -0.445 31.785 1.00 88.31 416 PHE A O 1
ATOM 3288 N N . GLN A 1 417 ? -41.203 1.312 30.546 1.00 87.06 417 GLN A N 1
ATOM 3289 C CA . GLN A 1 417 ? -39.912 0.749 30.175 1.00 87.06 417 GLN A CA 1
ATOM 3290 C C . GLN A 1 417 ? -38.795 1.440 30.966 1.00 87.06 417 GLN A C 1
ATOM 3292 O O . GLN A 1 417 ? -38.693 2.660 30.955 1.00 87.06 417 GLN A O 1
ATOM 3297 N N . GLN A 1 418 ? -37.915 0.649 31.581 1.00 86.75 418 GLN A N 1
ATOM 3298 C CA . GLN A 1 418 ? -36.647 1.110 32.152 1.00 86.75 418 GLN A CA 1
ATOM 3299 C C . GLN A 1 418 ? -35.516 0.134 31.799 1.00 86.75 418 GLN A C 1
ATOM 3301 O O . GLN A 1 418 ? -35.775 -1.008 31.404 1.00 86.75 418 GLN A O 1
ATOM 3306 N N . ASP A 1 419 ? -34.264 0.573 31.931 1.00 83.94 419 ASP A N 1
ATOM 3307 C CA . ASP A 1 419 ? -33.102 -0.306 31.776 1.00 83.94 419 ASP A CA 1
ATOM 3308 C C . ASP A 1 419 ? -32.883 -1.200 33.028 1.00 83.94 419 ASP A C 1
ATOM 3310 O O . ASP A 1 419 ? -33.568 -1.074 34.047 1.00 83.94 419 ASP A O 1
ATOM 3314 N N . ASN A 1 420 ? -31.919 -2.123 32.950 1.00 83.31 420 ASN A N 1
ATOM 3315 C CA . ASN A 1 420 ? -31.558 -3.034 34.046 1.00 83.31 420 ASN A CA 1
ATOM 3316 C C . ASN A 1 420 ? -30.400 -2.511 34.924 1.00 83.31 420 ASN A C 1
ATOM 3318 O O . ASN A 1 420 ? -29.641 -3.307 35.481 1.00 83.31 420 ASN A O 1
ATOM 3322 N N . ASP A 1 421 ? -30.215 -1.197 35.025 1.00 84.75 421 ASP A N 1
ATOM 3323 C CA . ASP A 1 421 ? -29.181 -0.599 35.863 1.00 84.75 421 ASP A CA 1
ATOM 3324 C C . ASP A 1 421 ? -29.417 -0.898 37.363 1.00 84.75 421 ASP A C 1
ATOM 3326 O O . ASP A 1 421 ? -30.571 -1.038 37.805 1.00 84.75 421 ASP A O 1
ATOM 3330 N N . PRO A 1 422 ? -28.349 -1.020 38.181 1.00 86.62 422 PRO A N 1
ATOM 3331 C CA . PRO A 1 422 ? -28.468 -1.288 39.614 1.00 86.62 422 PRO A CA 1
ATOM 3332 C C . PRO A 1 422 ? -29.447 -0.377 40.366 1.00 86.62 422 PRO A C 1
ATOM 3334 O O . PRO A 1 422 ? -30.136 -0.849 41.270 1.00 86.62 422 PRO A O 1
ATOM 3337 N N . LYS A 1 423 ? -29.571 0.905 39.988 1.00 87.62 423 LYS A N 1
ATOM 3338 C CA . LYS A 1 423 ? -30.485 1.842 40.670 1.00 87.62 423 LYS A CA 1
ATOM 3339 C C . LYS A 1 423 ? -31.965 1.575 40.366 1.00 87.62 423 LYS A C 1
ATOM 3341 O O . LYS A 1 423 ? -32.819 1.768 41.232 1.00 87.62 423 LYS A O 1
ATOM 3346 N N . HIS A 1 424 ? -32.268 1.048 39.181 1.00 86.56 424 HIS A N 1
ATOM 3347 C CA . HIS A 1 424 ? -33.629 0.692 38.763 1.00 86.56 424 HIS A CA 1
ATOM 3348 C C . HIS A 1 424 ? -34.059 -0.683 39.289 1.00 86.56 424 HIS A C 1
ATOM 3350 O O . HIS A 1 424 ? -35.243 -0.942 39.502 1.00 86.56 424 HIS A O 1
ATOM 3356 N N . THR A 1 425 ? -33.086 -1.573 39.503 1.00 85.31 425 THR A N 1
ATOM 3357 C CA . THR A 1 425 ? -33.295 -2.954 39.966 1.00 85.31 425 THR A CA 1
ATOM 3358 C C . THR A 1 425 ? -33.085 -3.137 41.473 1.00 85.31 425 THR A C 1
ATOM 3360 O O . THR A 1 425 ? -33.227 -4.252 41.984 1.00 85.31 425 THR A O 1
ATOM 3363 N N . SER A 1 426 ? -32.786 -2.054 42.199 1.00 89.81 426 SER A N 1
ATOM 3364 C CA . SER A 1 426 ? -32.585 -2.071 43.648 1.00 89.81 426 SER A CA 1
ATOM 3365 C C . SER A 1 426 ? -33.838 -2.558 44.394 1.00 89.81 426 SER A C 1
ATOM 3367 O O . SER A 1 426 ? -34.972 -2.405 43.931 1.00 89.81 426 SER A O 1
ATOM 3369 N N . LYS A 1 427 ? -33.646 -3.142 45.586 1.00 90.56 427 LYS A N 1
ATOM 3370 C CA . LYS A 1 427 ? -34.763 -3.611 46.428 1.00 90.56 427 LYS A CA 1
ATOM 3371 C C . LYS A 1 427 ? -35.727 -2.473 46.784 1.00 90.56 427 LYS A C 1
ATOM 3373 O O . LYS A 1 427 ? -36.934 -2.682 46.742 1.00 90.56 427 LYS A O 1
ATOM 3378 N N . SER A 1 428 ? -35.187 -1.288 47.081 1.00 92.38 428 SER A N 1
ATOM 3379 C CA . SER A 1 428 ? -35.963 -0.079 47.383 1.00 92.38 428 SER A CA 1
ATOM 3380 C C . SER A 1 428 ? -36.827 0.334 46.188 1.00 92.38 428 SER A C 1
ATOM 3382 O O . SER A 1 428 ? -38.047 0.399 46.317 1.00 92.38 428 SER A O 1
ATOM 3384 N N . THR A 1 429 ? -36.229 0.481 45.000 1.00 90.56 429 THR A N 1
ATOM 3385 C CA . THR A 1 429 ? -36.952 0.891 43.787 1.00 90.56 429 THR A CA 1
ATOM 3386 C C . THR A 1 429 ? -38.009 -0.135 43.385 1.00 90.56 429 THR A C 1
ATOM 3388 O O . THR A 1 429 ? -39.119 0.226 43.002 1.00 90.56 429 THR A O 1
ATOM 3391 N N . ARG A 1 430 ? -37.715 -1.434 43.519 1.00 89.19 430 ARG A N 1
ATOM 3392 C CA . ARG A 1 430 ? -38.675 -2.496 43.197 1.00 89.19 430 ARG A CA 1
ATOM 3393 C C . ARG A 1 430 ? -39.875 -2.515 44.149 1.00 89.19 430 ARG A C 1
ATOM 3395 O O . ARG A 1 430 ? -40.990 -2.732 43.682 1.00 89.19 430 ARG A O 1
ATOM 3402 N N . ALA A 1 431 ? -39.658 -2.284 45.445 1.00 92.06 431 ALA A N 1
ATOM 3403 C CA . ALA A 1 431 ? -40.741 -2.163 46.422 1.00 92.06 431 ALA A CA 1
ATOM 3404 C C . ALA A 1 431 ? -41.595 -0.913 46.153 1.00 92.06 431 ALA A C 1
ATOM 3406 O O . ALA A 1 431 ? -42.819 -0.999 46.128 1.00 92.06 431 ALA A O 1
ATOM 3407 N N . TRP A 1 432 ? -40.954 0.220 45.856 1.00 93.12 432 TRP A N 1
ATOM 3408 C CA . TRP A 1 432 ? -41.636 1.468 45.511 1.00 93.12 432 TRP A CA 1
ATOM 3409 C C . TRP A 1 432 ? -42.501 1.337 44.246 1.00 93.12 432 TRP A C 1
ATOM 3411 O O . TRP A 1 432 ? -43.678 1.694 44.257 1.00 93.12 432 TRP A O 1
ATOM 3421 N N . LEU A 1 433 ? -41.973 0.725 43.178 1.00 90.19 433 LEU A N 1
ATOM 3422 C CA . LEU A 1 433 ? -42.739 0.484 41.948 1.00 90.19 433 LEU A CA 1
ATOM 3423 C C . LEU A 1 433 ? -43.936 -0.454 42.174 1.00 90.19 433 LEU A C 1
ATOM 3425 O O . LEU A 1 433 ? -44.974 -0.299 41.531 1.00 90.19 433 LEU A O 1
ATOM 3429 N N . GLN A 1 434 ? -43.806 -1.418 43.091 1.00 88.69 434 GLN A N 1
ATOM 3430 C CA . GLN A 1 434 ? -44.904 -2.306 43.465 1.00 88.69 434 GLN A CA 1
ATOM 3431 C C . GLN A 1 434 ? -46.018 -1.549 44.202 1.00 88.69 434 GLN A C 1
ATOM 3433 O O . GLN A 1 434 ? -47.187 -1.808 43.932 1.00 88.69 434 GLN A O 1
ATOM 3438 N N . ILE A 1 435 ? -45.668 -0.588 45.066 1.00 91.69 435 ILE A N 1
ATOM 3439 C CA . ILE A 1 435 ? -46.632 0.290 45.754 1.00 91.69 435 ILE A CA 1
ATOM 3440 C C . ILE A 1 435 ? -47.388 1.168 44.748 1.00 91.69 435 ILE A C 1
ATOM 3442 O O . ILE A 1 435 ? -48.601 1.324 44.861 1.00 91.69 435 ILE A O 1
ATOM 3446 N N . LYS A 1 436 ? -46.700 1.708 43.734 1.00 87.69 436 LYS A N 1
ATOM 3447 C CA . LYS A 1 436 ? -47.321 2.542 42.687 1.00 87.69 436 LYS A CA 1
ATOM 3448 C C . LYS A 1 436 ? -48.202 1.747 41.709 1.00 87.69 436 LYS A C 1
ATOM 3450 O O . LYS A 1 436 ? -49.021 2.340 41.010 1.00 87.69 436 LYS A O 1
ATOM 3455 N N . GLY A 1 437 ? -48.056 0.419 41.650 1.00 86.31 437 GLY A N 1
ATOM 3456 C CA . GLY A 1 437 ? -48.911 -0.464 40.847 1.00 86.31 437 GLY A CA 1
ATOM 3457 C C . GLY A 1 437 ? -48.699 -0.364 39.330 1.00 86.31 437 GLY A C 1
ATOM 3458 O O . GLY A 1 437 ? -49.615 -0.650 38.560 1.00 86.31 437 GLY A O 1
ATOM 3459 N N . TRP A 1 438 ? -47.517 0.062 38.876 1.00 87.75 438 TRP A N 1
ATOM 3460 C CA . TRP A 1 438 ? -47.220 0.242 37.449 1.00 87.75 438 TRP A CA 1
ATOM 3461 C C . TRP A 1 438 ? -46.830 -1.072 36.755 1.00 87.75 438 TRP A C 1
ATOM 3463 O O . TRP A 1 438 ? -46.118 -1.910 37.312 1.00 87.75 438 TRP A O 1
ATOM 3473 N N . ASN A 1 439 ? -47.231 -1.238 35.489 1.00 86.94 439 ASN A N 1
ATOM 3474 C CA . ASN A 1 439 ? -46.819 -2.387 34.676 1.00 86.94 439 ASN A CA 1
ATOM 3475 C C . ASN A 1 439 ? -45.409 -2.164 34.118 1.00 86.94 439 ASN A C 1
ATOM 3477 O O . ASN A 1 439 ? -45.239 -1.416 33.159 1.00 86.94 439 ASN A O 1
ATOM 3481 N N . ILE A 1 440 ? -44.399 -2.828 34.681 1.00 87.81 440 ILE A N 1
ATOM 3482 C CA . ILE A 1 440 ? -43.007 -2.706 34.219 1.00 87.81 440 ILE A CA 1
ATOM 3483 C C . ILE A 1 440 ? -42.719 -3.717 33.107 1.00 87.81 440 ILE A C 1
ATOM 3485 O O . ILE A 1 440 ? -42.932 -4.924 33.266 1.00 87.81 440 ILE A O 1
ATOM 3489 N N . LEU A 1 441 ? -42.147 -3.240 32.005 1.00 87.56 441 LEU A N 1
ATOM 3490 C CA . LEU A 1 441 ? -41.667 -4.075 30.916 1.00 87.56 441 LEU A CA 1
ATOM 3491 C C . LEU A 1 441 ? -40.368 -4.784 31.313 1.00 87.56 441 LEU A C 1
ATOM 3493 O O . LEU A 1 441 ? -39.323 -4.161 31.492 1.00 87.56 441 LEU A O 1
ATOM 3497 N N . LYS A 1 442 ? -40.417 -6.113 31.437 1.00 84.00 442 LYS A N 1
ATOM 3498 C CA . LYS A 1 442 ? -39.227 -6.922 31.730 1.00 84.00 442 LYS A CA 1
ATOM 3499 C C . LYS A 1 442 ? -38.368 -7.068 30.478 1.00 84.00 442 LYS A C 1
ATOM 3501 O O . LYS A 1 442 ? -38.776 -7.743 29.536 1.00 84.00 442 LYS A O 1
ATOM 3506 N N . TRP A 1 443 ? -37.161 -6.508 30.503 1.00 84.56 443 TRP A N 1
ATOM 3507 C CA . TRP A 1 443 ? -36.228 -6.577 29.378 1.00 84.56 443 TRP A CA 1
ATOM 3508 C C . TRP A 1 443 ? -35.057 -7.538 29.641 1.00 84.56 443 TRP A C 1
ATOM 3510 O O . TRP A 1 443 ? -34.536 -7.579 30.761 1.00 84.56 443 TRP A O 1
ATOM 3520 N N . PRO A 1 444 ? -34.595 -8.318 28.645 1.00 86.88 444 PRO A N 1
ATOM 3521 C CA . PRO A 1 444 ? -33.409 -9.162 28.777 1.00 86.88 444 PRO A CA 1
ATOM 3522 C C . PRO A 1 444 ? -32.128 -8.357 29.059 1.00 86.88 444 PRO A C 1
ATOM 3524 O O . PRO A 1 444 ? -31.871 -7.319 28.450 1.00 86.88 444 PRO A O 1
ATOM 3527 N N . SER A 1 445 ? -31.267 -8.884 29.932 1.00 82.94 445 SER A N 1
ATOM 3528 C CA . SER A 1 445 ? -29.939 -8.321 30.217 1.00 82.94 445 SER A CA 1
ATOM 3529 C C . SER A 1 445 ? -29.042 -8.272 28.969 1.00 82.94 445 SER A C 1
ATOM 3531 O O . SER A 1 445 ? -29.214 -9.069 28.045 1.00 82.94 445 SER A O 1
ATOM 3533 N N . GLN A 1 446 ? -28.061 -7.358 28.955 1.00 80.50 446 GLN A N 1
ATOM 3534 C CA . GLN A 1 446 ? -27.098 -7.172 27.851 1.00 80.50 446 GLN A CA 1
ATOM 3535 C C . GLN A 1 446 ? -27.766 -7.029 26.470 1.00 80.50 446 GLN A C 1
ATOM 3537 O O . GLN A 1 446 ? -27.368 -7.663 25.489 1.00 80.50 446 GLN A O 1
ATOM 3542 N N . SER A 1 447 ? -28.811 -6.202 26.401 1.00 82.69 447 SER A N 1
ATOM 3543 C CA . SER A 1 447 ? -29.570 -5.965 25.169 1.00 82.69 447 SER A CA 1
ATOM 3544 C C . SER A 1 447 ? -29.673 -4.485 24.801 1.00 82.69 447 SER A C 1
ATOM 3546 O O . SER A 1 447 ? -30.786 -3.976 24.695 1.00 82.69 447 SER A O 1
ATOM 3548 N N . PRO A 1 448 ? -28.532 -3.790 24.609 1.00 78.25 448 PRO A N 1
ATOM 3549 C CA . PRO A 1 448 ? -28.536 -2.367 24.262 1.00 78.25 448 PRO A CA 1
ATOM 3550 C C . PRO A 1 448 ? -29.192 -2.104 22.901 1.00 78.25 448 PRO A C 1
ATOM 3552 O O . PRO A 1 448 ? -29.845 -1.094 22.713 1.00 78.25 448 PRO A O 1
ATOM 3555 N N . ASP A 1 449 ? -29.084 -3.049 21.970 1.00 79.38 449 ASP A N 1
ATOM 3556 C CA . ASP A 1 449 ? -29.661 -2.970 20.627 1.00 79.38 449 ASP A CA 1
ATOM 3557 C C . ASP A 1 449 ? -31.189 -3.090 20.594 1.00 79.38 449 ASP A C 1
ATOM 3559 O O . ASP A 1 449 ? -31.814 -2.696 19.616 1.00 79.38 449 ASP A O 1
ATOM 3563 N N . LEU A 1 450 ? -31.789 -3.633 21.655 1.00 79.31 450 LEU A N 1
ATOM 3564 C CA . LEU A 1 450 ? -33.239 -3.681 21.807 1.00 79.31 450 LEU A CA 1
ATOM 3565 C C . LEU A 1 450 ? -33.776 -2.461 22.561 1.00 79.31 450 LEU A C 1
ATOM 3567 O O . LEU A 1 450 ? -34.984 -2.299 22.617 1.00 79.31 450 LEU A O 1
ATOM 3571 N N . ASN A 1 451 ? -32.919 -1.634 23.162 1.00 80.44 451 ASN A N 1
ATOM 3572 C CA . ASN A 1 451 ? -33.344 -0.519 23.994 1.00 80.44 451 ASN A CA 1
ATOM 3573 C C . ASN A 1 451 ? -33.595 0.733 23.128 1.00 80.44 451 ASN A C 1
ATOM 3575 O O . ASN A 1 451 ? -32.622 1.324 22.653 1.00 80.44 451 ASN A O 1
ATOM 3579 N N . PRO A 1 452 ? -34.852 1.187 22.939 1.00 80.38 452 PRO A N 1
ATOM 3580 C CA . PRO A 1 452 ? -35.141 2.349 22.097 1.00 80.38 452 PRO A CA 1
ATOM 3581 C C . PRO A 1 452 ? -34.461 3.627 22.597 1.00 80.38 452 PRO A C 1
ATOM 3583 O O . PRO A 1 452 ? -34.077 4.470 21.788 1.00 80.38 452 PRO A O 1
ATOM 3586 N N . ILE A 1 453 ? -34.238 3.742 23.914 1.00 81.88 453 ILE A N 1
ATOM 3587 C CA . ILE A 1 453 ? -33.604 4.922 24.509 1.00 81.88 453 ILE A CA 1
ATOM 3588 C C . ILE A 1 453 ? -32.164 5.111 24.020 1.00 81.88 453 ILE A C 1
ATOM 3590 O O . ILE A 1 453 ? -31.717 6.239 23.890 1.00 81.88 453 ILE A O 1
ATOM 3594 N N . GLU A 1 454 ? -31.438 4.033 23.704 1.00 82.75 454 GLU A N 1
ATOM 3595 C CA . GLU A 1 454 ? -30.056 4.124 23.211 1.00 82.75 454 GLU A CA 1
ATOM 3596 C C . GLU A 1 454 ? -30.012 4.721 21.802 1.00 82.75 454 GLU A C 1
ATOM 3598 O O . GLU A 1 454 ? -29.119 5.509 21.491 1.00 82.75 454 GLU A O 1
ATOM 3603 N N . ASN A 1 455 ? -31.001 4.387 20.966 1.00 83.69 455 ASN A N 1
ATOM 3604 C CA . ASN A 1 455 ? -31.143 4.975 19.636 1.00 83.69 455 ASN A CA 1
ATOM 3605 C C . ASN A 1 455 ? -31.516 6.459 19.746 1.00 83.69 455 ASN A C 1
ATOM 3607 O O . ASN A 1 455 ? -30.862 7.289 19.123 1.00 83.69 455 ASN A O 1
ATOM 3611 N N . LEU A 1 456 ? -32.474 6.797 20.616 1.00 85.38 456 LEU A N 1
ATOM 3612 C CA . LEU A 1 456 ? -32.862 8.187 20.878 1.00 85.38 456 LEU A CA 1
ATOM 3613 C C . LEU A 1 456 ? -31.690 9.015 21.418 1.00 85.38 456 LEU A C 1
ATOM 3615 O O . LEU A 1 456 ? -31.438 10.118 20.945 1.00 85.38 456 LEU A O 1
ATOM 3619 N N . TRP A 1 457 ? -30.909 8.469 22.355 1.00 88.00 457 TRP A N 1
ATOM 3620 C CA . TRP A 1 457 ? -29.695 9.121 22.842 1.00 88.00 457 TRP A CA 1
ATOM 3621 C C . TRP A 1 457 ? -28.652 9.299 21.745 1.00 88.00 457 TRP A C 1
ATOM 3623 O O . TRP A 1 457 ? -27.914 10.283 21.768 1.00 88.00 457 TRP A O 1
ATOM 3633 N N . TRP A 1 458 ? -28.538 8.354 20.811 1.00 87.44 458 TRP A N 1
ATOM 3634 C CA . TRP A 1 458 ? -27.624 8.477 19.681 1.00 87.44 458 TRP A CA 1
ATOM 3635 C C . TRP A 1 458 ? -28.052 9.600 18.731 1.00 87.44 458 TRP A C 1
ATOM 3637 O O . TRP A 1 458 ? -27.210 10.424 18.363 1.00 87.44 458 TRP A O 1
ATOM 3647 N N . ASP A 1 459 ? -29.342 9.677 18.401 1.00 89.00 459 ASP A N 1
ATOM 3648 C CA . ASP A 1 459 ? -29.907 10.733 17.558 1.00 89.00 459 ASP A CA 1
ATOM 3649 C C . ASP A 1 459 ? -29.766 12.110 18.219 1.00 89.00 459 ASP A C 1
ATOM 3651 O O . ASP A 1 459 ? -29.201 13.023 17.611 1.00 89.00 459 ASP A O 1
ATOM 3655 N N . LEU A 1 460 ? -30.135 12.233 19.500 1.00 90.50 460 LEU A N 1
ATOM 3656 C CA . LEU A 1 460 ? -29.985 13.469 20.272 1.00 90.50 460 LEU A CA 1
ATOM 3657 C C . LEU A 1 460 ? -28.518 13.909 20.354 1.00 90.50 460 LEU A C 1
ATOM 3659 O O . LEU A 1 460 ? -28.191 15.062 20.081 1.00 90.50 460 LEU A O 1
ATOM 3663 N N . LYS A 1 461 ? -27.593 12.986 20.663 1.00 91.31 461 LYS A N 1
ATOM 3664 C CA . LYS A 1 461 ? -26.149 13.287 20.684 1.00 91.31 461 LYS A CA 1
ATOM 3665 C C . LYS A 1 461 ? -25.669 13.809 19.339 1.00 91.31 461 LYS A C 1
ATOM 3667 O O . LYS A 1 461 ? -24.839 14.712 19.306 1.00 91.31 461 LYS A O 1
ATOM 3672 N N . LYS A 1 462 ? -26.158 13.242 18.237 1.00 93.00 462 LYS A N 1
ATOM 3673 C CA . LYS A 1 462 ? -25.784 13.665 16.889 1.00 93.00 462 LYS A CA 1
ATOM 3674 C C . LYS A 1 462 ? -26.335 15.057 16.571 1.00 93.00 462 LYS A C 1
ATOM 3676 O O . LYS A 1 462 ? -25.572 15.879 16.071 1.00 93.00 462 LYS A O 1
ATOM 3681 N N . ALA A 1 463 ? -27.600 15.330 16.889 1.00 91.25 463 ALA A N 1
ATOM 3682 C CA . ALA A 1 463 ? -28.234 16.633 16.681 1.00 91.25 463 ALA A CA 1
ATOM 3683 C C . ALA A 1 463 ? -27.538 17.739 17.491 1.00 91.25 463 ALA A C 1
ATOM 3685 O O . ALA A 1 463 ? -27.079 18.744 16.943 1.00 91.25 463 ALA A O 1
ATOM 3686 N N . VAL A 1 464 ? -27.321 17.494 18.783 1.00 92.38 464 VAL A N 1
ATOM 3687 C CA . VAL A 1 464 ? -26.623 18.416 19.685 1.00 92.38 464 VAL A CA 1
ATOM 3688 C C . VAL A 1 464 ? -25.160 18.624 19.268 1.00 92.38 464 VAL A C 1
ATOM 3690 O O . VAL A 1 464 ? -24.657 19.749 19.302 1.00 92.38 464 VAL A O 1
ATOM 3693 N N . ALA A 1 465 ? -24.462 17.574 18.815 1.00 90.81 465 ALA A N 1
ATOM 3694 C CA . ALA A 1 465 ? -23.074 17.685 18.358 1.00 90.81 465 ALA A CA 1
ATOM 3695 C C . ALA A 1 465 ? -22.914 18.589 17.125 1.00 90.81 465 ALA A C 1
ATOM 3697 O O . ALA A 1 465 ? -21.871 19.228 16.975 1.00 90.81 465 ALA A O 1
ATOM 3698 N N . VAL A 1 466 ? -23.932 18.679 16.260 1.00 92.62 466 VAL A N 1
ATOM 3699 C CA . VAL A 1 466 ? -23.934 19.618 15.126 1.00 92.62 466 VAL A CA 1
ATOM 3700 C C . VAL A 1 466 ? -23.978 21.067 15.617 1.00 92.62 466 VAL A C 1
ATOM 3702 O O . VAL A 1 466 ? -23.270 21.911 15.066 1.00 92.62 466 VAL A O 1
ATOM 3705 N N . ARG A 1 467 ? -24.742 21.347 16.683 1.00 89.81 467 ARG A N 1
ATOM 3706 C CA . ARG A 1 467 ? -24.894 22.691 17.268 1.00 89.81 467 ARG A CA 1
ATOM 3707 C C . ARG A 1 467 ? -23.681 23.155 18.093 1.00 89.81 467 ARG A C 1
ATOM 3709 O O . ARG A 1 467 ? -23.539 24.351 18.318 1.00 89.81 467 ARG A O 1
ATOM 3716 N N . LYS A 1 468 ? -22.782 22.241 18.491 1.00 90.69 468 LYS A N 1
ATOM 3717 C CA . LYS A 1 468 ? -21.521 22.520 19.221 1.00 90.69 468 LYS A CA 1
ATOM 3718 C C . LYS A 1 468 ? -21.705 23.442 20.451 1.00 90.69 468 LYS A C 1
ATOM 3720 O O . LYS A 1 468 ? -21.128 24.532 20.477 1.00 90.69 468 LYS A O 1
ATOM 3725 N N . PRO A 1 469 ? -22.475 23.019 21.470 1.00 91.69 469 PRO A N 1
ATOM 3726 C CA . PRO A 1 469 ? -22.669 23.809 22.687 1.00 91.69 469 PRO A CA 1
ATOM 3727 C C . PRO A 1 469 ? 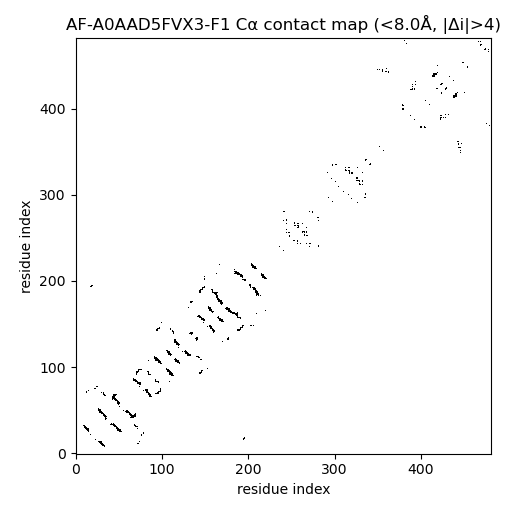-21.338 24.065 23.402 1.00 91.69 469 PRO A C 1
ATOM 3729 O O . PRO A 1 469 ? -20.495 23.169 23.496 1.00 91.69 469 PRO A O 1
ATOM 3732 N N . LYS A 1 470 ? -21.154 25.283 23.918 1.00 91.50 470 LYS A N 1
ATOM 3733 C CA . LYS A 1 470 ? -19.947 25.696 24.650 1.00 91.50 470 LYS A CA 1
ATOM 3734 C C . LYS A 1 470 ? -20.116 25.548 26.157 1.00 91.50 470 LYS A C 1
ATOM 3736 O O . LYS A 1 470 ? -19.148 25.263 26.860 1.00 91.50 470 LYS A O 1
ATOM 3741 N N . ASN A 1 471 ? -21.350 25.693 26.640 1.00 92.62 471 ASN A N 1
ATOM 3742 C CA . ASN A 1 471 ? -21.676 25.704 28.063 1.00 92.62 471 ASN A CA 1
ATOM 3743 C C . ASN A 1 471 ? -22.749 24.652 28.384 1.00 92.62 471 ASN A C 1
ATOM 3745 O O . ASN A 1 471 ? -23.536 24.259 27.524 1.00 92.62 471 ASN A O 1
ATOM 3749 N N . VAL A 1 472 ? -22.825 24.213 29.645 1.00 88.06 472 VAL A N 1
ATOM 3750 C CA . VAL A 1 472 ? -23.820 23.211 30.081 1.00 88.06 472 VAL A CA 1
ATOM 3751 C C . VAL A 1 472 ? -25.258 23.724 29.930 1.00 88.06 472 VAL A C 1
ATOM 3753 O O . VAL A 1 472 ? -26.158 22.949 29.632 1.00 88.06 472 VAL A O 1
ATOM 3756 N N . THR A 1 473 ? -25.475 25.028 30.090 1.00 89.19 473 THR A N 1
ATOM 3757 C CA . THR A 1 473 ? -26.777 25.676 29.873 1.00 89.19 473 THR A CA 1
ATOM 3758 C C . THR A 1 473 ? -27.197 25.658 28.405 1.00 89.19 473 THR A C 1
ATOM 3760 O O . THR A 1 473 ? -28.351 25.378 28.104 1.00 89.19 473 THR A O 1
ATOM 3763 N N . GLU A 1 474 ? -26.261 25.895 27.483 1.00 89.50 474 GLU A N 1
ATOM 3764 C CA . GLU A 1 474 ? -26.515 25.785 26.040 1.00 89.50 474 GLU A CA 1
ATOM 3765 C C . GLU A 1 474 ? -26.789 24.336 25.637 1.00 89.50 474 GLU A C 1
ATOM 3767 O O . GLU A 1 474 ? -27.681 24.072 24.837 1.00 89.50 474 GLU A O 1
ATOM 3772 N N . LEU A 1 475 ? -26.051 23.387 26.223 1.00 89.38 475 LEU A N 1
ATOM 3773 C CA . LEU A 1 475 ? -26.278 21.959 26.018 1.00 89.38 475 LEU A CA 1
ATOM 3774 C C . LEU A 1 475 ? -27.700 21.553 26.425 1.00 89.38 475 LEU A C 1
ATOM 3776 O O . LEU A 1 475 ? -28.347 20.801 25.704 1.00 89.38 475 LEU A O 1
ATOM 3780 N N . GLU A 1 476 ? -28.171 22.047 27.570 1.00 88.31 476 GLU A N 1
ATOM 3781 C CA . GLU A 1 476 ? -29.518 21.786 28.077 1.00 88.31 476 GLU A CA 1
ATOM 3782 C C . GLU A 1 476 ? -30.593 22.408 27.183 1.00 88.31 476 GLU A C 1
ATOM 3784 O O . GLU A 1 476 ? -31.521 21.707 26.791 1.00 88.31 476 GLU A O 1
ATOM 3789 N N . ALA A 1 477 ? -30.438 23.677 26.796 1.00 87.75 477 ALA A N 1
ATOM 3790 C CA . ALA A 1 477 ? -31.373 24.341 25.890 1.00 87.75 477 ALA A CA 1
ATOM 3791 C C . ALA A 1 477 ? -31.493 23.588 24.555 1.00 87.75 477 ALA A C 1
ATOM 3793 O O . ALA A 1 477 ? -32.589 23.235 24.133 1.00 87.75 477 ALA A O 1
ATOM 3794 N N . PHE A 1 478 ? -30.362 23.234 23.939 1.00 90.38 478 PHE A N 1
ATOM 3795 C CA . PHE A 1 478 ? -30.364 22.497 22.674 1.00 90.38 478 PHE A CA 1
ATOM 3796 C C . PHE A 1 478 ? -30.912 21.077 22.796 1.00 90.38 478 PHE A C 1
ATOM 3798 O O . PHE A 1 478 ? -31.452 20.567 21.824 1.00 90.38 478 PHE A O 1
ATOM 3805 N N . ALA A 1 479 ? -30.763 20.434 23.955 1.00 88.06 479 ALA A N 1
ATOM 3806 C CA . ALA A 1 479 ? -31.323 19.109 24.188 1.00 88.06 479 ALA A CA 1
ATOM 3807 C C . ALA A 1 479 ? -32.837 19.131 24.453 1.00 88.06 479 ALA A C 1
ATOM 3809 O O . ALA A 1 479 ? -33.472 18.097 24.297 1.00 88.06 479 ALA A O 1
ATOM 3810 N N . HIS A 1 480 ? -33.397 20.264 24.887 1.00 86.38 480 HIS A N 1
ATOM 3811 C CA . HIS A 1 480 ? -34.841 20.449 25.053 1.00 86.38 480 HIS A CA 1
ATOM 3812 C C . HIS A 1 480 ? -35.544 20.933 23.778 1.00 86.38 480 HIS A C 1
ATOM 3814 O O . HIS A 1 480 ? -36.746 20.713 23.644 1.00 86.38 480 HIS A O 1
ATOM 3820 N N . ASP A 1 481 ? -34.814 21.598 22.879 1.00 85.75 481 ASP A N 1
ATOM 3821 C CA . ASP A 1 481 ? -35.316 22.032 21.568 1.00 85.75 481 ASP A CA 1
ATOM 3822 C C . ASP A 1 481 ? -35.499 20.874 20.569 1.00 85.75 481 ASP A C 1
ATOM 3824 O O . ASP A 1 481 ? -36.303 20.992 19.643 1.00 85.75 481 ASP A O 1
ATOM 3828 N N . GLU A 1 482 ? -34.701 19.811 20.709 1.00 82.06 482 GLU A N 1
ATOM 3829 C CA . GLU A 1 482 ? -34.754 18.577 19.904 1.00 82.06 482 GLU A CA 1
ATOM 3830 C C . GLU A 1 482 ? -35.685 17.545 20.550 1.00 82.06 482 GLU A C 1
ATOM 3832 O O . GLU A 1 482 ? -36.456 16.902 19.799 1.00 82.06 482 GLU A O 1
#

Organism: Silurus asotus (NCBI:txid30991)

Foldseek 3Di:
DDDPQDPPAKDWDQPCQDPDPQAPQNQKTKIKGADGPVCNVAAGIKMFICGVVPVDPHGPDIDGDNFHFQEKDDQSQDNPDIDTFGDPPPFGFQEWDWDDDNVDIWIWTATQQQKIFTHDPVDPPDTPDIDFADDPVPDGFGFNYKDDQPPDRFWIWTWGQQRKIFIAGCDDPRHHTDDIDDDDRGGWNDKAADNYDDPDDRSQWIWIDGPSRDIDIDGPDDPPDPCPPPPVPDDDDLVLLVVLVVCVVVVDDLVVNCVVSVHDSVVSVVSVVCCVVPVDSDDDDDPPPPQLDDPVLLVVLVVVCVVPVPDQLVNSQVVVVVVVRHDDSVSSQVSCVVVVHDDDDDDDADDDDPVLVVQQVVLCVVPVPPDPVLVPADWDDDDDPDDDALVNVLVCCVPTVVVSCVVSVPDPAHEDEDDPDCSCVPPVNVVSVVVVVHHYDDDRPRCLVPDVVNVVVVVLCVQLVVVPDPDPVSSVVSSNVD

pLDDT: mean 79.32, std 14.2, range [23.83, 93.94]

Secondary structure (DSSP, 8-state):
------STTEEEEE----SSTT-S-TTEEEEEEE--TT-TTS-SEEEEEEETTTT-SS-SEEEEESS-EEEEEE-TT-TT-EEEEE--SS--EEEEEEEEETTEEEEEEEETTSEEEEEETTB-SS-SEEEE-EETTTEEPPEEEEE--TT-SSEEEEEETTSEEEEEESSSTT-EEEEEEE--SS-EEEEEE-----SS--TTEEEEEETTS-EEEEESS---S-----S---PPPHHHHHHHHHHHHTT--HHHHHHHHT--HHHHHHHHHHHHHHS--SPPPP--SPPSS-HHHHHHHHHHHHH-TT--HHHHHHHHHTTT----HHHHHHHHHHTT----PPPP-----HHHHHHHHHHHHHHTTS-GGGT---PPP---SS---HHHHHHHHHHHHHHHHHHTT--S--EE-----HHHHSHHHHHHHHHHT-EE----SS-GGG-HHHHHHHHHHHHHHHH--SSHHHHHHHHHH-

InterPro domains:
  IPR001680 WD40 repeat [SM00320] (80-120)
  IPR001680 WD40 repeat [SM00320] (174-219)
  IPR002492 Transposase, Tc1-like [PF01498] (299-369)
  IPR009057 Homedomain-like superfamily [SSF46689] (230-340)
  IPR015943 WD40/YVTN repeat-like-containing domain superfamily [G3DSA:2.130.10.10] (43-232)
  IPR036322 WD40-repeat-containing domain superfamily [SSF50978] (44-224)
  IPR036388 Winged helix-like DNA-binding domain superfamily [G3DSA:1.10.10.10] (233-282)
  IPR036397 Ribonuclease H superfamily [G3DSA:3.30.420.10] (340-482)
  IPR038717 Tc1-like transposase, DDE domain [PF13358] (402-475)
  IPR050687 Dynein axonemal intermediate chain 1/2/3/4 [PTHR12442] (91-224)
  IPR057667 Sleeping Beauty transposase, HTH domain [PF25787] (230-282)

Sequence (482 aa):
MTAAVQPNELVFEFASNGMDEINQHPESLMASYNANEHAPQEPDGVVLVWNMKFKKTIPEYIFHCQSSVMSVGFAQFHPNLIVGGTYSGQHPVSSINVVGTQNANNLVTVSTDGKMCSWSLDMLSKPQDSMELYYNKSKVIAVTGMGFPVGEVNNFVVGSTEGTVYAASWHGIKAGINRMFKGHQGPVTGISCHNAVGPIDFSNLFTTSSFDWTVKLWSTKTFTGVVTNMVRSREWSRKTREQVITLHRKGNGYKKIAKMLNIPRDTIGSIIRKFKAKGTVETLPGRGRKKMLTSTAVRYLKRRVEKSPRVTAEELRKDLSDVGTEVSAQTIRRTLRNEGLHARTPRRTPLLSPKNKKSRLQYAKIHVDKPQKFWDSTGKLQRVQSTMNSLQYQEILDDNVMQSVTNLRLGRRWTFQQDNDPKHTSKSTRAWLQIKGWNILKWPSQSPDLNPIENLWWDLKKAVAVRKPKNVTELEAFAHDE

Mean predicted aligned error: 19.46 Å

Nearest PDB structures (foldseek):
  7z8j-assembly1_h  TM=9.547E-01  e=1.034E-26  Homo sapiens
  7z8f-assembly1_h  TM=9.592E-01  e=3.519E-26  Homo sapiens
  7z8f-assembly1_o  TM=9.564E-01  e=4.916E-26  Homo sapiens
  8ptk-assembly1_g  TM=9.537E-01  e=2.091E-25  Homo sapiens
  8ptk-assem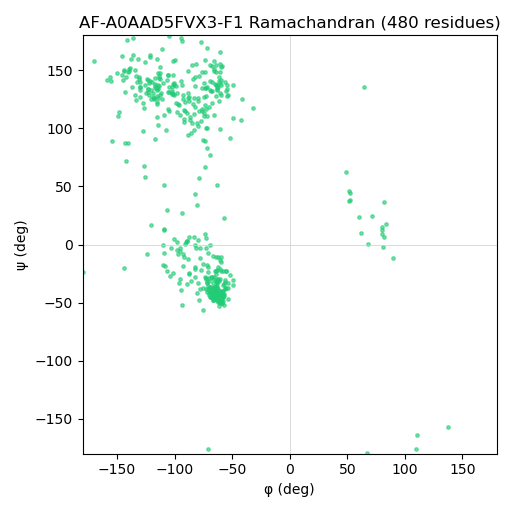bly1_o  TM=9.536E-01  e=1.736E-24  Homo sapiens